Protein AF-0000000078667250 (afdb_homodimer)

Organism: Nitrososphaera gargensis (strain Ga9.2) (NCBI:txid1237085)

InterPro domains:
  IPR000412 ABC-2 transporter [PIRSF006648] (24-244)
  IPR013525 ABC-2 type transporter, transmembrane domain [PF01061] (23-206)
  IPR047817 ABC-2 type transporter, transmembrane domain, bacterial-type [PS51012] (20-251)
  IPR051784 Nodulation factor ABC transporter [PTHR43229] (23-241)

Structure (mmCIF, N/CA/C/O backbone):
data_AF-0000000078667250-model_v1
#
loop_
_entity.id
_entity.type
_entity.pdbx_description
1 polymer 'ABC efflux transporter, permease protein'
#
loop_
_atom_site.group_PDB
_atom_site.id
_atom_site.type_symbol
_atom_site.label_atom_id
_atom_site.label_alt_id
_atom_site.label_comp_id
_atom_site.label_asym_id
_atom_site.label_entity_id
_atom_site.label_seq_id
_atom_site.pdbx_PDB_ins_code
_atom_site.Cartn_x
_atom_site.Cartn_y
_atom_site.Cartn_z
_atom_site.occupancy
_atom_site.B_iso_or_equiv
_atom_site.auth_seq_id
_atom_site.auth_comp_id
_atom_site.auth_asym_id
_atom_site.auth_atom_id
_atom_site.pdbx_PDB_model_num
ATOM 1 N N . MET A 1 1 ? -44.188 -9.117 7.457 1 38.91 1 MET A N 1
ATOM 2 C CA . MET A 1 1 ? -43.531 -8.438 8.562 1 38.91 1 MET A CA 1
ATOM 3 C C . MET A 1 1 ? -42.031 -8.742 8.547 1 38.91 1 MET A C 1
ATOM 5 O O . MET A 1 1 ? -41.219 -7.855 8.805 1 38.91 1 MET A O 1
ATOM 9 N N . ALA A 1 2 ? -41.719 -10.023 8.305 1 46.78 2 ALA A N 1
ATOM 10 C CA . ALA A 1 2 ? -40.375 -10.516 8.219 1 46.78 2 ALA A CA 1
ATOM 11 C C . ALA A 1 2 ? -39.656 -9.953 6.992 1 46.78 2 ALA A C 1
ATOM 13 O O . ALA A 1 2 ? -38.469 -9.602 7.059 1 46.78 2 ALA A O 1
ATOM 14 N N . GLU A 1 3 ? -40.281 -9.953 5.902 1 47.31 3 GLU A N 1
ATOM 15 C CA . GLU A 1 3 ? -39.75 -9.438 4.645 1 47.31 3 GLU A CA 1
ATOM 16 C C . GLU A 1 3 ? -39.469 -7.941 4.746 1 47.31 3 GLU A C 1
ATOM 18 O O . GLU A 1 3 ? -38.438 -7.469 4.25 1 47.31 3 GLU A O 1
ATOM 23 N N . ALA A 1 4 ? -40.5 -7.191 5.25 1 51.03 4 ALA A N 1
ATOM 24 C CA . ALA A 1 4 ? -40.344 -5.758 5.5 1 51.03 4 ALA A CA 1
ATOM 25 C C . ALA A 1 4 ? -39.156 -5.488 6.418 1 51.03 4 ALA A C 1
ATOM 27 O O . ALA A 1 4 ? -38.406 -4.516 6.223 1 51.03 4 ALA A O 1
ATOM 28 N N . SER A 1 5 ? -38.875 -6.461 7.23 1 61.88 5 SER A N 1
ATOM 29 C CA . SER A 1 5 ? -37.812 -6.41 8.234 1 61.88 5 SER A CA 1
ATOM 30 C C . SER A 1 5 ? -36.438 -6.629 7.602 1 61.88 5 SER A C 1
ATOM 32 O O . SER A 1 5 ? -35.469 -6.008 8 1 61.88 5 SER A O 1
ATOM 34 N N . MET A 1 6 ? -36.469 -7.488 6.516 1 65.56 6 MET A N 1
ATOM 35 C CA . MET A 1 6 ? -35.188 -7.773 5.855 1 65.56 6 MET A CA 1
ATOM 36 C C . MET A 1 6 ? -34.844 -6.684 4.84 1 65.56 6 MET A C 1
ATOM 38 O O . MET A 1 6 ? -33.688 -6.477 4.516 1 65.56 6 MET A O 1
ATOM 42 N N . MET A 1 7 ? -35.875 -5.945 4.48 1 77.25 7 MET A N 1
ATOM 43 C CA . MET A 1 7 ? -35.688 -4.969 3.41 1 77.25 7 MET A CA 1
ATOM 44 C C . MET A 1 7 ? -35.094 -3.672 3.953 1 77.25 7 MET A C 1
ATOM 46 O O . MET A 1 7 ? -34.438 -2.934 3.225 1 77.25 7 MET A O 1
ATOM 50 N N . LEU A 1 8 ? -35.344 -3.559 5.203 1 82 8 LEU A N 1
ATOM 51 C CA . LEU A 1 8 ? -34.906 -2.289 5.766 1 82 8 LEU A CA 1
ATOM 52 C C . LEU A 1 8 ? -33.375 -2.225 5.82 1 82 8 LEU A C 1
ATOM 54 O O . LEU A 1 8 ? -32.781 -1.262 5.34 1 82 8 LEU A O 1
ATOM 58 N N . PRO A 1 9 ? -32.812 -3.396 6.25 1 86.81 9 PRO A N 1
ATOM 59 C CA . PRO A 1 9 ? -31.344 -3.33 6.27 1 86.81 9 PRO A CA 1
ATOM 60 C C . PRO A 1 9 ? -30.734 -3.209 4.871 1 86.81 9 PRO A C 1
ATOM 62 O O . PRO A 1 9 ? -29.719 -2.531 4.688 1 86.81 9 PRO A O 1
ATOM 65 N N . VAL A 1 10 ? -31.375 -3.781 3.939 1 90.44 10 VAL A N 1
ATOM 66 C CA . VAL A 1 10 ? -30.875 -3.738 2.568 1 90.44 10 VAL A CA 1
ATOM 67 C C . VAL A 1 10 ? -31.016 -2.322 2.014 1 90.44 10 VAL A C 1
ATOM 69 O O . VAL A 1 10 ? -30.078 -1.792 1.407 1 90.44 10 VAL A O 1
ATOM 72 N N . ARG A 1 11 ? -32.156 -1.734 2.215 1 91.19 11 ARG A N 1
ATOM 73 C CA . ARG A 1 11 ? -32.375 -0.365 1.762 1 91.19 11 ARG A CA 1
ATOM 74 C C . ARG A 1 11 ? -31.391 0.597 2.428 1 91.19 11 ARG A C 1
ATOM 76 O O . ARG A 1 11 ? -30.875 1.513 1.781 1 91.19 11 ARG A O 1
ATOM 83 N N . GLN A 1 12 ? -31.188 0.367 3.654 1 91.12 12 GLN A N 1
ATOM 84 C CA . GLN A 1 12 ? -30.266 1.212 4.391 1 91.12 12 GLN A CA 1
ATOM 85 C C . GLN A 1 12 ? -28.844 1.063 3.852 1 91.12 12 GLN A C 1
ATOM 87 O O . GLN A 1 12 ? -28.109 2.051 3.719 1 91.12 12 GLN A O 1
ATOM 92 N N . ALA A 1 13 ? -28.438 -0.156 3.568 1 92.56 13 ALA A N 1
ATOM 93 C CA . ALA A 1 13 ? -27.109 -0.397 3.012 1 92.56 13 ALA A CA 1
ATOM 94 C C . ALA A 1 13 ? -26.938 0.306 1.669 1 92.56 13 ALA A C 1
ATOM 96 O O . ALA A 1 13 ? -25.906 0.918 1.408 1 92.56 13 ALA A O 1
ATOM 97 N N . PHE A 1 14 ? -27.984 0.293 0.869 1 94.12 14 PHE A N 1
ATOM 98 C CA . PHE A 1 14 ? -27.922 0.945 -0.434 1 94.12 14 PHE A CA 1
ATOM 99 C C . PHE A 1 14 ? -27.875 2.461 -0.279 1 94.12 14 PHE A C 1
ATOM 101 O O . PHE A 1 14 ? -27.219 3.152 -1.062 1 94.12 14 PHE A O 1
ATOM 108 N N . LEU A 1 15 ? -28.516 2.949 0.721 1 91.19 15 LEU A N 1
ATOM 109 C CA . LEU A 1 15 ? -28.484 4.387 0.977 1 91.19 15 LEU A CA 1
ATOM 110 C C . LEU A 1 15 ? -27.094 4.824 1.427 1 91.19 15 LEU A C 1
ATOM 112 O O . LEU A 1 15 ? -26.609 5.875 1.006 1 91.19 15 LEU A O 1
ATOM 116 N N . ILE A 1 16 ? -26.562 4.004 2.27 1 90.31 16 ILE A N 1
ATOM 117 C CA . ILE A 1 16 ? -25.203 4.309 2.721 1 90.31 16 ILE A CA 1
ATOM 118 C C . ILE A 1 16 ? -24.25 4.262 1.536 1 90.31 16 ILE A C 1
ATOM 120 O O . ILE A 1 16 ? -23.391 5.141 1.384 1 90.31 16 ILE A O 1
ATOM 124 N N . ALA A 1 17 ? -24.406 3.264 0.733 1 92.69 17 ALA A N 1
ATOM 125 C CA . ALA A 1 17 ? -23.578 3.139 -0.46 1 92.69 17 ALA A CA 1
ATOM 126 C C . ALA A 1 17 ? -23.797 4.316 -1.405 1 92.69 17 ALA A C 1
ATOM 128 O O . ALA A 1 17 ? -22.844 4.809 -2.021 1 92.69 17 ALA A O 1
ATOM 129 N N . TYR A 1 18 ? -24.984 4.715 -1.504 1 91.94 18 TYR A N 1
ATOM 130 C CA . TYR A 1 18 ? -25.312 5.863 -2.348 1 91.94 18 TYR A CA 1
ATOM 131 C C . TYR A 1 18 ? -24.641 7.129 -1.82 1 91.94 18 TYR A C 1
ATOM 133 O O . TYR A 1 18 ? -24.016 7.875 -2.58 1 91.94 18 TYR A O 1
ATOM 141 N N . MET A 1 19 ? -24.672 7.367 -0.553 1 88.44 19 MET A N 1
ATOM 142 C CA . MET A 1 19 ? -24.156 8.586 0.077 1 88.44 19 MET A CA 1
ATOM 143 C C . MET A 1 19 ? -22.641 8.594 0.089 1 88.44 19 MET A C 1
ATOM 145 O O . MET A 1 19 ? -22.016 9.633 -0.137 1 88.44 19 MET A O 1
ATOM 149 N N . THR A 1 20 ? -22.109 7.441 0.277 1 87.19 20 THR A N 1
ATOM 150 C CA . THR A 1 20 ? -20.656 7.41 0.476 1 87.19 20 THR A CA 1
ATOM 151 C C . THR A 1 20 ? -19.953 7.02 -0.814 1 87.19 20 THR A C 1
ATOM 153 O O . THR A 1 20 ? -18.734 7.23 -0.948 1 87.19 20 THR A O 1
ATOM 156 N N . GLY A 1 21 ? -20.672 6.445 -1.768 1 88.75 21 GLY A N 1
ATOM 157 C CA . GLY A 1 21 ? -20.062 5.988 -3.01 1 88.75 21 GLY A CA 1
ATOM 158 C C . GLY A 1 21 ? -20.531 6.77 -4.223 1 88.75 21 GLY A C 1
ATOM 159 O O . GLY A 1 21 ? -19.781 7.574 -4.777 1 88.75 21 GLY A O 1
ATOM 160 N N . VAL A 1 22 ? -21.797 6.766 -4.5 1 90.06 22 VAL A N 1
ATOM 161 C CA . VAL A 1 22 ? -22.344 7.332 -5.727 1 90.06 22 VAL A CA 1
ATOM 162 C C . VAL A 1 22 ? -22.25 8.852 -5.684 1 90.06 22 VAL A C 1
ATOM 164 O O . VAL A 1 22 ? -21.781 9.484 -6.633 1 90.06 22 VAL A O 1
ATOM 167 N N . LEU A 1 23 ? -22.688 9.469 -4.617 1 88 23 LEU A N 1
ATOM 168 C CA . LEU A 1 23 ? -22.672 10.922 -4.516 1 88 23 LEU A CA 1
ATOM 169 C C . LEU A 1 23 ? -21.234 11.445 -4.523 1 88 23 LEU A C 1
ATOM 171 O O . LEU A 1 23 ? -20.953 12.484 -5.129 1 88 23 LEU A O 1
ATOM 175 N N . TRP A 1 24 ? -20.469 10.68 -3.889 1 81.81 24 TRP A N 1
ATOM 176 C CA . TRP A 1 24 ? -19.062 11.055 -3.891 1 81.81 24 TRP A CA 1
ATOM 177 C C . TRP A 1 24 ? -18.469 10.977 -5.297 1 81.81 24 TRP A C 1
ATOM 179 O O . TRP A 1 24 ? -17.734 11.875 -5.723 1 81.81 24 TRP A O 1
ATOM 189 N N . LEU A 1 25 ? -18.828 10 -6.059 1 86.88 25 LEU A N 1
ATOM 190 C CA . LEU A 1 25 ? -18.312 9.797 -7.41 1 86.88 25 LEU A CA 1
ATOM 191 C C . LEU A 1 25 ? -18.875 10.852 -8.359 1 86.88 25 LEU A C 1
ATOM 193 O O . LEU A 1 25 ? -18.188 11.266 -9.305 1 86.88 25 LEU A O 1
ATOM 197 N N . ARG A 1 26 ? -20.047 11.188 -8.141 1 87 26 ARG A N 1
ATOM 198 C CA . ARG A 1 26 ? -20.656 12.227 -8.969 1 87 26 ARG A CA 1
ATOM 199 C C . ARG A 1 26 ? -19.922 13.555 -8.797 1 87 26 ARG A C 1
ATOM 201 O O . ARG A 1 26 ? -19.75 14.312 -9.758 1 87 26 ARG A O 1
ATOM 208 N N . ARG A 1 27 ? -19.422 13.758 -7.629 1 82.5 27 ARG A N 1
ATOM 209 C CA . ARG A 1 27 ? -18.703 14.992 -7.336 1 82.5 27 ARG A CA 1
ATOM 210 C C . ARG A 1 27 ? -17.25 14.898 -7.793 1 82.5 27 ARG A C 1
ATOM 212 O O . ARG A 1 27 ? -16.625 15.906 -8.141 1 82.5 27 ARG A O 1
ATOM 219 N N . ASN A 1 28 ? -16.75 13.633 -7.742 1 83.44 28 ASN A N 1
ATOM 220 C CA . ASN A 1 28 ? -15.359 13.398 -8.117 1 83.44 28 ASN A CA 1
ATOM 221 C C . ASN A 1 28 ? -15.219 12.195 -9.039 1 83.44 28 ASN A C 1
ATOM 223 O O . ASN A 1 28 ? -14.609 11.188 -8.664 1 83.44 28 ASN A O 1
ATOM 227 N N . PRO A 1 29 ? -15.586 12.375 -10.242 1 84 29 PRO A N 1
ATOM 228 C CA . PRO A 1 29 ? -15.562 11.219 -11.141 1 84 29 PRO A CA 1
ATOM 229 C C . PRO A 1 29 ? -14.148 10.734 -11.445 1 84 29 PRO A C 1
ATOM 231 O O . PRO A 1 29 ? -13.953 9.555 -11.758 1 84 29 PRO A O 1
ATOM 234 N N . MET A 1 30 ? -13.148 11.602 -11.258 1 82.38 30 MET A N 1
ATOM 235 C CA . MET A 1 30 ? -11.766 11.234 -11.539 1 82.38 30 MET A CA 1
ATOM 236 C C . MET A 1 30 ? -11.273 10.172 -10.562 1 82.38 30 MET A C 1
ATOM 238 O O . MET A 1 30 ? -10.297 9.469 -10.844 1 82.38 30 MET A O 1
ATOM 242 N N . SER A 1 31 ? -11.969 10.055 -9.469 1 83.12 31 SER A N 1
ATOM 243 C CA . SER A 1 31 ? -11.57 9.062 -8.477 1 83.12 31 SER A CA 1
ATOM 244 C C . SER A 1 31 ? -11.641 7.648 -9.047 1 83.12 31 SER A C 1
ATOM 246 O O . SER A 1 31 ? -10.867 6.773 -8.656 1 83.12 31 SER A O 1
ATOM 248 N N . LEU A 1 32 ? -12.5 7.484 -9.992 1 85.12 32 LEU A N 1
ATOM 249 C CA . LEU A 1 32 ? -12.633 6.168 -10.609 1 85.12 32 LEU A CA 1
ATOM 250 C C . LEU A 1 32 ? -11.383 5.809 -11.406 1 85.12 32 LEU A C 1
ATOM 252 O O . LEU A 1 32 ? -10.945 4.66 -11.383 1 85.12 32 LEU A O 1
ATOM 256 N N . VAL A 1 33 ? -10.805 6.734 -11.977 1 82.25 33 VAL A N 1
ATOM 257 C CA . VAL A 1 33 ? -9.617 6.523 -12.797 1 82.25 33 VAL A CA 1
ATOM 258 C C . VAL A 1 33 ? -8.414 6.246 -11.898 1 82.25 33 VAL A C 1
ATOM 260 O O . VAL A 1 33 ? -7.645 5.312 -12.148 1 82.25 33 VAL A O 1
ATOM 263 N N . PHE A 1 34 ? -8.375 6.969 -10.852 1 80.81 34 PHE A N 1
ATOM 264 C CA . PHE A 1 34 ? -7.207 6.852 -9.984 1 80.81 34 PHE A CA 1
ATOM 265 C C . PHE A 1 34 ? -7.238 5.539 -9.211 1 80.81 34 PHE A C 1
ATOM 267 O O . PHE A 1 34 ? -6.203 4.898 -9.016 1 80.81 34 PHE A O 1
ATOM 274 N N . THR A 1 35 ? -8.445 5.219 -8.828 1 80.12 35 THR A N 1
ATOM 275 C CA . THR A 1 35 ? -8.562 3.98 -8.062 1 80.12 35 THR A CA 1
ATOM 276 C C . THR A 1 35 ? -8.273 2.771 -8.953 1 80.12 35 THR A C 1
ATOM 278 O O . THR A 1 35 ? -7.824 1.732 -8.461 1 80.12 35 THR A O 1
ATOM 281 N N . ALA A 1 36 ? -8.484 3.01 -10.188 1 83.25 36 ALA A N 1
ATOM 282 C CA . ALA A 1 36 ? -8.289 1.911 -11.125 1 83.25 36 ALA A CA 1
ATOM 283 C C . ALA A 1 36 ? -6.805 1.707 -11.43 1 83.25 36 ALA A C 1
ATOM 285 O O . ALA A 1 36 ? -6.406 0.655 -11.938 1 83.25 36 ALA A O 1
ATOM 286 N N . ILE A 1 37 ? -6.004 2.613 -11.055 1 81.44 37 ILE A N 1
ATOM 287 C CA . ILE A 1 37 ? -4.59 2.574 -11.406 1 81.44 37 ILE A CA 1
ATOM 288 C C . ILE A 1 37 ? -3.879 1.516 -10.57 1 81.44 37 ILE A C 1
ATOM 290 O O . ILE A 1 37 ? -3.09 0.726 -11.086 1 81.44 37 ILE A O 1
ATOM 294 N N . SER A 1 38 ? -4.25 1.42 -9.375 1 77.75 38 SER A N 1
ATOM 295 C CA . SER A 1 38 ? -3.465 0.679 -8.391 1 77.75 38 SER A CA 1
ATOM 296 C C . SER A 1 38 ? -3.447 -0.812 -8.711 1 77.75 38 SER A C 1
ATOM 298 O O . SER A 1 38 ? -2.383 -1.432 -8.742 1 77.75 38 SER A O 1
ATOM 300 N N . PRO A 1 39 ? -4.531 -1.417 -9.125 1 80.12 39 PRO A N 1
ATOM 301 C CA . PRO A 1 39 ? -4.488 -2.857 -9.383 1 80.12 39 PRO A CA 1
ATOM 302 C C . PRO A 1 39 ? -3.67 -3.215 -10.617 1 80.12 39 PRO A C 1
ATOM 304 O O . PRO A 1 39 ? -3.184 -4.34 -10.742 1 80.12 39 PRO A O 1
ATOM 307 N N . PHE A 1 40 ? -3.43 -2.316 -11.469 1 82.88 40 PHE A N 1
ATOM 308 C CA . PHE A 1 40 ? -2.736 -2.59 -12.727 1 82.88 40 PHE A CA 1
ATOM 309 C C . PHE A 1 40 ? -1.23 -2.432 -12.555 1 82.88 40 PHE A C 1
ATOM 311 O O . PHE A 1 40 ? -0.454 -2.918 -13.383 1 82.88 40 PHE A O 1
ATOM 318 N N . SER A 1 41 ? -0.894 -1.783 -11.469 1 78.44 41 SER A N 1
ATOM 319 C CA . SER A 1 41 ? 0.535 -1.589 -11.242 1 78.44 41 SER A CA 1
ATOM 320 C C . SER A 1 41 ? 1.26 -2.924 -11.102 1 78.44 41 SER A C 1
ATOM 322 O O . SER A 1 41 ? 2.314 -3.129 -11.711 1 78.44 41 SER A O 1
ATOM 324 N N . LEU A 1 42 ? 0.645 -3.818 -10.359 1 76.25 42 LEU A N 1
ATOM 325 C CA . LEU A 1 42 ? 1.276 -5.117 -10.148 1 76.25 42 LEU A CA 1
ATOM 326 C C . LEU A 1 42 ? 1.28 -5.934 -11.438 1 76.25 42 LEU A C 1
ATOM 328 O O . LEU A 1 42 ? 2.266 -6.609 -11.742 1 76.25 42 LEU A O 1
ATOM 332 N N . LEU A 1 43 ? 0.153 -5.867 -12.141 1 80.44 43 LEU A N 1
ATOM 333 C CA . LEU A 1 43 ? 0.055 -6.559 -13.422 1 80.44 43 LEU A CA 1
ATOM 334 C C . LEU A 1 43 ? 1.124 -6.059 -14.383 1 80.44 43 LEU A C 1
ATOM 336 O O . LEU A 1 43 ? 1.796 -6.859 -15.039 1 80.44 43 LEU A O 1
ATOM 340 N N . PHE A 1 44 ? 1.314 -4.828 -14.422 1 77.75 44 PHE A N 1
ATOM 341 C CA . PHE A 1 44 ? 2.293 -4.211 -15.312 1 77.75 44 PHE A CA 1
ATOM 342 C C . PHE A 1 44 ? 3.707 -4.645 -14.938 1 77.75 44 PHE A C 1
ATOM 344 O O . PHE A 1 44 ? 4.484 -5.051 -15.805 1 77.75 44 PHE A O 1
ATOM 351 N N . VAL A 1 45 ? 4.008 -4.629 -13.727 1 74.56 45 VAL A N 1
ATOM 352 C CA . VAL A 1 45 ? 5.348 -4.953 -13.25 1 74.56 45 VAL A CA 1
ATOM 353 C C . VAL A 1 45 ? 5.648 -6.426 -13.516 1 74.56 45 VAL A C 1
ATOM 355 O O . VAL A 1 45 ? 6.734 -6.766 -13.992 1 74.56 45 VAL A O 1
ATOM 358 N N . LEU A 1 46 ? 4.73 -7.277 -13.25 1 75 46 LEU A N 1
ATOM 359 C CA . LEU A 1 46 ? 4.938 -8.703 -13.469 1 75 46 LEU A CA 1
ATOM 360 C C . LEU A 1 46 ? 5.055 -9.016 -14.953 1 75 46 LEU A C 1
ATOM 362 O O . LEU A 1 46 ? 5.84 -9.883 -15.352 1 75 46 LEU A O 1
ATOM 366 N N . PHE A 1 47 ? 4.262 -8.289 -15.695 1 75.19 47 PHE A N 1
ATOM 367 C CA . PHE A 1 47 ? 4.344 -8.445 -17.141 1 75.19 47 PHE A CA 1
ATOM 368 C C . PHE A 1 47 ? 5.727 -8.055 -17.656 1 75.19 47 PHE A C 1
ATOM 370 O O . PHE A 1 47 ? 6.328 -8.781 -18.438 1 75.19 47 PHE A O 1
ATOM 377 N N . VAL A 1 48 ? 6.246 -7.023 -17.188 1 72.06 48 VAL A N 1
ATOM 378 C CA . VAL A 1 48 ? 7.523 -6.492 -17.656 1 72.06 48 VAL A CA 1
ATOM 379 C C . VAL A 1 48 ? 8.664 -7.387 -17.172 1 72.06 48 VAL A C 1
ATOM 381 O O . VAL A 1 48 ? 9.57 -7.719 -17.938 1 72.06 48 VAL A O 1
ATOM 384 N N . ILE A 1 49 ? 8.609 -7.863 -15.906 1 70.69 49 ILE A N 1
ATOM 385 C CA . ILE A 1 49 ? 9.68 -8.648 -15.305 1 70.69 49 ILE A CA 1
ATOM 386 C C . ILE A 1 49 ? 9.688 -10.055 -15.898 1 70.69 49 ILE A C 1
ATOM 388 O O . ILE A 1 49 ? 10.758 -10.617 -16.156 1 70.69 49 ILE A O 1
ATOM 392 N N . SER A 1 50 ? 8.516 -10.602 -16.047 1 73.69 50 SER A N 1
ATOM 393 C CA . SER A 1 50 ? 8.445 -11.984 -16.5 1 73.69 50 SER A CA 1
ATOM 394 C C . SER A 1 50 ? 8.602 -12.07 -18.016 1 73.69 50 SER A C 1
ATOM 396 O O . SER A 1 50 ? 8.766 -13.164 -18.578 1 73.69 50 SER A O 1
ATOM 398 N N . GLY A 1 51 ? 8.641 -10.984 -18.688 1 74.12 51 GLY A N 1
ATOM 399 C CA . GLY A 1 51 ? 8.656 -11.008 -20.141 1 74.12 51 GLY A CA 1
ATOM 400 C C . GLY A 1 51 ? 7.422 -11.648 -20.75 1 74.12 51 GLY A C 1
ATOM 401 O O . GLY A 1 51 ? 7.5 -12.32 -21.781 1 74.12 51 GLY A O 1
ATOM 402 N N . GLY A 1 52 ? 6.363 -11.68 -19.922 1 74.62 52 GLY A N 1
ATOM 403 C CA . GLY A 1 52 ? 5.105 -12.219 -20.406 1 74.62 52 GLY A CA 1
ATOM 404 C C . GLY A 1 52 ? 4.891 -13.672 -20.047 1 74.62 52 GLY A C 1
ATOM 405 O O . GLY A 1 52 ? 3.82 -14.227 -20.281 1 74.62 52 GLY A O 1
ATOM 406 N N . GLN A 1 53 ? 5.887 -14.352 -19.438 1 75.44 53 GLN A N 1
ATOM 407 C CA . GLN A 1 53 ? 5.809 -15.773 -19.141 1 75.44 53 GLN A CA 1
ATOM 408 C C . GLN A 1 53 ? 4.789 -16.062 -18.031 1 75.44 53 GLN A C 1
ATOM 410 O O . GLN A 1 53 ? 4.102 -17.078 -18.062 1 75.44 53 GLN A O 1
ATOM 415 N N . TYR A 1 54 ? 4.602 -15.117 -17.141 1 79.19 54 TYR A N 1
ATOM 416 C CA . TYR A 1 54 ? 3.701 -15.336 -16 1 79.19 54 TYR A CA 1
ATOM 417 C C . TYR A 1 54 ? 2.494 -14.406 -16.094 1 79.19 54 TYR A C 1
ATOM 419 O O . TYR A 1 54 ? 1.938 -14.016 -15.062 1 79.19 54 TYR A O 1
ATOM 427 N N . THR A 1 55 ? 2.074 -14.18 -17.359 1 83.5 55 THR A N 1
ATOM 428 C CA . THR A 1 55 ? 1.004 -13.211 -17.562 1 83.5 55 THR A CA 1
ATOM 429 C C . THR A 1 55 ? -0.318 -13.742 -17.016 1 83.5 55 THR A C 1
ATOM 431 O O . THR A 1 55 ? -1.11 -12.984 -16.453 1 83.5 55 THR A O 1
ATOM 434 N N . ASP A 1 56 ? -0.532 -15.039 -17.188 1 87.12 56 ASP A N 1
ATOM 435 C CA . ASP A 1 56 ? -1.766 -15.625 -16.672 1 87.12 56 ASP A CA 1
ATOM 436 C C . ASP A 1 56 ? -1.854 -15.484 -15.148 1 87.12 56 ASP A C 1
ATOM 438 O O . ASP A 1 56 ? -2.898 -15.109 -14.617 1 87.12 56 ASP A O 1
ATOM 442 N N . PHE A 1 57 ? -0.731 -15.68 -14.508 1 87.31 57 PHE A N 1
ATOM 443 C CA . PHE A 1 57 ? -0.684 -15.508 -13.062 1 87.31 57 PHE A CA 1
ATOM 444 C C . PHE A 1 57 ? -0.87 -14.047 -12.688 1 87.31 57 PHE A C 1
ATOM 446 O O . PHE A 1 57 ? -1.525 -13.734 -11.688 1 87.31 57 PHE A O 1
ATOM 453 N N . ALA A 1 58 ? -0.313 -13.219 -13.5 1 87.5 58 ALA A N 1
ATOM 454 C CA . ALA A 1 58 ? -0.41 -11.789 -13.234 1 87.5 58 ALA A CA 1
ATOM 455 C C . ALA A 1 58 ? -1.857 -11.312 -13.32 1 87.5 58 ALA A C 1
ATOM 457 O O . ALA A 1 58 ? -2.305 -10.523 -12.477 1 87.5 58 ALA A O 1
ATOM 458 N N . VAL A 1 59 ? -2.533 -11.812 -14.281 1 91.06 59 VAL A N 1
ATOM 459 C CA . VAL A 1 59 ? -3.924 -11.414 -14.484 1 91.06 59 VAL A CA 1
ATOM 460 C C . VAL A 1 59 ? -4.785 -11.961 -13.344 1 91.06 59 VAL A C 1
ATOM 462 O O . VAL A 1 59 ? -5.539 -11.211 -12.719 1 91.06 59 VAL A O 1
ATOM 465 N N . ALA A 1 60 ? -4.637 -13.219 -13.062 1 92.06 60 ALA A N 1
ATOM 466 C CA . ALA A 1 60 ? -5.406 -13.852 -11.992 1 92.06 60 ALA A CA 1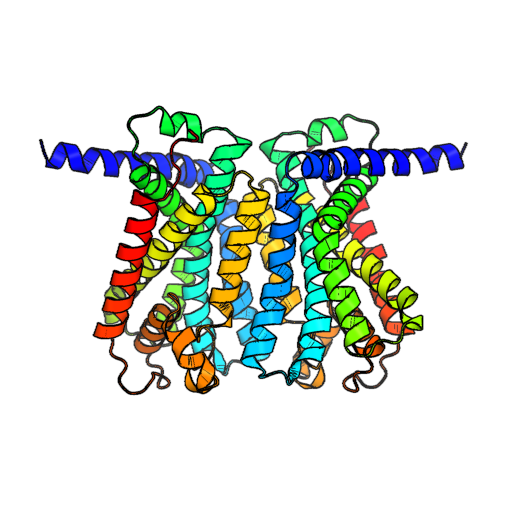
ATOM 467 C C . ALA A 1 60 ? -5.121 -13.195 -10.648 1 92.06 60 ALA A C 1
ATOM 469 O O . ALA A 1 60 ? -6.047 -12.828 -9.922 1 92.06 60 ALA A O 1
ATOM 470 N N . GLY A 1 61 ? -3.879 -13.031 -10.391 1 92.25 61 GLY A N 1
ATOM 471 C CA . GLY A 1 61 ? -3.469 -12.461 -9.117 1 92.25 61 GLY A CA 1
ATOM 472 C C . GLY A 1 61 ? -3.891 -11.008 -8.953 1 92.25 61 GLY A C 1
ATOM 473 O O . GLY A 1 61 ? -4.262 -10.586 -7.855 1 92.25 61 GLY A O 1
ATOM 474 N N . SER A 1 62 ? -3.809 -10.234 -10.023 1 92.25 62 SER A N 1
ATOM 475 C CA . SER A 1 62 ? -4.191 -8.828 -9.961 1 92.25 62 SER A CA 1
ATOM 476 C C . SER A 1 62 ? -5.672 -8.68 -9.633 1 92.25 62 SER A C 1
ATOM 478 O O . SER A 1 62 ? -6.059 -7.758 -8.906 1 92.25 62 SER A O 1
ATOM 480 N N . LEU A 1 63 ? -6.449 -9.531 -10.18 1 94.94 63 LEU A N 1
ATOM 481 C CA . LEU A 1 63 ? -7.875 -9.484 -9.859 1 94.94 63 LEU A CA 1
ATOM 482 C C . LEU A 1 63 ? -8.117 -9.797 -8.391 1 94.94 63 LEU A C 1
ATOM 484 O O . LEU A 1 63 ? -8.844 -9.078 -7.707 1 94.94 63 LEU A O 1
ATOM 488 N N . VAL A 1 64 ? -7.484 -10.82 -7.926 1 96.19 64 VAL A N 1
ATOM 489 C CA . VAL A 1 64 ? -7.648 -11.227 -6.531 1 96.19 64 VAL A CA 1
ATOM 490 C C . VAL A 1 64 ? -7.172 -10.102 -5.609 1 96.19 64 VAL A C 1
ATOM 492 O O . VAL A 1 64 ? -7.871 -9.727 -4.672 1 96.19 64 VAL A O 1
ATOM 495 N N . MET A 1 65 ? -6.051 -9.523 -5.938 1 93.38 65 MET A N 1
ATOM 496 C CA . MET A 1 65 ? -5.488 -8.508 -5.055 1 93.38 65 MET A CA 1
ATOM 497 C C . MET A 1 65 ? -6.27 -7.203 -5.156 1 93.38 65 MET A C 1
ATOM 499 O O . MET A 1 65 ? -6.34 -6.438 -4.191 1 93.38 65 MET A O 1
ATOM 503 N N . ALA A 1 66 ? -6.797 -6.973 -6.316 1 93.69 66 ALA A N 1
ATOM 504 C CA . ALA A 1 66 ? -7.707 -5.832 -6.41 1 93.69 66 ALA A CA 1
ATOM 505 C C . ALA A 1 66 ? -8.875 -5.98 -5.441 1 93.69 66 ALA A C 1
ATOM 507 O O . ALA A 1 66 ? -9.219 -5.039 -4.723 1 93.69 66 ALA A O 1
ATOM 508 N N . LEU A 1 67 ? -9.422 -7.145 -5.43 1 95.88 67 LEU A N 1
ATOM 509 C CA . LEU A 1 67 ? -10.562 -7.414 -4.562 1 95.88 67 LEU A CA 1
ATOM 510 C C . LEU A 1 67 ? -10.164 -7.332 -3.092 1 95.88 67 LEU A C 1
ATOM 512 O O . LEU A 1 67 ? -10.922 -6.824 -2.266 1 95.88 67 LEU A O 1
ATOM 516 N N . VAL A 1 68 ? -9.008 -7.832 -2.838 1 95.44 68 VAL A N 1
ATOM 517 C CA . VAL A 1 68 ? -8.484 -7.73 -1.479 1 95.44 68 VAL A CA 1
ATOM 518 C C . VAL A 1 68 ? -8.312 -6.262 -1.101 1 95.44 68 VAL A C 1
ATOM 520 O O . VAL A 1 68 ? -8.758 -5.836 -0.03 1 95.44 68 VAL A O 1
ATOM 523 N N . GLY A 1 69 ? -7.742 -5.535 -1.968 1 93 69 GLY A N 1
ATOM 524 C CA . GLY A 1 69 ? -7.5 -4.121 -1.726 1 93 69 GLY A CA 1
ATOM 525 C C . GLY A 1 69 ? -8.773 -3.332 -1.491 1 93 69 GLY A C 1
ATOM 526 O O . GLY A 1 69 ? -8.867 -2.564 -0.53 1 93 69 GLY A O 1
ATOM 527 N N . TYR A 1 70 ? -9.727 -3.52 -2.344 1 92.94 70 TYR A N 1
ATOM 528 C CA . TYR A 1 70 ? -10.984 -2.797 -2.197 1 92.94 70 TYR A CA 1
ATOM 529 C C . TYR A 1 70 ? -11.727 -3.242 -0.944 1 92.94 70 TYR A C 1
ATOM 531 O O . TYR A 1 70 ? -12.344 -2.424 -0.259 1 92.94 70 TYR A O 1
ATOM 539 N N . GLY A 1 71 ? -11.688 -4.512 -0.679 1 95 71 GLY A N 1
ATOM 540 C CA . GLY A 1 71 ? -12.328 -5.008 0.53 1 95 71 GLY A CA 1
ATOM 541 C C . GLY A 1 71 ? -11.719 -4.441 1.8 1 95 71 GLY A C 1
ATOM 542 O O . GLY A 1 71 ? -12.438 -3.926 2.66 1 95 71 GLY A O 1
ATOM 543 N N . LEU A 1 72 ? -10.453 -4.457 1.865 1 94.06 72 LEU A N 1
ATOM 544 C CA . LEU A 1 72 ? -9.758 -3.982 3.055 1 94.06 72 LEU A CA 1
ATOM 545 C C . LEU A 1 72 ? -9.844 -2.465 3.166 1 94.06 72 LEU A C 1
ATOM 547 O O . LEU A 1 72 ? -9.805 -1.916 4.27 1 94.06 72 LEU A O 1
ATOM 551 N N . ALA A 1 73 ? -9.984 -1.779 2.049 1 90.38 73 ALA A N 1
ATOM 552 C CA . ALA A 1 73 ? -10.086 -0.322 2.039 1 90.38 73 ALA A CA 1
ATOM 553 C C . ALA A 1 73 ? -11.297 0.149 2.844 1 90.38 73 ALA A C 1
ATOM 555 O O . ALA A 1 73 ? -11.297 1.261 3.377 1 90.38 73 ALA A O 1
ATOM 556 N N . LEU A 1 74 ? -12.25 -0.698 2.898 1 92.5 74 LEU A N 1
ATOM 557 C CA . LEU A 1 74 ? -13.406 -0.402 3.732 1 92.5 74 LEU A CA 1
ATOM 558 C C . LEU A 1 74 ? -12.984 -0.109 5.168 1 92.5 74 LEU A C 1
ATOM 560 O O . LEU A 1 74 ? -13.555 0.769 5.82 1 92.5 74 LEU A O 1
ATOM 564 N N . GLY A 1 75 ? -12.055 -0.839 5.641 1 89.94 75 GLY A N 1
ATOM 565 C CA . GLY A 1 75 ? -11.555 -0.615 6.988 1 89.94 75 GLY A CA 1
ATOM 566 C C . GLY A 1 75 ? -10.953 0.763 7.18 1 89.94 75 GLY A C 1
ATOM 567 O O . GLY A 1 75 ? -11.109 1.374 8.242 1 89.94 75 GLY A O 1
ATOM 568 N N . GLN A 1 76 ? -10.273 1.195 6.164 1 84.62 76 GLN A N 1
ATOM 569 C CA . GLN A 1 76 ? -9.719 2.545 6.227 1 84.62 76 GLN A CA 1
ATOM 570 C C . GLN A 1 76 ? -10.828 3.592 6.281 1 84.62 76 GLN A C 1
ATOM 572 O O . GLN A 1 76 ? -10.727 4.574 7.02 1 84.62 76 GLN A O 1
ATOM 577 N N . ASP A 1 77 ? -11.867 3.43 5.523 1 86.12 77 ASP A N 1
ATOM 578 C CA . ASP A 1 77 ? -13 4.344 5.523 1 86.12 77 ASP A CA 1
ATOM 579 C C . ASP A 1 77 ? -13.711 4.336 6.875 1 86.12 77 ASP A C 1
ATOM 581 O O . ASP A 1 77 ? -14.125 5.387 7.375 1 86.12 77 ASP A O 1
ATOM 585 N N . ILE A 1 78 ? -13.812 3.18 7.395 1 86.69 78 ILE A N 1
ATOM 586 C CA . ILE A 1 78 ? -14.453 3.057 8.695 1 86.69 78 ILE A CA 1
ATOM 587 C C . ILE A 1 78 ? -13.672 3.855 9.742 1 86.69 78 ILE A C 1
ATOM 589 O O . ILE A 1 78 ? -14.258 4.621 10.508 1 86.69 78 ILE A O 1
ATOM 593 N N . SER A 1 79 ? -12.438 3.686 9.797 1 82.75 79 SER A N 1
ATOM 594 C CA . SER A 1 79 ? -11.617 4.418 10.75 1 82.75 79 SER A CA 1
ATOM 595 C C . SER A 1 79 ? -11.68 5.922 10.5 1 82.75 79 SER A C 1
ATOM 597 O O . SER A 1 79 ? -11.68 6.715 11.438 1 82.75 79 SER A O 1
ATOM 599 N N . PHE A 1 80 ? -11.758 6.227 9.281 1 77.94 80 PHE A N 1
ATOM 600 C CA . PHE A 1 80 ? -11.867 7.629 8.898 1 77.94 80 PHE A CA 1
ATOM 601 C C . PHE A 1 80 ? -13.18 8.227 9.414 1 77.94 80 PHE A C 1
ATOM 603 O O . PHE A 1 80 ? -13.18 9.281 10.055 1 77.94 80 PHE A O 1
ATOM 610 N N . TYR A 1 81 ? -14.25 7.586 9.141 1 80.19 81 TYR A N 1
ATOM 611 C CA . TYR A 1 81 ? -15.562 8.086 9.531 1 80.19 81 TYR A CA 1
ATOM 612 C C . TYR A 1 81 ? -15.711 8.086 11.047 1 80.19 81 TYR A C 1
ATOM 614 O O . TYR A 1 81 ? -16.406 8.93 11.609 1 80.19 81 TYR A O 1
ATOM 622 N N . LYS A 1 82 ? -15.016 7.211 11.648 1 78.94 82 LYS A N 1
ATOM 623 C CA . LYS A 1 82 ? -15.055 7.09 13.102 1 78.94 82 LYS A CA 1
ATOM 624 C C . LYS A 1 82 ? -14.266 8.211 13.766 1 78.94 82 LYS A C 1
ATOM 626 O O . LYS A 1 82 ? -14.711 8.789 14.758 1 78.94 82 LYS A O 1
ATOM 631 N N . THR A 1 83 ? -13.18 8.547 13.258 1 72.5 83 THR A N 1
ATOM 632 C CA . THR A 1 83 ? -12.25 9.398 13.992 1 72.5 83 THR A CA 1
ATOM 633 C C . THR A 1 83 ? -12.297 10.828 13.461 1 72.5 83 THR A C 1
ATOM 635 O O . THR A 1 83 ? -12.164 11.781 14.234 1 72.5 83 THR A O 1
ATOM 638 N N . GLU A 1 84 ? -12.438 10.945 12.203 1 65.5 84 GLU A N 1
ATOM 639 C CA . GLU A 1 84 ? -12.266 12.281 11.648 1 65.5 84 GLU A CA 1
ATOM 640 C C . GLU A 1 84 ? -13.602 13.016 11.562 1 65.5 84 GLU A C 1
ATOM 642 O O . GLU A 1 84 ? -13.688 14.195 11.906 1 65.5 84 GLU A O 1
ATOM 647 N N . TYR A 1 85 ? -14.594 12.367 11.125 1 60.66 85 TYR A N 1
ATOM 648 C CA . TYR A 1 85 ? -15.852 13.086 10.922 1 60.66 85 TYR A CA 1
ATOM 649 C C . TYR A 1 85 ? -16.844 12.758 12.023 1 60.66 85 TYR A C 1
ATOM 651 O O . TYR A 1 85 ? -17.891 13.414 12.141 1 60.66 85 TYR A O 1
ATOM 659 N N . LYS A 1 86 ? -16.422 11.852 12.859 1 68.06 86 LYS A N 1
ATOM 660 C CA . LYS A 1 86 ? -17.297 11.32 13.906 1 68.06 86 LYS A CA 1
ATOM 661 C C . LYS A 1 86 ? -18.672 10.977 13.352 1 68.06 86 LYS A C 1
ATOM 663 O O . LYS A 1 86 ? -19.688 11.164 14.023 1 68.06 86 LYS A O 1
ATOM 668 N N . VAL A 1 87 ? -18.672 10.781 12 1 68.38 87 VAL A N 1
ATOM 669 C CA . VAL A 1 87 ? -19.906 10.445 11.289 1 68.38 87 VAL A CA 1
ATOM 670 C C . VAL A 1 87 ? -20.438 9.109 11.805 1 68.38 87 VAL A C 1
ATOM 672 O O . VAL A 1 87 ? -21.656 8.898 11.844 1 68.38 87 VAL A O 1
ATOM 675 N N . GLN A 1 88 ? -19.578 8.312 12.258 1 69.81 88 GLN A N 1
ATOM 676 C CA . GLN A 1 88 ? -20.031 7.012 12.75 1 69.81 88 GLN A CA 1
ATOM 677 C C . GLN A 1 88 ? -20.953 7.168 13.953 1 69.81 88 GLN A C 1
ATOM 679 O O . GLN A 1 88 ? -21.844 6.34 14.172 1 69.81 88 GLN A O 1
ATOM 684 N N . ASP A 1 89 ? -20.75 8.203 14.578 1 73.44 89 ASP A N 1
ATOM 685 C CA . ASP A 1 89 ? -21.625 8.445 15.727 1 73.44 89 ASP A CA 1
ATOM 686 C C . ASP A 1 89 ? -23.078 8.633 15.297 1 73.44 89 ASP A C 1
ATOM 688 O O . ASP A 1 89 ? -24 8.25 16.016 1 73.44 89 ASP A O 1
ATOM 692 N N . VAL A 1 90 ? -23.219 9.141 14.094 1 72.81 90 VAL A N 1
ATOM 693 C CA . VAL A 1 90 ? -24.562 9.352 13.562 1 72.81 90 VAL A CA 1
ATOM 694 C C . VAL A 1 90 ? -25.203 8.008 13.219 1 72.81 90 VAL A C 1
ATOM 696 O O . VAL A 1 90 ? -26.375 7.781 13.5 1 72.81 90 VAL A O 1
ATOM 699 N N . PHE A 1 91 ? -24.406 7.133 12.75 1 77.62 91 PHE A N 1
ATOM 700 C CA . PHE A 1 91 ? -24.922 5.824 12.367 1 77.62 91 PHE A CA 1
ATOM 701 C C . PHE A 1 91 ? -25.172 4.961 13.594 1 77.62 91 PHE A C 1
ATOM 703 O O . PHE A 1 91 ? -26.141 4.191 13.633 1 77.62 91 PHE A O 1
ATOM 710 N N . VAL A 1 92 ? -24.344 5.176 14.547 1 72.31 92 VAL A N 1
ATOM 711 C CA . VAL A 1 92 ? -24.5 4.422 15.789 1 72.31 92 VAL A CA 1
ATOM 712 C C . VAL A 1 92 ? -25.781 4.871 16.5 1 72.31 92 VAL A C 1
ATOM 714 O O . VAL A 1 92 ? -26.453 4.066 17.156 1 72.31 92 VAL A O 1
ATOM 717 N N . ALA A 1 93 ? -26.078 6.105 16.297 1 75.56 93 ALA A N 1
ATOM 718 C CA . ALA A 1 93 ? -27.281 6.652 16.938 1 75.56 93 ALA A CA 1
ATOM 719 C C . ALA A 1 93 ? -28.531 6.32 16.125 1 75.56 93 ALA A C 1
ATOM 721 O O . ALA A 1 93 ? -29.656 6.484 16.625 1 75.56 93 ALA A O 1
ATOM 722 N N . SER A 1 94 ? -28.391 5.816 14.984 1 76.81 94 SER A N 1
ATOM 723 C CA . SER A 1 94 ? -29.5 5.461 14.109 1 76.81 94 SER A CA 1
ATOM 724 C C . SER A 1 94 ? -29.828 3.975 14.211 1 76.81 94 SER A C 1
ATOM 726 O O . SER A 1 94 ? -29.078 3.209 14.828 1 76.81 94 SER A O 1
ATOM 728 N N . PRO A 1 95 ? -30.969 3.654 13.648 1 81.12 95 PRO A N 1
ATOM 729 C CA . PRO A 1 95 ? -31.359 2.244 13.703 1 81.12 95 PRO A CA 1
ATOM 730 C C . PRO A 1 95 ? -30.594 1.383 12.703 1 81.12 95 PRO A C 1
ATOM 732 O O . PRO A 1 95 ? -31.141 0.406 12.18 1 81.12 95 PRO A O 1
ATOM 735 N N . VAL A 1 96 ? -29.422 1.812 12.414 1 86.31 96 VAL A N 1
ATOM 736 C CA . VAL A 1 96 ? -28.594 1.074 11.469 1 86.31 96 VAL A CA 1
ATOM 737 C C . VAL A 1 96 ? -27.703 0.089 12.219 1 86.31 96 VAL A C 1
ATOM 739 O O . VAL A 1 96 ? -27.016 0.464 13.172 1 86.31 96 VAL A O 1
ATOM 742 N N . SER A 1 97 ? -27.797 -1.153 11.828 1 88.25 97 SER A N 1
ATOM 743 C CA . SER A 1 97 ? -26.953 -2.172 12.445 1 88.25 97 SER A CA 1
ATOM 744 C C . SER A 1 97 ? -25.516 -2.088 11.93 1 88.25 97 SER A C 1
ATOM 746 O O . SER A 1 97 ? -25.281 -1.568 10.836 1 88.25 97 SER A O 1
ATOM 748 N N . PRO A 1 98 ? -24.547 -2.568 12.672 1 88.88 98 PRO A N 1
ATOM 749 C CA . PRO A 1 98 ? -23.156 -2.564 12.234 1 88.88 98 PRO A CA 1
ATOM 750 C C . PRO A 1 98 ? -22.953 -3.326 10.93 1 88.88 98 PRO A C 1
ATOM 752 O O . PRO A 1 98 ? -22.125 -2.926 10.102 1 88.88 98 PRO A O 1
ATOM 755 N N . LEU A 1 99 ? -23.703 -4.34 10.734 1 91.5 99 LEU A N 1
ATOM 756 C CA . LEU A 1 99 ? -23.547 -5.125 9.516 1 91.5 99 LEU A CA 1
ATOM 757 C C . LEU A 1 99 ? -24.094 -4.367 8.305 1 91.5 99 LEU A C 1
ATOM 759 O O . LEU A 1 99 ? -23.547 -4.473 7.203 1 91.5 99 LEU A O 1
ATOM 763 N N . THR A 1 100 ? -25.172 -3.67 8.531 1 92.06 100 THR A N 1
ATOM 764 C CA . THR A 1 100 ? -25.734 -2.846 7.461 1 92.06 100 THR A CA 1
ATOM 765 C C . THR A 1 100 ? -24.75 -1.73 7.082 1 92.06 100 THR A C 1
ATOM 767 O O . THR A 1 100 ? -24.562 -1.445 5.898 1 92.06 100 THR A O 1
ATOM 770 N N . TYR A 1 101 ? -24.172 -1.129 8.117 1 91.56 101 TYR A N 1
ATOM 771 C CA . TYR A 1 101 ? -23.172 -0.095 7.91 1 91.56 101 TYR A CA 1
ATOM 772 C C . TYR A 1 101 ? -21.984 -0.639 7.117 1 91.56 101 TYR A C 1
ATOM 774 O O . TYR A 1 101 ? -21.547 -0.027 6.137 1 91.56 101 TYR A O 1
ATOM 782 N N . MET A 1 102 ? -21.5 -1.801 7.527 1 93.31 102 MET A N 1
ATOM 783 C CA . MET A 1 102 ? -20.391 -2.461 6.852 1 93.31 102 MET A CA 1
ATOM 784 C C . MET A 1 102 ? -20.734 -2.75 5.395 1 93.31 102 MET A C 1
ATOM 786 O O . MET A 1 102 ? -19.938 -2.486 4.5 1 93.31 102 MET A O 1
ATOM 790 N N . MET A 1 103 ? -21.906 -3.273 5.176 1 94.75 103 MET A N 1
ATOM 791 C CA . MET A 1 103 ? -22.328 -3.633 3.826 1 94.75 103 MET A CA 1
ATOM 792 C C . MET A 1 103 ? -22.422 -2.398 2.938 1 94.75 103 MET A C 1
ATOM 794 O O . MET A 1 103 ? -22.031 -2.439 1.766 1 94.75 103 MET A O 1
ATOM 798 N N . GLY A 1 104 ? -22.984 -1.371 3.471 1 94 104 GLY A N 1
ATOM 799 C CA . GLY A 1 104 ? -23.062 -0.131 2.715 1 94 104 GLY A CA 1
ATOM 800 C C . GLY A 1 104 ? -21.703 0.392 2.279 1 94 104 GLY A C 1
ATOM 801 O O . GLY A 1 104 ? -21.516 0.731 1.109 1 94 104 GLY A O 1
ATOM 802 N N . LEU A 1 105 ? -20.828 0.379 3.205 1 93.31 105 LEU A N 1
ATOM 803 C CA . LEU A 1 105 ? -19.5 0.865 2.896 1 93.31 105 LEU A CA 1
ATOM 804 C C . LEU A 1 105 ? -18.781 -0.085 1.942 1 93.31 105 LEU A C 1
ATOM 806 O O . LEU A 1 105 ? -18.016 0.354 1.082 1 93.31 105 LEU A O 1
ATOM 810 N N . ALA A 1 106 ? -19 -1.332 2.152 1 96.25 106 ALA A N 1
ATOM 811 C CA . ALA A 1 106 ? -18.422 -2.32 1.25 1 96.25 106 ALA A CA 1
ATOM 812 C C . ALA A 1 106 ? -18.906 -2.109 -0.182 1 96.25 106 ALA A C 1
ATOM 814 O O . ALA A 1 106 ? -18.109 -2.189 -1.127 1 96.25 106 ALA A O 1
ATOM 815 N N . LEU A 1 107 ? -20.156 -1.868 -0.295 1 95.88 107 LEU A N 1
ATOM 816 C CA . LEU A 1 107 ? -20.719 -1.613 -1.613 1 95.88 107 LEU A CA 1
ATOM 817 C C . LEU A 1 107 ? -20.125 -0.36 -2.234 1 95.88 107 LEU A C 1
ATOM 819 O O . LEU A 1 107 ? -19.891 -0.31 -3.445 1 95.88 107 LEU A O 1
ATOM 823 N N . SER A 1 108 ? -19.891 0.586 -1.431 1 93.69 108 SER A N 1
ATOM 824 C CA . SER A 1 108 ? -19.234 1.797 -1.921 1 93.69 108 SER A CA 1
ATOM 825 C C . SER A 1 108 ? -17.859 1.488 -2.488 1 93.69 108 SER A C 1
ATOM 827 O O . SER A 1 108 ? -17.5 1.982 -3.559 1 93.69 108 SER A O 1
ATOM 829 N N . GLU A 1 109 ? -17.125 0.678 -1.758 1 92.44 109 GLU A N 1
ATOM 830 C CA . GLU A 1 109 ? -15.789 0.313 -2.213 1 92.44 109 GLU A CA 1
ATOM 831 C C . GLU A 1 109 ? -15.844 -0.439 -3.539 1 92.44 109 GLU A C 1
ATOM 833 O O . GLU A 1 109 ? -14.977 -0.259 -4.398 1 92.44 109 GLU A O 1
ATOM 838 N N . LEU A 1 110 ? -16.828 -1.297 -3.611 1 93.25 110 LEU A N 1
ATOM 839 C CA . LEU A 1 110 ? -17 -2.041 -4.855 1 93.25 110 LEU A CA 1
ATOM 840 C C . LEU A 1 110 ? -17.281 -1.096 -6.02 1 93.25 110 LEU A C 1
ATOM 842 O O . LEU A 1 110 ? -16.797 -1.315 -7.133 1 93.25 110 LEU A O 1
ATOM 846 N N . LEU A 1 111 ? -18.016 -0.095 -5.746 1 92.25 111 LEU A N 1
ATOM 847 C CA . LEU A 1 111 ? -18.328 0.891 -6.773 1 92.25 111 LEU A CA 1
ATOM 848 C C . LEU A 1 111 ? -17.078 1.618 -7.234 1 92.25 111 LEU A C 1
ATOM 850 O O . LEU A 1 111 ? -16.875 1.816 -8.43 1 92.25 111 LEU A O 1
ATOM 854 N N . PHE A 1 112 ? -16.25 1.913 -6.32 1 89.69 112 PHE A N 1
ATOM 855 C CA . PHE A 1 112 ? -15 2.594 -6.648 1 89.69 112 PHE A CA 1
ATOM 856 C C . PHE A 1 112 ? -14.094 1.695 -7.48 1 89.69 112 PHE A C 1
ATOM 858 O O . PHE A 1 112 ? -13.336 2.18 -8.32 1 89.69 112 PHE A O 1
ATOM 865 N N . GLY A 1 113 ? -14.188 0.472 -7.246 1 91.44 113 GLY A N 1
ATOM 866 C CA . GLY A 1 113 ? -13.297 -0.472 -7.91 1 91.44 113 GLY A CA 1
ATOM 867 C C . GLY A 1 113 ? -13.898 -1.064 -9.172 1 91.44 113 GLY A C 1
ATOM 868 O O . GLY A 1 113 ? -13.25 -1.854 -9.859 1 91.44 113 GLY A O 1
ATOM 869 N N . LEU A 1 114 ? -15.086 -0.667 -9.547 1 92.25 114 LEU A N 1
ATOM 870 C CA . LEU A 1 114 ? -15.836 -1.311 -10.625 1 92.25 114 LEU A CA 1
ATOM 871 C C . LEU A 1 114 ? -15.078 -1.212 -11.945 1 92.25 114 LEU A C 1
ATOM 873 O O . LEU A 1 114 ? -14.93 -2.207 -12.656 1 92.25 114 LEU A O 1
ATOM 877 N N . PRO A 1 115 ? -14.516 -0.057 -12.273 1 91.5 115 PRO A N 1
ATOM 878 C CA . PRO A 1 115 ? -13.805 0.006 -13.547 1 91.5 115 PRO A CA 1
ATOM 879 C C . PRO A 1 115 ? -12.625 -0.96 -13.617 1 91.5 115 PRO A C 1
ATOM 881 O O . PRO A 1 115 ? -12.461 -1.67 -14.617 1 91.5 115 PRO A O 1
ATOM 884 N N . ALA A 1 116 ? -11.867 -0.978 -12.57 1 91.62 116 ALA A N 1
ATOM 885 C CA . ALA A 1 116 ? -10.711 -1.871 -12.547 1 91.62 116 ALA A CA 1
ATOM 886 C C . ALA A 1 116 ? -11.148 -3.334 -12.539 1 91.62 116 ALA A C 1
ATOM 888 O O . ALA A 1 116 ? -10.539 -4.176 -13.195 1 91.62 116 ALA A O 1
ATOM 889 N N . LEU A 1 117 ? -12.219 -3.596 -11.82 1 94.12 117 LEU A N 1
ATOM 890 C CA . LEU A 1 117 ? -12.688 -4.973 -11.695 1 94.12 117 LEU A CA 1
ATOM 891 C C . LEU A 1 117 ? -13.234 -5.48 -13.031 1 94.12 117 LEU A C 1
ATOM 893 O O . LEU A 1 117 ? -13.023 -6.637 -13.391 1 94.12 117 LEU A O 1
ATOM 897 N N . VAL A 1 118 ? -13.883 -4.625 -13.734 1 94.12 118 VAL A N 1
ATOM 898 C CA . VAL A 1 118 ? -14.438 -5 -15.031 1 94.12 118 VAL A CA 1
ATOM 899 C C . VAL A 1 118 ? -13.297 -5.285 -16.016 1 94.12 118 VAL A C 1
ATOM 901 O O . VAL A 1 118 ? -13.328 -6.281 -16.734 1 94.12 118 VAL A O 1
ATOM 904 N N . VAL A 1 119 ? -12.305 -4.48 -16.016 1 94.06 119 VAL A N 1
ATOM 905 C CA . VAL A 1 119 ? -11.172 -4.664 -16.922 1 94.06 119 VAL A CA 1
ATOM 906 C C . VAL A 1 119 ? -10.43 -5.949 -16.578 1 94.06 119 VAL A C 1
ATOM 908 O O . VAL A 1 119 ? -10.125 -6.758 -17.453 1 94.06 119 VAL A O 1
ATOM 911 N N . LEU A 1 120 ? -10.211 -6.145 -15.344 1 94.25 120 LEU A N 1
ATOM 912 C CA . LEU A 1 120 ? -9.453 -7.324 -14.93 1 94.25 120 LEU A CA 1
ATOM 913 C C . LEU A 1 120 ? -10.258 -8.594 -15.18 1 94.25 120 LEU A C 1
ATOM 915 O O . LEU A 1 120 ? -9.695 -9.609 -15.617 1 94.25 120 LEU A O 1
ATOM 919 N N . ALA A 1 121 ? -11.555 -8.539 -14.898 1 94.88 121 ALA A N 1
ATOM 920 C CA . ALA A 1 121 ? -12.406 -9.68 -15.188 1 94.88 121 ALA A CA 1
ATOM 921 C C . ALA A 1 121 ? -12.43 -9.984 -16.688 1 94.88 121 ALA A C 1
ATOM 923 O O . ALA A 1 121 ? -12.422 -11.148 -17.094 1 94.88 121 ALA A O 1
ATOM 924 N N . SER A 1 122 ? -12.461 -8.938 -17.484 1 94.62 122 SER A N 1
ATOM 925 C CA . SER A 1 122 ? -12.422 -9.117 -18.938 1 94.62 122 SER A CA 1
ATOM 926 C C . SER A 1 122 ? -11.102 -9.758 -19.375 1 94.62 122 SER A C 1
ATOM 928 O O . SER A 1 122 ? -11.078 -10.547 -20.312 1 94.62 122 SER A O 1
ATOM 930 N N . LEU A 1 123 ? -10.039 -9.422 -18.719 1 93.12 123 LEU A N 1
ATOM 931 C CA . LEU A 1 123 ? -8.742 -10.008 -19.031 1 93.12 123 LEU A CA 1
ATOM 932 C C . LEU A 1 123 ? -8.719 -11.492 -18.688 1 93.12 123 LEU A C 1
ATOM 934 O O . LEU A 1 123 ? -8.094 -12.289 -19.391 1 93.12 123 LEU A O 1
ATOM 938 N N . VAL A 1 124 ? -9.406 -11.852 -17.609 1 92.94 124 VAL A N 1
ATOM 939 C CA . VAL A 1 124 ? -9.484 -13.258 -17.234 1 92.94 124 VAL A CA 1
ATOM 940 C C . VAL A 1 124 ? -10.164 -14.055 -18.344 1 92.94 124 VAL A C 1
ATOM 942 O O . VAL A 1 124 ? -9.711 -15.141 -18.703 1 92.94 124 VAL A O 1
ATOM 945 N N . ILE A 1 125 ? -11.164 -13.477 -18.938 1 92.81 125 ILE A N 1
ATOM 946 C CA . ILE A 1 125 ? -11.875 -14.117 -20.031 1 92.81 125 ILE A CA 1
ATOM 947 C C . ILE A 1 125 ? -11 -14.125 -21.297 1 92.81 125 ILE A C 1
ATOM 949 O O . ILE A 1 125 ? -10.922 -15.133 -22 1 92.81 125 ILE A O 1
ATOM 953 N N . PHE A 1 126 ? -10.328 -13.07 -21.453 1 91.94 126 PHE A N 1
ATOM 954 C CA . PHE A 1 126 ? -9.469 -12.922 -22.609 1 91.94 126 PHE A CA 1
ATOM 955 C C . PHE A 1 126 ? -8.312 -13.914 -22.562 1 91.94 126 PHE A C 1
ATOM 957 O O . PHE A 1 126 ? -7.859 -14.398 -23.609 1 91.94 126 PHE A O 1
ATOM 964 N N . PHE A 1 127 ? -7.875 -14.273 -21.438 1 90.06 127 PHE A N 1
ATOM 965 C CA . PHE A 1 127 ? -6.707 -15.141 -21.297 1 90.06 127 PHE A CA 1
ATOM 966 C C . PHE A 1 127 ? -7.121 -16.609 -21.203 1 90.06 127 PHE A C 1
ATOM 968 O O . PHE A 1 127 ? -6.293 -17.469 -20.906 1 90.06 127 PHE A O 1
ATOM 975 N N . GLY A 1 128 ? -8.43 -16.875 -21.359 1 87.94 128 GLY A N 1
ATOM 976 C CA . GLY A 1 128 ? -8.727 -18.281 -21.547 1 87.94 128 GLY A CA 1
ATOM 977 C C . GLY A 1 128 ? -9.945 -18.75 -20.781 1 87.94 128 GLY A C 1
ATOM 978 O O . GLY A 1 128 ? -10.406 -19.875 -20.969 1 87.94 128 GLY A O 1
ATOM 979 N N . ALA A 1 129 ? -10.453 -17.969 -19.953 1 91.12 129 ALA A N 1
ATOM 980 C CA . ALA A 1 129 ? -11.641 -18.375 -19.203 1 91.12 129 ALA A CA 1
ATOM 981 C C . ALA A 1 129 ? -12.859 -18.438 -20.125 1 91.12 129 ALA A C 1
ATOM 983 O O . ALA A 1 129 ? -13.18 -17.469 -20.812 1 91.12 129 ALA A O 1
ATOM 984 N N . PRO A 1 130 ? -13.5 -19.641 -20.141 1 91.81 130 PRO A N 1
ATOM 985 C CA . PRO A 1 130 ? -14.719 -19.734 -20.938 1 91.81 130 PRO A CA 1
ATOM 986 C C . PRO A 1 130 ? -15.836 -18.828 -20.422 1 91.81 130 PRO A C 1
ATOM 988 O O . PRO A 1 130 ? -15.93 -18.594 -19.203 1 91.81 130 PRO A O 1
ATOM 991 N N . ILE A 1 131 ? -16.641 -18.406 -21.234 1 90.5 131 ILE A N 1
ATOM 992 C CA . ILE A 1 131 ? -17.719 -17.469 -20.922 1 90.5 131 ILE A CA 1
ATOM 993 C C . ILE A 1 131 ? -18.688 -18.094 -19.922 1 90.5 131 ILE A C 1
ATOM 995 O O . ILE A 1 131 ? -19.234 -17.406 -19.062 1 90.5 131 ILE A O 1
ATOM 999 N N . PHE A 1 132 ? -18.797 -19.375 -19.969 1 90.25 132 PHE A N 1
ATOM 1000 C CA . PHE A 1 132 ? -19.734 -20.062 -19.094 1 90.25 132 PHE A CA 1
ATOM 1001 C C . PHE A 1 132 ? -19.234 -20.062 -17.656 1 90.25 132 PHE A C 1
ATOM 1003 O O . PHE A 1 132 ? -20 -20.375 -16.719 1 90.25 132 PHE A O 1
ATOM 1010 N N . SER A 1 133 ? -17.969 -19.641 -17.484 1 93.25 133 SER A N 1
ATOM 1011 C CA . SER A 1 133 ? -17.406 -19.609 -16.141 1 93.25 133 SER A CA 1
ATOM 1012 C C . SER A 1 133 ? -17.672 -18.281 -15.453 1 93.25 133 SER A C 1
ATOM 1014 O O . SER A 1 133 ? -17.234 -18.062 -14.32 1 93.25 133 SER A O 1
ATOM 1016 N N . ILE A 1 134 ? -18.469 -17.422 -16.094 1 93.69 134 ILE A N 1
ATOM 1017 C CA . ILE A 1 134 ? -18.75 -16.094 -15.594 1 93.69 134 ILE A CA 1
ATOM 1018 C C . ILE A 1 134 ? -19.422 -16.188 -14.227 1 93.69 134 ILE A C 1
ATOM 1020 O O . ILE A 1 134 ? -19.062 -15.477 -13.289 1 93.69 134 ILE A O 1
ATOM 1024 N N . PRO A 1 135 ? -20.391 -17.125 -14.078 1 95.56 135 PRO A N 1
ATOM 1025 C CA . PRO A 1 135 ? -21 -17.219 -12.75 1 95.56 135 PRO A CA 1
ATOM 1026 C C . PRO A 1 135 ? -20 -17.609 -11.664 1 95.56 135 PRO A C 1
ATOM 1028 O O . PRO A 1 135 ? -20.062 -17.125 -10.539 1 95.56 135 PRO A O 1
ATOM 1031 N N . LEU A 1 136 ? -19.078 -18.516 -11.992 1 96.06 136 LEU A N 1
ATOM 1032 C CA . LEU A 1 136 ? -18.047 -18.906 -11.055 1 96.06 136 LEU A CA 1
ATOM 1033 C C . LEU A 1 136 ? -17.141 -17.734 -10.695 1 96.06 136 LEU A C 1
ATOM 1035 O O . LEU A 1 136 ? -16.766 -17.562 -9.531 1 96.06 136 LEU A O 1
ATOM 1039 N N . LEU A 1 137 ? -16.875 -16.953 -11.695 1 96.56 137 LEU A N 1
ATOM 1040 C CA . LEU A 1 137 ? -16.047 -15.766 -11.5 1 96.56 137 LEU A CA 1
ATOM 1041 C C . LEU A 1 137 ? -16.734 -14.758 -10.586 1 96.56 137 LEU A C 1
ATOM 1043 O O . LEU A 1 137 ? -16.125 -14.242 -9.648 1 96.56 137 LEU A O 1
ATOM 1047 N N . VAL A 1 138 ? -18 -14.508 -10.828 1 96.75 138 VAL A N 1
ATOM 1048 C CA . VAL A 1 138 ? -18.766 -13.555 -10.039 1 96.75 138 VAL A CA 1
ATOM 1049 C C . VAL A 1 138 ? -18.891 -14.047 -8.602 1 96.75 138 VAL A C 1
ATOM 1051 O O . VAL A 1 138 ? -18.734 -13.266 -7.656 1 96.75 138 VAL A O 1
ATOM 1054 N N . ALA A 1 139 ? -19.125 -15.32 -8.453 1 97.62 139 ALA A N 1
ATOM 1055 C CA . ALA A 1 139 ? -19.203 -15.906 -7.121 1 97.62 139 ALA A CA 1
ATOM 1056 C C . ALA A 1 139 ? -17.891 -15.727 -6.367 1 97.62 139 ALA A C 1
ATOM 1058 O O . ALA A 1 139 ? -17.891 -15.375 -5.188 1 97.62 139 ALA A O 1
ATOM 1059 N N . THR A 1 140 ? -16.797 -16 -7.059 1 97.69 140 THR A N 1
ATOM 1060 C CA . THR A 1 140 ? -15.484 -15.852 -6.457 1 97.69 140 THR A CA 1
ATOM 1061 C C . THR A 1 140 ? -15.234 -14.406 -6.035 1 97.69 140 THR A C 1
ATOM 1063 O O . THR A 1 140 ? -14.758 -14.148 -4.93 1 97.69 140 THR A O 1
ATOM 1066 N N . ILE A 1 141 ? -15.617 -13.469 -6.887 1 97.31 141 ILE A N 1
ATOM 1067 C CA . ILE A 1 141 ? -15.445 -12.039 -6.641 1 97.31 141 ILE A CA 1
ATOM 1068 C C . ILE A 1 141 ? -16.203 -11.641 -5.375 1 97.31 141 ILE A C 1
ATOM 1070 O O . ILE A 1 141 ? -15.633 -11.008 -4.484 1 97.31 141 ILE A O 1
ATOM 1074 N N . LEU A 1 142 ? -17.422 -12.07 -5.254 1 97.25 142 LEU A N 1
ATOM 1075 C CA . LEU A 1 142 ? -18.266 -11.688 -4.125 1 97.25 142 LEU A CA 1
ATOM 1076 C C . LEU A 1 142 ? -17.75 -12.305 -2.83 1 97.25 142 LEU A C 1
ATOM 1078 O O . LEU A 1 142 ? -17.781 -11.664 -1.779 1 97.25 142 LEU A O 1
ATOM 1082 N N . LEU A 1 143 ? -17.281 -13.516 -2.941 1 98.31 143 LEU A N 1
ATOM 1083 C CA . LEU A 1 143 ? -16.844 -14.227 -1.746 1 98.31 143 LEU A CA 1
ATOM 1084 C C . LEU A 1 143 ? -15.562 -13.617 -1.192 1 98.31 143 LEU A C 1
ATOM 1086 O O . LEU A 1 143 ? -15.461 -13.352 0.008 1 98.31 143 LEU A O 1
ATOM 1090 N N . ILE A 1 144 ? -14.547 -13.406 -2.057 1 98.12 144 ILE A N 1
ATOM 1091 C CA . ILE A 1 144 ? -13.281 -12.867 -1.579 1 98.12 144 ILE A CA 1
ATOM 1092 C C . ILE A 1 144 ? -13.453 -11.406 -1.169 1 98.12 144 ILE A C 1
ATOM 1094 O O . ILE A 1 144 ? -12.945 -10.984 -0.128 1 98.12 144 ILE A O 1
ATOM 1098 N N . TRP A 1 145 ? -14.188 -10.633 -1.962 1 97.62 145 TRP A N 1
ATOM 1099 C CA . TRP A 1 145 ? -14.461 -9.242 -1.625 1 97.62 145 TRP A CA 1
ATOM 1100 C C . TRP A 1 145 ? -15.203 -9.141 -0.296 1 97.62 145 TRP A C 1
ATOM 1102 O O . TRP A 1 145 ? -14.836 -8.336 0.565 1 97.62 145 TRP A O 1
ATOM 1112 N N . GLY A 1 146 ? -16.219 -9.922 -0.158 1 97.62 146 GLY A N 1
ATOM 1113 C CA . GLY A 1 146 ? -16.984 -9.938 1.081 1 97.62 146 GLY A CA 1
ATOM 1114 C C . GLY A 1 146 ? -16.141 -10.312 2.291 1 97.62 146 GLY A C 1
ATOM 1115 O O . GLY A 1 146 ? -16.234 -9.664 3.34 1 97.62 146 GLY A O 1
ATOM 1116 N N . SER A 1 147 ? -15.336 -11.344 2.182 1 98.06 147 SER A N 1
ATOM 1117 C CA . SER A 1 147 ? -14.484 -11.797 3.277 1 98.06 147 SER A CA 1
ATOM 1118 C C . SER A 1 147 ? -13.5 -10.711 3.689 1 98.06 147 SER A C 1
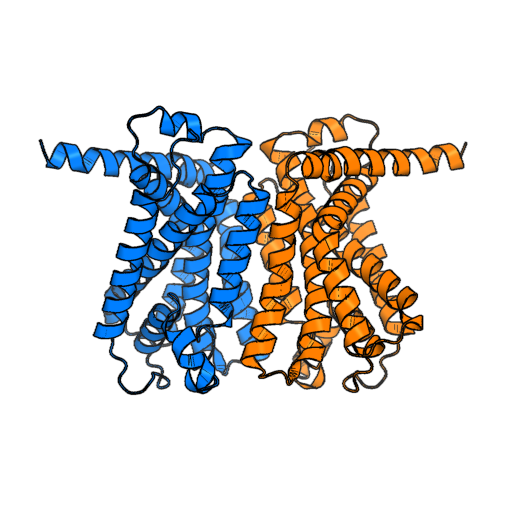ATOM 1120 O O . SER A 1 147 ? -13.32 -10.438 4.879 1 98.06 147 SER A O 1
ATOM 1122 N N . MET A 1 148 ? -12.953 -10.102 2.697 1 97.69 148 MET A N 1
ATOM 1123 C CA . MET A 1 148 ? -11.961 -9.07 2.977 1 97.69 148 MET A CA 1
ATOM 1124 C C . MET A 1 148 ? -12.625 -7.828 3.572 1 97.69 148 MET A C 1
ATOM 1126 O O . MET A 1 148 ? -12.031 -7.145 4.41 1 97.69 148 MET A O 1
ATOM 1130 N N . SER A 1 149 ? -13.805 -7.504 3.131 1 97.44 149 SER A N 1
ATOM 1131 C CA . SER A 1 149 ? -14.555 -6.395 3.719 1 97.44 149 SER A CA 1
ATOM 1132 C C . SER A 1 149 ? -14.844 -6.648 5.195 1 97.44 149 SER A C 1
ATOM 1134 O O . SER A 1 149 ? -14.719 -5.742 6.02 1 97.44 149 SER A O 1
ATOM 1136 N N . ALA A 1 150 ? -15.18 -7.863 5.457 1 97.25 150 ALA A N 1
ATOM 1137 C CA . ALA A 1 150 ? -15.492 -8.219 6.84 1 97.25 150 ALA A CA 1
ATOM 1138 C C . ALA A 1 150 ? -14.258 -8.109 7.727 1 97.25 150 ALA A C 1
ATOM 1140 O O . ALA A 1 150 ? -14.328 -7.586 8.844 1 97.25 150 ALA A O 1
ATOM 1141 N N . ILE A 1 151 ? -13.156 -8.578 7.227 1 96.25 151 ILE A N 1
ATOM 1142 C CA . ILE A 1 151 ? -11.93 -8.5 8.016 1 96.25 151 ILE A CA 1
ATOM 1143 C C . ILE A 1 151 ? -11.516 -7.039 8.18 1 96.25 151 ILE A C 1
ATOM 1145 O O . ILE A 1 151 ? -11.023 -6.648 9.242 1 96.25 151 ILE A O 1
ATOM 1149 N N . GLY A 1 152 ? -11.641 -6.262 7.145 1 95.31 152 GLY A N 1
ATOM 1150 C CA . GLY A 1 152 ? -11.367 -4.84 7.254 1 95.31 152 GLY A CA 1
ATOM 1151 C C . GLY A 1 152 ? -12.211 -4.152 8.312 1 95.31 152 GLY A C 1
ATOM 1152 O O . GLY A 1 152 ? -11.695 -3.336 9.086 1 95.31 152 GLY A O 1
ATOM 1153 N N . PHE A 1 153 ? -13.469 -4.488 8.32 1 95.06 153 PHE A N 1
ATOM 1154 C CA . PHE A 1 153 ? -14.375 -3.938 9.32 1 95.06 153 PHE A CA 1
ATOM 1155 C C . PHE A 1 153 ? -13.938 -4.336 10.727 1 95.06 153 PHE A C 1
ATOM 1157 O O . PHE A 1 153 ? -13.859 -3.49 11.625 1 95.06 153 PHE A O 1
ATOM 1164 N N . PHE A 1 154 ? -13.633 -5.57 10.906 1 95.19 154 PHE A N 1
ATOM 1165 C CA . PHE A 1 154 ? -13.234 -6.105 12.203 1 95.19 154 PHE A CA 1
ATOM 1166 C C . PHE A 1 154 ? -11.969 -5.422 12.695 1 95.19 154 PHE A C 1
ATOM 1168 O O . PHE A 1 154 ? -11.922 -4.934 13.828 1 95.19 154 PHE A O 1
ATOM 1175 N N . LEU A 1 155 ? -10.977 -5.352 11.875 1 93.56 155 LEU A N 1
ATOM 1176 C CA . LEU A 1 155 ? -9.695 -4.781 12.273 1 93.56 155 LEU A CA 1
ATOM 1177 C C . LEU A 1 155 ? -9.836 -3.301 12.609 1 93.56 155 LEU A C 1
ATOM 1179 O O . LEU A 1 155 ? -9.32 -2.836 13.625 1 93.56 155 LEU A O 1
ATOM 1183 N N . SER A 1 156 ? -10.562 -2.631 11.758 1 90.44 156 SER A N 1
ATOM 1184 C CA . SER A 1 156 ? -10.68 -1.187 11.93 1 90.44 156 SER A CA 1
ATOM 1185 C C . SER A 1 156 ? -11.547 -0.841 13.133 1 90.44 156 SER A C 1
ATOM 1187 O O . SER A 1 156 ? -11.367 0.21 13.758 1 90.44 156 SER A O 1
ATOM 1189 N N . SER A 1 157 ? -12.484 -1.706 13.445 1 89.56 157 SER A N 1
ATOM 1190 C CA . SER A 1 157 ? -13.328 -1.46 14.602 1 89.56 157 SER A CA 1
ATOM 1191 C C . SER A 1 157 ? -12.516 -1.44 15.891 1 89.56 157 SER A C 1
ATOM 1193 O O . SER A 1 157 ? -12.922 -0.827 16.875 1 89.56 157 SER A O 1
ATOM 1195 N N . HIS A 1 158 ? -11.352 -2.059 15.883 1 89.75 158 HIS A N 1
ATOM 1196 C CA . HIS A 1 158 ? -10.523 -2.152 17.078 1 89.75 158 HIS A CA 1
ATOM 1197 C C . HIS A 1 158 ? -9.43 -1.085 17.078 1 89.75 158 HIS A C 1
ATOM 1199 O O . HIS A 1 158 ? -8.617 -1.021 18 1 89.75 158 HIS A O 1
ATOM 1205 N N . MET A 1 159 ? -9.391 -0.303 16.094 1 85.12 159 MET A N 1
ATOM 1206 C CA . MET A 1 159 ? -8.383 0.751 16.016 1 85.12 159 MET A CA 1
ATOM 1207 C C . MET A 1 159 ? -8.992 2.111 16.328 1 85.12 159 MET A C 1
ATOM 1209 O O . MET A 1 159 ? -10.055 2.455 15.82 1 85.12 159 MET A O 1
ATOM 1213 N N . LEU A 1 160 ? -8.305 2.82 17.156 1 76.81 160 LEU A N 1
ATOM 1214 C CA . LEU A 1 160 ? -8.836 4.105 17.594 1 76.81 160 LEU A CA 1
ATOM 1215 C C . LEU A 1 160 ? -8.398 5.227 16.672 1 76.81 160 LEU A C 1
ATOM 1217 O O . LEU A 1 160 ? -8.992 6.312 16.672 1 76.81 160 LEU A O 1
ATOM 1221 N N . HIS A 1 161 ? -7.344 4.949 15.891 1 79.88 161 HIS A N 1
ATOM 1222 C CA . HIS A 1 161 ? -6.809 6 15.039 1 79.88 161 HIS A CA 1
ATOM 1223 C C . HIS A 1 161 ? -6.676 5.523 13.594 1 79.88 161 HIS A C 1
ATOM 1225 O O . HIS A 1 161 ? -6.344 4.363 13.344 1 79.88 161 HIS A O 1
ATOM 1231 N N . MET A 1 162 ? -6.984 6.488 12.773 1 81.12 162 MET A N 1
ATOM 1232 C CA . MET A 1 162 ? -6.969 6.191 11.344 1 81.12 162 MET A CA 1
ATOM 1233 C C . MET A 1 162 ? -5.598 5.688 10.906 1 81.12 162 MET A C 1
ATOM 1235 O O . MET A 1 162 ? -5.5 4.766 10.094 1 81.12 162 MET A O 1
ATOM 1239 N N . ARG A 1 163 ? -4.582 6.246 11.43 1 77.5 163 ARG A N 1
ATOM 1240 C CA . ARG A 1 163 ? -3.229 5.863 11.047 1 77.5 163 ARG A CA 1
ATOM 1241 C C . ARG A 1 163 ? -2.945 4.41 11.422 1 77.5 163 ARG A C 1
ATOM 1243 O O . ARG A 1 163 ? -2.369 3.66 10.633 1 77.5 163 ARG A O 1
ATOM 1250 N N . ASN A 1 164 ? -3.385 4.051 12.648 1 83.31 164 ASN A N 1
ATOM 1251 C CA . ASN A 1 164 ? -3.201 2.676 13.094 1 83.31 164 ASN A CA 1
ATOM 1252 C C . ASN A 1 164 ? -3.949 1.691 12.203 1 83.31 164 ASN A C 1
ATOM 1254 O O . ASN A 1 164 ? -3.402 0.656 11.82 1 83.31 164 ASN A O 1
ATOM 1258 N N . ALA A 1 165 ? -5.164 2.074 11.891 1 86.69 165 ALA A N 1
ATOM 1259 C CA . ALA A 1 165 ? -5.988 1.218 11.039 1 86.69 165 ALA A CA 1
ATOM 1260 C C . ALA A 1 165 ? -5.355 1.043 9.664 1 86.69 165 ALA A C 1
ATOM 1262 O O . ALA A 1 165 ? -5.309 -0.069 9.133 1 86.69 165 ALA A O 1
ATOM 1263 N N . THR A 1 166 ? -4.902 2.125 9.141 1 83.38 166 THR A N 1
ATOM 1264 C CA . THR A 1 166 ? -4.289 2.092 7.82 1 83.38 166 THR A CA 1
ATOM 1265 C C . THR A 1 166 ? -3.059 1.189 7.812 1 83.38 166 THR A C 1
ATOM 1267 O O . THR A 1 166 ? -2.848 0.426 6.871 1 83.38 166 THR A O 1
ATOM 1270 N N . GLN A 1 167 ? -2.285 1.225 8.852 1 83.25 167 GLN A N 1
ATOM 1271 C CA . GLN A 1 167 ? -1.063 0.43 8.93 1 83.25 167 GLN A CA 1
ATOM 1272 C C . GLN A 1 167 ? -1.382 -1.057 9.062 1 83.25 167 GLN A C 1
ATOM 1274 O O . GLN A 1 167 ? -0.753 -1.893 8.406 1 83.25 167 GLN A O 1
ATOM 1279 N N . VAL A 1 168 ? -2.334 -1.359 9.898 1 87.75 168 VAL A N 1
ATOM 1280 C CA . VAL A 1 168 ? -2.715 -2.754 10.102 1 87.75 168 VAL A CA 1
ATOM 1281 C C . VAL A 1 168 ? -3.283 -3.328 8.805 1 87.75 168 VAL A C 1
ATOM 1283 O O . VAL A 1 168 ? -2.938 -4.445 8.414 1 87.75 168 VAL A O 1
ATOM 1286 N N . ILE A 1 169 ? -4.121 -2.578 8.164 1 90.06 169 ILE A N 1
ATOM 1287 C CA . ILE A 1 169 ? -4.734 -3 6.91 1 90.06 169 ILE A CA 1
ATOM 1288 C C . ILE A 1 169 ? -3.65 -3.225 5.859 1 90.06 169 ILE A C 1
ATOM 1290 O O . ILE A 1 169 ? -3.678 -4.223 5.133 1 90.06 169 ILE A O 1
ATOM 1294 N N . SER A 1 170 ? -2.725 -2.297 5.82 1 84.12 170 SER A N 1
ATOM 1295 C CA . SER A 1 170 ? -1.635 -2.426 4.859 1 84.12 170 SER A CA 1
ATOM 1296 C C . SER A 1 170 ? -0.805 -3.676 5.129 1 84.12 170 SER A C 1
ATOM 1298 O O . SER A 1 170 ? -0.36 -4.348 4.195 1 84.12 170 SER A O 1
ATOM 1300 N N . PHE A 1 171 ? -0.583 -3.947 6.355 1 86 171 PHE A N 1
ATOM 1301 C CA . PHE A 1 171 ? 0.175 -5.133 6.734 1 86 171 PHE A CA 1
ATOM 1302 C C . PHE A 1 171 ? -0.527 -6.398 6.262 1 86 171 PHE A C 1
ATOM 1304 O O . PHE A 1 171 ? 0.099 -7.273 5.66 1 86 171 PHE A O 1
ATOM 1311 N N . VAL A 1 172 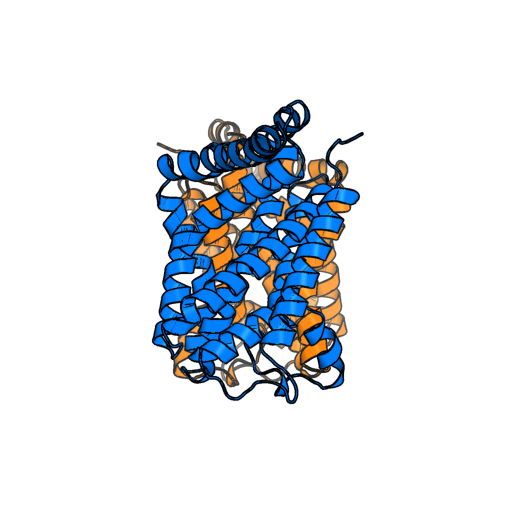? -1.771 -6.445 6.527 1 90.19 172 VAL A N 1
ATOM 1312 C CA . VAL A 1 172 ? -2.562 -7.602 6.125 1 90.19 172 VAL A CA 1
ATOM 1313 C C . VAL A 1 172 ? -2.559 -7.73 4.605 1 90.19 172 VAL A C 1
ATOM 1315 O O . VAL A 1 172 ? -2.408 -8.828 4.066 1 90.19 172 VAL A O 1
ATOM 1318 N N . ASN A 1 173 ? -2.697 -6.613 3.924 1 89.5 173 ASN A N 1
ATOM 1319 C CA . ASN A 1 173 ? -2.707 -6.602 2.465 1 89.5 173 ASN A CA 1
ATOM 1320 C C . ASN A 1 173 ? -1.416 -7.176 1.892 1 89.5 173 ASN A C 1
ATOM 1322 O O . ASN A 1 173 ? -1.453 -8.016 0.99 1 89.5 173 ASN A O 1
ATOM 1326 N N . VAL A 1 174 ? -0.326 -6.836 2.477 1 84 174 VAL A N 1
ATOM 1327 C CA . VAL A 1 174 ? 0.972 -7.27 1.97 1 84 174 VAL A CA 1
ATOM 1328 C C . VAL A 1 174 ? 1.153 -8.766 2.221 1 84 174 VAL A C 1
ATOM 1330 O O . VAL A 1 174 ? 1.601 -9.5 1.336 1 84 174 VAL A O 1
ATOM 1333 N N . ILE A 1 175 ? 0.833 -9.188 3.359 1 86.62 175 ILE A N 1
ATOM 1334 C CA . ILE A 1 175 ? 0.96 -10.594 3.717 1 86.62 175 ILE A CA 1
ATOM 1335 C C . ILE A 1 175 ? 0.116 -11.445 2.771 1 86.62 175 ILE A C 1
ATOM 1337 O O . ILE A 1 175 ? 0.574 -12.484 2.281 1 86.62 175 ILE A O 1
ATOM 1341 N N . LEU A 1 176 ? -1.065 -10.945 2.445 1 91.44 176 LEU A N 1
ATOM 1342 C CA . LEU A 1 176 ? -1.984 -11.688 1.595 1 91.44 176 LEU A CA 1
ATOM 1343 C C . LEU A 1 176 ? -1.521 -11.664 0.141 1 91.44 176 LEU A C 1
ATOM 1345 O O . LEU A 1 176 ? -1.952 -12.492 -0.667 1 91.44 176 LEU A O 1
ATOM 1349 N N . ALA A 1 177 ? -0.688 -10.703 -0.158 1 86.94 177 ALA A N 1
ATOM 1350 C CA . ALA A 1 177 ? -0.21 -10.578 -1.532 1 86.94 177 ALA A CA 1
ATOM 1351 C C . ALA A 1 177 ? 0.974 -11.5 -1.791 1 86.94 177 ALA A C 1
ATOM 1353 O O . ALA A 1 177 ? 1.116 -12.047 -2.889 1 86.94 177 ALA A O 1
ATOM 1354 N N . ILE A 1 178 ? 1.797 -11.719 -0.803 1 80.44 178 ILE A N 1
ATOM 1355 C CA . ILE A 1 178 ? 3.104 -12.305 -1.083 1 80.44 178 ILE A CA 1
ATOM 1356 C C . ILE A 1 178 ? 3.145 -13.742 -0.571 1 80.44 178 ILE A C 1
ATOM 1358 O O . ILE A 1 178 ? 3.697 -14.625 -1.23 1 80.44 178 ILE A O 1
ATOM 1362 N N . LEU A 1 179 ? 2.506 -14.023 0.523 1 82.38 179 LEU A N 1
ATOM 1363 C CA . LEU A 1 179 ? 2.646 -15.328 1.154 1 82.38 179 LEU A CA 1
ATOM 1364 C C . LEU A 1 179 ? 1.873 -16.391 0.381 1 82.38 179 LEU A C 1
ATOM 1366 O O . LEU A 1 179 ? 2.428 -17.438 0.025 1 82.38 179 LEU A O 1
ATOM 1370 N N . PRO A 1 180 ? 0.59 -16.125 0.09 1 88.38 180 PRO A N 1
ATOM 1371 C CA . PRO A 1 180 ? -0.145 -17.141 -0.68 1 88.38 180 PRO A CA 1
ATOM 1372 C C . PRO A 1 180 ? 0.241 -17.141 -2.156 1 88.38 180 PRO A C 1
ATOM 1374 O O . PRO A 1 180 ? 0.792 -16.172 -2.662 1 88.38 180 PRO A O 1
ATOM 1377 N N . PRO A 1 181 ? 0.013 -18.25 -2.855 1 87.31 181 PRO A N 1
ATOM 1378 C CA . PRO A 1 181 ? 0.354 -18.359 -4.277 1 87.31 181 PRO A CA 1
ATOM 1379 C C . PRO A 1 181 ? -0.608 -17.594 -5.176 1 87.31 181 PRO A C 1
ATOM 1381 O O . PRO A 1 181 ? -1.263 -18.172 -6.039 1 87.31 181 PRO A O 1
ATOM 1384 N N . VAL A 1 182 ? -0.568 -16.328 -5.066 1 89.38 182 VAL A N 1
ATOM 1385 C CA . VAL A 1 182 ? -1.447 -15.445 -5.828 1 89.38 182 VAL A CA 1
ATOM 1386 C C . VAL A 1 182 ? -0.816 -15.133 -7.184 1 89.38 182 VAL A C 1
ATOM 1388 O O . VAL A 1 182 ? -1.493 -15.172 -8.211 1 89.38 182 VAL A O 1
ATOM 1391 N N . PHE A 1 183 ? 0.516 -14.945 -7.148 1 85.44 183 PHE A N 1
ATOM 1392 C CA . PHE A 1 183 ? 1.19 -14.523 -8.375 1 85.44 183 PHE A CA 1
ATOM 1393 C C . PHE A 1 183 ? 2.162 -15.594 -8.852 1 85.44 183 PHE A C 1
ATOM 1395 O O . PHE A 1 183 ? 2.961 -15.359 -9.758 1 85.44 183 PHE A O 1
ATOM 1402 N N . TYR A 1 184 ? 2.139 -16.703 -8.188 1 80.94 184 TYR A N 1
ATOM 1403 C CA . TYR A 1 184 ? 3.031 -17.812 -8.531 1 80.94 184 TYR A CA 1
ATOM 1404 C C . TYR A 1 184 ? 2.381 -19.156 -8.234 1 80.94 184 TYR A C 1
ATOM 1406 O O . TYR A 1 184 ? 1.422 -19.234 -7.461 1 80.94 184 TYR A O 1
ATOM 1414 N N . PRO A 1 185 ? 2.936 -20.172 -8.906 1 83.31 185 PRO A N 1
ATOM 1415 C CA . PRO A 1 185 ? 2.398 -21.5 -8.633 1 83.31 185 PRO A CA 1
ATOM 1416 C C . PRO A 1 185 ? 2.754 -22 -7.238 1 83.31 185 PRO A C 1
ATOM 1418 O O . PRO A 1 185 ? 3.85 -21.734 -6.738 1 83.31 185 PRO A O 1
ATOM 1421 N N . ILE A 1 186 ? 1.785 -22.688 -6.676 1 82.06 186 ILE A N 1
ATOM 1422 C CA . ILE A 1 186 ? 1.952 -23.156 -5.305 1 82.06 186 ILE A CA 1
ATOM 1423 C C . ILE A 1 186 ? 3.148 -24.094 -5.223 1 82.06 186 ILE A C 1
ATOM 1425 O O . ILE A 1 186 ? 3.783 -24.219 -4.172 1 82.06 186 ILE A O 1
ATOM 1429 N N . ASP A 1 187 ? 3.562 -24.719 -6.32 1 80.56 187 ASP A N 1
ATOM 1430 C CA . ASP A 1 187 ? 4.637 -25.703 -6.352 1 80.56 187 ASP A CA 1
ATOM 1431 C C . ASP A 1 187 ? 5.992 -25.047 -6.102 1 80.56 187 ASP A C 1
ATOM 1433 O O . ASP A 1 187 ? 6.953 -25.719 -5.719 1 80.56 187 ASP A O 1
ATOM 1437 N N . ILE A 1 188 ? 6.07 -23.734 -6.281 1 75.62 188 ILE A N 1
ATOM 1438 C CA . ILE A 1 188 ? 7.328 -23.016 -6.082 1 75.62 188 ILE A CA 1
ATOM 1439 C C . ILE A 1 188 ? 7.547 -22.766 -4.594 1 75.62 188 ILE A C 1
ATOM 1441 O O . ILE A 1 188 ? 8.68 -22.531 -4.16 1 75.62 188 ILE A O 1
ATOM 1445 N N . MET A 1 189 ? 6.484 -22.938 -3.824 1 78.25 189 MET A N 1
ATOM 1446 C CA . MET A 1 189 ? 6.578 -22.656 -2.396 1 78.25 189 MET A CA 1
ATOM 1447 C C . MET A 1 189 ? 7.203 -23.828 -1.648 1 78.25 189 MET A C 1
ATOM 1449 O O . MET A 1 189 ? 6.898 -24.984 -1.936 1 78.25 189 MET A O 1
ATOM 1453 N N . PRO A 1 190 ? 8.102 -23.406 -0.734 1 80.44 190 PRO A N 1
ATOM 1454 C CA . PRO A 1 190 ? 8.625 -24.469 0.116 1 80.44 190 PRO A CA 1
ATOM 1455 C C . PRO A 1 190 ? 7.527 -25.266 0.824 1 80.44 190 PRO A C 1
ATOM 1457 O O . PRO A 1 190 ? 6.547 -24.672 1.293 1 80.44 190 PRO A O 1
ATOM 1460 N N . PRO A 1 191 ? 7.719 -26.594 0.868 1 82.25 191 PRO A N 1
ATOM 1461 C CA . PRO A 1 191 ? 6.688 -27.453 1.455 1 82.25 191 PRO A CA 1
ATOM 1462 C C . PRO A 1 191 ? 6.297 -27.016 2.867 1 82.25 191 PRO A C 1
ATOM 1464 O O . PRO A 1 191 ? 5.129 -27.141 3.248 1 82.25 191 PRO A O 1
ATOM 1467 N N . ALA A 1 192 ? 7.246 -26.484 3.607 1 81.06 192 ALA A N 1
ATOM 1468 C CA . ALA A 1 192 ? 6.984 -26.078 4.988 1 81.06 192 ALA A CA 1
ATOM 1469 C C . ALA A 1 192 ? 5.988 -24.938 5.051 1 81.06 192 ALA A C 1
ATOM 1471 O O . ALA A 1 192 ? 5.277 -24.766 6.047 1 81.06 192 ALA A O 1
ATOM 1472 N N . LEU A 1 193 ? 5.812 -24.188 3.949 1 83.12 193 LEU A N 1
ATOM 1473 C CA . LEU A 1 193 ? 4.977 -23 3.965 1 83.12 193 LEU A CA 1
ATOM 1474 C C . LEU A 1 193 ? 3.633 -23.266 3.291 1 83.12 193 LEU A C 1
ATOM 1476 O O . LEU A 1 193 ? 2.721 -22.438 3.371 1 83.12 193 LEU A O 1
ATOM 1480 N N . GLN A 1 194 ? 3.527 -24.359 2.707 1 86.38 194 GLN A N 1
ATOM 1481 C CA . GLN A 1 194 ? 2.336 -24.672 1.925 1 86.38 194 GLN A CA 1
ATOM 1482 C C . GLN A 1 194 ? 1.099 -24.75 2.814 1 86.38 194 GLN A C 1
ATOM 1484 O O . GLN A 1 194 ? 0.041 -24.219 2.463 1 86.38 194 GLN A O 1
ATOM 1489 N N . PRO A 1 195 ? 1.256 -25.359 4.035 1 86.31 195 PRO A N 1
ATOM 1490 C CA . PRO A 1 195 ? 0.067 -25.375 4.891 1 86.31 195 PRO A CA 1
ATOM 1491 C C . PRO A 1 195 ? -0.391 -23.969 5.281 1 86.31 195 PRO A C 1
ATOM 1493 O O . PRO A 1 195 ? -1.595 -23.703 5.355 1 86.31 195 PRO A O 1
ATOM 1496 N N . LEU A 1 196 ? 0.505 -23.094 5.48 1 86.62 196 LEU A N 1
ATOM 1497 C CA . LEU A 1 196 ? 0.173 -21.703 5.801 1 86.62 196 LEU A CA 1
ATOM 1498 C C . LEU A 1 196 ? -0.459 -21.016 4.602 1 86.62 196 LEU A C 1
ATOM 1500 O O . LEU A 1 196 ? -1.386 -20.219 4.762 1 86.62 196 LEU A O 1
ATOM 1504 N N . ALA A 1 197 ? 0.056 -21.297 3.516 1 87.56 197 ALA A N 1
ATOM 1505 C CA . ALA A 1 197 ? -0.473 -20.703 2.289 1 87.56 197 ALA A CA 1
ATOM 1506 C C . ALA A 1 197 ? -1.92 -21.125 2.057 1 87.56 197 ALA A C 1
ATOM 1508 O O . ALA A 1 197 ? -2.764 -20.312 1.689 1 87.56 197 ALA A O 1
ATOM 1509 N N . TYR A 1 198 ? -2.227 -22.391 2.35 1 88.06 198 TYR A N 1
ATOM 1510 C CA . TYR A 1 198 ? -3.574 -22.906 2.123 1 88.06 198 TYR A CA 1
ATOM 1511 C C . TYR A 1 198 ? -4.562 -22.297 3.113 1 88.06 198 TYR A C 1
ATOM 1513 O O . TYR A 1 198 ? -5.758 -22.219 2.834 1 88.06 198 TYR A O 1
ATOM 1521 N N . ALA A 1 199 ? -3.988 -21.797 4.172 1 91.81 199 ALA A N 1
ATOM 1522 C CA . ALA A 1 199 ? -4.844 -21.219 5.211 1 91.81 199 ALA A CA 1
ATOM 1523 C C . ALA A 1 199 ? -5.184 -19.766 4.906 1 91.81 199 ALA A C 1
ATOM 1525 O O . ALA A 1 199 ? -6.09 -19.203 5.52 1 91.81 199 ALA A O 1
ATOM 1526 N N . MET A 1 200 ? -4.609 -19.219 3.924 1 94.06 200 MET A N 1
ATOM 1527 C CA . MET A 1 200 ? -4.855 -17.828 3.592 1 94.06 200 MET A CA 1
ATOM 1528 C C . MET A 1 200 ? -6.09 -17.688 2.711 1 94.06 200 MET A C 1
ATOM 1530 O O . MET A 1 200 ? -6.305 -18.484 1.801 1 94.06 200 MET A O 1
ATOM 1534 N N . PRO A 1 201 ? -6.852 -16.688 2.959 1 94.44 201 PRO A N 1
ATOM 1535 C CA . PRO A 1 201 ? -8.117 -16.547 2.236 1 94.44 201 PRO A CA 1
ATOM 1536 C C . PRO A 1 201 ? -7.918 -16.281 0.744 1 94.44 201 PRO A C 1
ATOM 1538 O O . PRO A 1 201 ? -8.805 -16.578 -0.061 1 94.44 201 PRO A O 1
ATOM 1541 N N . THR A 1 202 ? -6.797 -15.797 0.384 1 96.38 202 THR A N 1
ATOM 1542 C CA . THR A 1 202 ? -6.582 -15.445 -1.015 1 96.38 202 THR A CA 1
ATOM 1543 C C . THR A 1 202 ? -6.176 -16.672 -1.823 1 96.38 202 THR A C 1
ATOM 1545 O O . THR A 1 202 ? -6.285 -16.672 -3.051 1 96.38 202 THR A O 1
ATOM 1548 N N . THR A 1 203 ? -5.719 -17.672 -1.163 1 95.62 203 THR A N 1
ATOM 1549 C CA . THR A 1 203 ? -5.199 -18.844 -1.86 1 95.62 203 THR A CA 1
ATOM 1550 C C . THR A 1 203 ? -6.281 -19.484 -2.721 1 95.62 203 THR A C 1
ATOM 1552 O O . THR A 1 203 ? -6.117 -19.625 -3.936 1 95.62 203 THR A O 1
ATOM 1555 N N . HIS A 1 204 ? -7.383 -19.797 -2.148 1 95.81 204 HIS A N 1
ATOM 1556 C CA . HIS A 1 204 ? -8.414 -20.547 -2.875 1 95.81 204 HIS A CA 1
ATOM 1557 C C . HIS A 1 204 ? -9.109 -19.656 -3.896 1 95.81 204 HIS A C 1
ATOM 1559 O O . HIS A 1 204 ? -9.578 -20.141 -4.93 1 95.81 204 HIS A O 1
ATOM 1565 N N . ALA A 1 205 ? -9.203 -18.344 -3.615 1 97.06 205 ALA A N 1
ATOM 1566 C CA . ALA A 1 205 ? -9.703 -17.438 -4.648 1 97.06 205 ALA A CA 1
ATOM 1567 C C . ALA A 1 205 ? -8.789 -17.453 -5.875 1 97.06 205 ALA A C 1
ATOM 1569 O O . ALA A 1 205 ? -9.273 -17.516 -7.008 1 97.06 205 ALA A O 1
ATOM 1570 N N . SER A 1 206 ? -7.516 -17.438 -5.602 1 95.5 206 SER A N 1
ATOM 1571 C CA . SER A 1 206 ? -6.547 -17.453 -6.695 1 95.5 206 SER A CA 1
ATOM 1572 C C . SER A 1 206 ? -6.598 -18.781 -7.453 1 95.5 206 SER A C 1
ATOM 1574 O O . SER A 1 206 ? -6.551 -18.797 -8.688 1 95.5 206 SER A O 1
ATOM 1576 N N . LEU A 1 207 ? -6.703 -19.891 -6.75 1 94.69 207 LEU A N 1
ATOM 1577 C CA . LEU A 1 207 ? -6.754 -21.203 -7.391 1 94.69 207 LEU A CA 1
ATOM 1578 C C . LEU A 1 207 ? -8 -21.328 -8.258 1 94.69 207 LEU A C 1
ATOM 1580 O O . LEU A 1 207 ? -7.961 -21.938 -9.328 1 94.69 207 LEU A O 1
ATOM 1584 N N . ILE A 1 208 ? -9.117 -20.797 -7.816 1 96.19 208 ILE A N 1
ATOM 1585 C CA . ILE A 1 208 ? -10.359 -20.844 -8.586 1 96.19 208 ILE A CA 1
ATOM 1586 C C . ILE A 1 208 ? -10.188 -20.078 -9.891 1 96.19 208 ILE A C 1
ATOM 1588 O O . ILE A 1 208 ? -10.555 -20.578 -10.961 1 96.19 208 ILE A O 1
ATOM 1592 N N . ILE A 1 209 ? -9.609 -18.891 -9.828 1 95.56 209 ILE A N 1
ATOM 1593 C CA . ILE A 1 209 ? -9.438 -18.078 -11.023 1 95.56 209 ILE A CA 1
ATOM 1594 C C . ILE A 1 209 ? -8.438 -18.75 -11.961 1 95.56 209 ILE A C 1
ATOM 1596 O O . ILE A 1 209 ? -8.625 -18.75 -13.18 1 95.56 209 ILE A O 1
ATOM 1600 N N . GLN A 1 210 ? -7.406 -19.281 -11.375 1 93.75 210 GLN A N 1
ATOM 1601 C CA . GLN A 1 210 ? -6.441 -20.016 -12.188 1 93.75 210 GLN A CA 1
ATOM 1602 C C . GLN A 1 210 ? -7.098 -21.203 -12.883 1 93.75 210 GLN A C 1
ATOM 1604 O O . GLN A 1 210 ? -6.82 -21.484 -14.047 1 93.75 210 GLN A O 1
ATOM 1609 N N . TYR A 1 211 ? -7.953 -21.859 -12.148 1 92.81 211 TYR A N 1
ATOM 1610 C CA . TYR A 1 211 ? -8.711 -22.969 -12.711 1 92.81 211 TYR A CA 1
ATOM 1611 C C . TYR A 1 211 ? -9.594 -22.5 -13.859 1 92.81 211 TYR A C 1
ATOM 1613 O O . TYR A 1 211 ? -9.641 -23.141 -14.922 1 92.81 211 TYR A O 1
ATOM 1621 N N . ILE A 1 212 ? -10.289 -21.391 -13.648 1 94.06 212 ILE A N 1
ATOM 1622 C CA . ILE A 1 212 ? -11.211 -20.859 -14.648 1 94.06 212 ILE A CA 1
ATOM 1623 C C . ILE A 1 212 ? -10.445 -20.484 -15.914 1 94.06 212 ILE A C 1
ATOM 1625 O O . ILE A 1 212 ? -10.945 -20.656 -17.031 1 94.06 212 ILE A O 1
ATOM 1629 N N . ILE A 1 213 ? -9.203 -19.984 -15.766 1 92.75 213 ILE A N 1
ATOM 1630 C CA . ILE A 1 213 ? -8.375 -19.609 -16.906 1 92.75 213 ILE A CA 1
ATOM 1631 C C . ILE A 1 213 ? -7.859 -20.859 -17.609 1 92.75 213 ILE A C 1
ATOM 1633 O O . ILE A 1 213 ? -7.57 -20.828 -18.812 1 92.75 213 ILE A O 1
ATOM 1637 N N . GLY A 1 214 ? -7.773 -22.016 -16.906 1 89.94 214 GLY A N 1
ATOM 1638 C CA . GLY A 1 214 ? -7.316 -23.266 -17.484 1 89.94 214 GLY A CA 1
ATOM 1639 C C . GLY A 1 214 ? -5.844 -23.531 -17.234 1 89.94 214 GLY A C 1
ATOM 1640 O O . GLY A 1 214 ? -5.172 -24.156 -18.062 1 89.94 214 GLY A O 1
ATOM 1641 N N . MET A 1 215 ? -5.391 -23.016 -16.062 1 87.19 215 MET A N 1
ATOM 1642 C CA . MET A 1 215 ? -3.984 -23.234 -15.742 1 87.19 215 MET A CA 1
ATOM 1643 C C . MET A 1 215 ? -3.766 -24.656 -15.219 1 87.19 215 MET A C 1
ATOM 1645 O O . MET A 1 215 ? -4.629 -25.203 -14.539 1 87.19 215 MET A O 1
ATOM 1649 N N . ASP A 1 216 ? -2.629 -25.219 -15.492 1 80.25 216 ASP A N 1
ATOM 1650 C CA . ASP A 1 216 ? -2.316 -26.609 -15.141 1 80.25 216 ASP A CA 1
ATOM 1651 C C . ASP A 1 216 ? -1.507 -26.672 -13.844 1 80.25 216 ASP A C 1
ATOM 1653 O O . ASP A 1 216 ? -0.909 -27.703 -13.531 1 80.25 216 ASP A O 1
ATOM 1657 N N . THR A 1 217 ? -1.505 -25.688 -13.102 1 79.62 217 THR A N 1
ATOM 1658 C CA . THR A 1 217 ? -0.627 -25.625 -11.938 1 79.62 217 THR A CA 1
ATOM 1659 C C . THR A 1 217 ? -1.423 -25.812 -10.648 1 79.62 217 THR A C 1
ATOM 1661 O O . THR A 1 217 ? -0.941 -25.484 -9.562 1 79.62 217 THR A O 1
ATOM 1664 N N . LEU A 1 218 ? -2.57 -26.438 -10.727 1 84.19 218 LEU A N 1
ATOM 1665 C CA . LEU A 1 218 ? -3.398 -26.641 -9.539 1 84.19 218 LEU A CA 1
ATOM 1666 C C . LEU A 1 218 ? -2.883 -27.797 -8.703 1 84.19 218 LEU A C 1
ATOM 1668 O O . LEU A 1 218 ? -2.375 -28.781 -9.25 1 84.19 218 LEU A O 1
ATOM 1672 N N . PRO A 1 219 ? -2.857 -27.609 -7.371 1 86.44 219 PRO A N 1
ATOM 1673 C CA . PRO A 1 219 ? -2.373 -28.688 -6.5 1 86.44 219 PRO A CA 1
ATOM 1674 C C . PRO A 1 219 ? -3.146 -29.984 -6.688 1 86.44 219 PRO A C 1
ATOM 1676 O O . PRO A 1 219 ? -4.344 -29.969 -6.984 1 86.44 219 PRO A O 1
ATOM 1679 N N . GLU A 1 220 ? -2.359 -31.078 -6.418 1 84.75 220 GLU A N 1
ATOM 1680 C CA . GLU A 1 220 ? -3.004 -32.375 -6.508 1 84.75 220 GLU A CA 1
ATOM 1681 C C . GLU A 1 220 ? -4.105 -32.531 -5.461 1 84.75 220 GLU A C 1
ATOM 1683 O O . GLU A 1 220 ? -3.922 -32.156 -4.301 1 84.75 220 GLU A O 1
ATOM 1688 N N . GLY A 1 221 ? -5.312 -32.938 -5.871 1 87.12 221 GLY A N 1
ATOM 1689 C CA . GLY A 1 221 ? -6.406 -33.156 -4.941 1 87.12 221 GLY A CA 1
ATOM 1690 C C . GLY A 1 221 ? -7.297 -31.953 -4.738 1 87.12 221 GLY A C 1
ATOM 1691 O O . GLY A 1 221 ? -8.359 -32.062 -4.117 1 87.12 221 GLY A O 1
ATOM 1692 N N . TRP A 1 222 ? -6.879 -30.797 -5.234 1 90.69 222 TRP A N 1
ATOM 1693 C CA . TRP A 1 222 ? -7.695 -29.594 -5.117 1 90.69 222 TRP A CA 1
ATOM 1694 C C . TRP A 1 222 ? -8.875 -29.641 -6.082 1 90.69 222 TRP A C 1
ATOM 1696 O O . TRP A 1 222 ? -8.734 -30.078 -7.223 1 90.69 222 TRP A O 1
ATOM 1706 N N . SER A 1 223 ? -10.102 -29.312 -5.625 1 93.19 223 SER A N 1
ATOM 1707 C CA . SER A 1 223 ? -11.289 -29.266 -6.461 1 93.19 223 SER A CA 1
ATOM 1708 C C . SER A 1 223 ? -12 -27.922 -6.344 1 93.19 223 SER A C 1
ATOM 1710 O O . SER A 1 223 ? -11.812 -27.203 -5.363 1 93.19 223 SER A O 1
ATOM 1712 N N . LEU A 1 224 ? -12.695 -27.641 -7.363 1 94.25 224 LEU A N 1
ATOM 1713 C CA . LEU A 1 224 ? -13.469 -26.406 -7.398 1 94.25 224 LEU A CA 1
ATOM 1714 C C . LEU A 1 224 ? -14.438 -26.328 -6.223 1 94.25 224 LEU A C 1
ATOM 1716 O O . LEU A 1 224 ? -14.562 -25.281 -5.578 1 94.25 224 LEU A O 1
ATOM 1720 N N . GLY A 1 225 ? -15.031 -27.453 -5.922 1 95.31 225 GLY A N 1
ATOM 1721 C CA . GLY A 1 225 ? -15.953 -27.516 -4.793 1 95.31 225 GLY A CA 1
ATOM 1722 C C . GLY A 1 225 ? -15.281 -27.219 -3.465 1 95.31 225 GLY A C 1
ATOM 1723 O O . GLY A 1 225 ? -15.836 -26.484 -2.641 1 95.31 225 GLY A O 1
ATOM 1724 N N . PHE A 1 226 ? -14.133 -27.766 -3.293 1 95.44 226 PHE A N 1
ATOM 1725 C CA . PHE A 1 226 ? -13.383 -27.531 -2.064 1 95.44 226 PHE A CA 1
ATOM 1726 C C . PHE A 1 226 ? -13 -26.062 -1.939 1 95.44 226 PHE A C 1
ATOM 1728 O O . PHE A 1 226 ? -13.133 -25.469 -0.866 1 95.44 226 PHE A O 1
ATOM 1735 N N . GLY A 1 227 ? -12.547 -25.453 -3.041 1 96 227 GLY A N 1
ATOM 1736 C CA . GLY A 1 227 ? -12.188 -24.047 -3.039 1 96 227 GLY A CA 1
ATOM 1737 C C . GLY A 1 227 ? -13.336 -23.141 -2.643 1 96 227 GLY A C 1
ATOM 1738 O O . GLY A 1 227 ? -13.164 -22.25 -1.8 1 96 227 GLY A O 1
ATOM 1739 N N . PHE A 1 228 ? -14.5 -23.406 -3.193 1 97.56 228 PHE A N 1
ATOM 1740 C CA . PHE A 1 228 ? -15.664 -22.578 -2.885 1 97.56 228 PHE A CA 1
ATOM 1741 C C . PHE A 1 228 ? -16.109 -22.797 -1.446 1 97.56 228 PHE A C 1
ATOM 1743 O O . PHE A 1 228 ? -16.562 -21.859 -0.782 1 97.56 228 PHE A O 1
ATOM 1750 N N . THR A 1 229 ? -15.984 -24.031 -0.987 1 97.75 229 THR A N 1
ATOM 1751 C CA . THR A 1 229 ? -16.359 -24.312 0.395 1 97.75 229 THR A CA 1
ATOM 1752 C C . THR A 1 229 ? -15.477 -23.531 1.363 1 97.75 229 THR A C 1
ATOM 1754 O O . THR A 1 229 ? -15.977 -22.953 2.332 1 97.75 229 THR A O 1
ATOM 1757 N N . VAL A 1 230 ? -14.203 -23.484 1.106 1 97.31 230 VAL A N 1
ATOM 1758 C CA . VAL A 1 230 ? -13.266 -22.75 1.96 1 97.31 230 VAL A CA 1
ATOM 1759 C C . VAL A 1 230 ? -13.57 -21.266 1.913 1 97.31 230 VAL A C 1
ATOM 1761 O O . VAL A 1 230 ? -13.57 -20.594 2.947 1 97.31 230 VAL A O 1
ATOM 1764 N N . LEU A 1 231 ? -13.867 -20.703 0.702 1 98 231 LEU A N 1
ATOM 1765 C CA . LEU A 1 231 ? -14.172 -19.281 0.561 1 98 231 LEU A CA 1
ATOM 1766 C C . LEU A 1 231 ? -15.445 -18.922 1.312 1 98 231 LEU A C 1
ATOM 1768 O O . LEU A 1 231 ? -15.531 -17.859 1.932 1 98 231 LEU A O 1
ATOM 1772 N N . ILE A 1 232 ? -16.438 -19.812 1.224 1 98.31 232 ILE A N 1
ATOM 1773 C CA . ILE A 1 232 ? -17.688 -19.594 1.946 1 98.31 232 ILE A CA 1
ATOM 1774 C C . ILE A 1 232 ? -17.422 -19.625 3.449 1 98.31 232 ILE A C 1
ATOM 1776 O O . ILE A 1 232 ? -17.953 -18.797 4.195 1 98.31 232 ILE A O 1
ATOM 1780 N N . ALA A 1 233 ? -16.625 -20.562 3.867 1 98.25 233 ALA A N 1
ATOM 1781 C CA . ALA A 1 233 ? -16.266 -20.656 5.281 1 98.25 233 ALA A CA 1
ATOM 1782 C C . ALA A 1 233 ? -15.594 -19.391 5.77 1 98.25 233 ALA A C 1
ATOM 1784 O O . ALA A 1 233 ? -15.867 -18.906 6.871 1 98.25 233 ALA A O 1
ATOM 1785 N N . TYR A 1 234 ? -14.695 -18.844 4.949 1 97.94 234 TYR A N 1
ATOM 1786 C CA . TYR A 1 234 ? -14.039 -17.594 5.305 1 97.94 234 TYR A CA 1
ATOM 1787 C C . TYR A 1 234 ? -15.047 -16.453 5.414 1 97.94 234 TYR A C 1
ATOM 1789 O O . TYR A 1 234 ? -15.008 -15.664 6.359 1 97.94 234 TYR A O 1
ATOM 1797 N N . LEU A 1 235 ? -15.914 -16.328 4.402 1 97.94 235 LEU A N 1
ATOM 1798 C CA . LEU A 1 235 ? -16.906 -15.258 4.43 1 97.94 235 LEU A CA 1
ATOM 1799 C C . LEU A 1 235 ? -17.781 -15.352 5.676 1 97.94 235 LEU A C 1
ATOM 1801 O O . LEU A 1 235 ? -17.938 -14.367 6.402 1 97.94 235 LEU A O 1
ATOM 1805 N N . VAL A 1 236 ? -18.297 -16.531 5.961 1 97.69 236 VAL A N 1
ATOM 1806 C CA . VAL A 1 236 ? -19.172 -16.734 7.109 1 97.69 236 VAL A CA 1
ATOM 1807 C C . VAL A 1 236 ? -18.391 -16.484 8.398 1 97.69 236 VAL A C 1
ATOM 1809 O O . VAL A 1 236 ? -18.875 -15.82 9.312 1 97.69 236 VAL A O 1
ATOM 1812 N N . GLY A 1 237 ? -17.203 -17.062 8.445 1 97.5 237 GLY A N 1
ATOM 1813 C CA . GLY A 1 237 ? -16.391 -16.891 9.633 1 97.5 237 GLY A CA 1
ATOM 1814 C C . GLY A 1 237 ? -16.047 -15.445 9.914 1 97.5 237 GLY A C 1
ATOM 1815 O O . GLY A 1 237 ? -16.188 -14.977 11.039 1 97.5 237 GLY A O 1
ATOM 1816 N N . PHE A 1 238 ? -15.586 -14.703 8.898 1 97.06 238 PHE A N 1
ATOM 1817 C CA . PHE A 1 238 ? -15.156 -13.32 9.094 1 97.06 238 PHE A CA 1
ATOM 1818 C C . PHE A 1 238 ? -16.359 -12.422 9.359 1 97.06 238 PHE A C 1
ATOM 1820 O O . PHE A 1 238 ? -16.266 -11.461 10.133 1 97.06 238 PHE A O 1
ATOM 1827 N N . VAL A 1 239 ? -17.516 -12.68 8.742 1 95.88 239 VAL A N 1
ATOM 1828 C CA . VAL A 1 239 ? -18.719 -11.906 9.016 1 95.88 239 VAL A CA 1
ATOM 1829 C C . VAL A 1 239 ? -19.188 -12.164 10.445 1 95.88 239 VAL A C 1
ATOM 1831 O O . VAL A 1 239 ? -19.578 -11.234 11.156 1 95.88 239 VAL A O 1
ATOM 1834 N N . ALA A 1 240 ? -19.109 -13.391 10.844 1 96.06 240 ALA A N 1
ATOM 1835 C CA . ALA A 1 240 ? -19.469 -13.719 12.219 1 96.06 240 ALA A CA 1
ATOM 1836 C C . ALA A 1 240 ? -18.547 -13.016 13.211 1 96.06 240 ALA A C 1
ATOM 1838 O O . ALA A 1 240 ? -19.016 -12.484 14.227 1 96.06 240 ALA A O 1
ATOM 1839 N N . LEU A 1 241 ? -17.297 -13.023 12.891 1 94.69 241 LEU A N 1
ATOM 1840 C CA . LEU A 1 241 ? -16.344 -12.328 13.734 1 94.69 241 LEU A CA 1
ATOM 1841 C C . LEU A 1 241 ? -16.641 -10.836 13.797 1 94.69 241 LEU A C 1
ATOM 1843 O O . LEU A 1 241 ? -16.578 -10.227 14.867 1 94.69 241 LEU A O 1
ATOM 1847 N N . ALA A 1 242 ? -16.938 -10.242 12.664 1 92.31 242 ALA A N 1
ATOM 1848 C CA . ALA A 1 242 ? -17.281 -8.828 12.594 1 92.31 242 ALA A CA 1
ATOM 1849 C C . ALA A 1 242 ? -18.547 -8.523 13.383 1 92.31 242 ALA A C 1
ATOM 1851 O O . ALA A 1 242 ? -18.641 -7.512 14.078 1 92.31 242 ALA A O 1
ATOM 1852 N N . LYS A 1 243 ? -19.5 -9.398 13.336 1 89.69 243 LYS A N 1
ATOM 1853 C CA . LYS A 1 243 ? -20.797 -9.211 14.008 1 89.69 243 LYS A CA 1
ATOM 1854 C C . LYS A 1 243 ? -20.656 -9.344 15.516 1 89.69 243 LYS A C 1
ATOM 1856 O O . LYS A 1 243 ? -21.281 -8.602 16.281 1 89.69 243 LYS A O 1
ATOM 1861 N N . THR A 1 244 ? -19.797 -10.18 15.984 1 89.06 244 THR A N 1
ATOM 1862 C CA . THR A 1 244 ? -19.781 -10.523 17.406 1 89.06 244 THR A CA 1
ATOM 1863 C C . THR A 1 244 ? -18.688 -9.742 18.125 1 89.06 244 THR A C 1
ATOM 1865 O O . THR A 1 244 ? -18.844 -9.398 19.297 1 89.06 244 THR A O 1
ATOM 1868 N N . LYS A 1 245 ? -17.609 -9.43 17.438 1 85.44 245 LYS A N 1
ATOM 1869 C CA . LYS A 1 245 ? -16.453 -8.922 18.172 1 85.44 245 LYS A CA 1
ATOM 1870 C C . LYS A 1 245 ? -16.109 -7.5 17.734 1 85.44 245 LYS A C 1
ATOM 1872 O O . LYS A 1 245 ? -15.289 -6.836 18.375 1 85.44 245 LYS A O 1
ATOM 1877 N N . ALA A 1 246 ? -16.734 -7.066 16.766 1 84.69 246 ALA A N 1
ATOM 1878 C CA . ALA A 1 246 ? -16.469 -5.695 16.344 1 84.69 246 ALA A CA 1
ATOM 1879 C C . ALA A 1 246 ? -17 -4.688 17.344 1 84.69 246 ALA A C 1
ATOM 1881 O O . ALA A 1 246 ? -18.078 -4.883 17.922 1 84.69 246 ALA A O 1
ATOM 1882 N N . ILE A 1 247 ? -16.203 -3.686 17.641 1 78.19 247 ILE A N 1
ATOM 1883 C CA . ILE A 1 247 ? -16.594 -2.641 18.578 1 78.19 247 ILE A CA 1
ATOM 1884 C C . ILE A 1 247 ? -17.422 -1.578 17.844 1 78.19 247 ILE A C 1
ATOM 1886 O O . ILE A 1 247 ? -16.875 -0.792 17.062 1 78.19 247 ILE A O 1
ATOM 1890 N N . TRP A 1 248 ? -18.609 -1.693 17.938 1 75.31 248 TRP A N 1
ATOM 1891 C CA . TRP A 1 248 ? -19.562 -0.798 17.281 1 75.31 248 TRP A CA 1
ATOM 1892 C C . TRP A 1 248 ? -19.844 0.419 18.156 1 75.31 248 TRP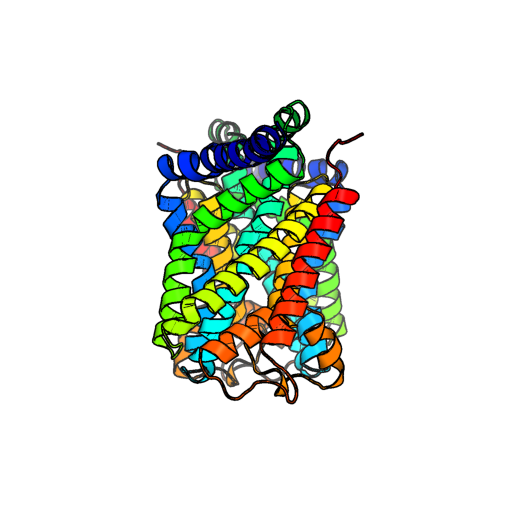 A C 1
ATOM 1894 O O . TRP A 1 248 ? -19.875 1.55 17.656 1 75.31 248 TRP A O 1
ATOM 1904 N N . ARG A 1 249 ? -19.984 0.22 19.422 1 62.91 249 ARG A N 1
ATOM 1905 C CA . ARG A 1 249 ? -20.281 1.314 20.344 1 62.91 249 ARG A CA 1
ATOM 1906 C C . ARG A 1 249 ? -19.094 1.594 21.266 1 62.91 249 ARG A C 1
ATOM 1908 O O . ARG A 1 249 ? -18.453 0.664 21.766 1 62.91 249 ARG A O 1
ATOM 1915 N N . GLU A 1 250 ? -18.234 2.59 20.922 1 55.31 250 GLU A N 1
ATOM 1916 C CA . GLU A 1 250 ? -17.219 2.912 21.938 1 55.31 250 GLU A CA 1
ATOM 1917 C C . GLU A 1 250 ? -17.859 3.082 23.312 1 55.31 250 GLU A C 1
ATOM 1919 O O . GLU A 1 250 ? -18.875 3.76 23.453 1 55.31 250 GLU A O 1
ATOM 1924 N N . SER A 1 251 ? -17.891 1.97 23.969 1 42.91 251 SER A N 1
ATOM 1925 C CA . SER A 1 251 ? -18.375 2.174 25.344 1 42.91 251 SER A CA 1
ATOM 1926 C C . SER A 1 251 ? -17.578 3.266 26.047 1 42.91 251 SER A C 1
ATOM 1928 O O . SER A 1 251 ? -16.391 3.438 25.781 1 42.91 251 SER A O 1
ATOM 1930 N N . MET B 1 1 ? 20.75 39.281 10.062 1 39.78 1 MET B N 1
ATOM 1931 C CA . MET B 1 1 ? 19.453 39.438 9.398 1 39.78 1 MET B CA 1
ATOM 1932 C C . MET B 1 1 ? 19.156 38.219 8.523 1 39.78 1 MET B C 1
ATOM 1934 O O . MET B 1 1 ? 18.016 37.75 8.453 1 39.78 1 MET B O 1
ATOM 1938 N N . ALA B 1 2 ? 20.234 37.906 7.727 1 52.84 2 ALA B N 1
ATOM 1939 C CA . ALA B 1 2 ? 20.141 36.719 6.859 1 52.84 2 ALA B CA 1
ATOM 1940 C C . ALA B 1 2 ? 19.969 35.438 7.68 1 52.84 2 ALA B C 1
ATOM 1942 O O . ALA B 1 2 ? 19.188 34.562 7.32 1 52.84 2 ALA B O 1
ATOM 1943 N N . GLU B 1 3 ? 20.688 35.219 8.727 1 49.03 3 GLU B N 1
ATOM 1944 C CA . GLU B 1 3 ? 20.641 34.062 9.625 1 49.03 3 GLU B CA 1
ATOM 1945 C C . GLU B 1 3 ? 19.281 33.938 10.297 1 49.03 3 GLU B C 1
ATOM 1947 O O . GLU B 1 3 ? 18.75 32.844 10.445 1 49.03 3 GLU B O 1
ATOM 1952 N N . ALA B 1 4 ? 18.828 35.094 10.906 1 53.22 4 ALA B N 1
ATOM 1953 C CA . ALA B 1 4 ? 17.5 35.188 11.508 1 53.22 4 ALA B CA 1
ATOM 1954 C C . ALA B 1 4 ? 16.422 34.781 10.508 1 53.22 4 ALA B C 1
ATOM 1956 O O . ALA B 1 4 ? 15.445 34.125 10.875 1 53.22 4 ALA B O 1
ATOM 1957 N N . SER B 1 5 ? 16.719 35.031 9.266 1 63.56 5 SER B N 1
ATOM 1958 C CA . SER B 1 5 ? 15.812 34.781 8.148 1 63.56 5 SER B CA 1
ATOM 1959 C C . SER B 1 5 ? 15.75 33.281 7.824 1 63.56 5 SER B C 1
ATOM 1961 O O . SER B 1 5 ? 14.688 32.75 7.5 1 63.56 5 SER B O 1
ATOM 1963 N N . MET B 1 6 ? 16.953 32.594 7.996 1 66.25 6 MET B N 1
ATOM 1964 C CA . MET B 1 6 ? 16.984 31.156 7.699 1 66.25 6 MET B CA 1
ATOM 1965 C C . MET B 1 6 ? 16.453 30.344 8.867 1 66.25 6 MET B C 1
ATOM 1967 O O . MET B 1 6 ? 15.992 29.219 8.68 1 66.25 6 MET B O 1
ATOM 1971 N N . MET B 1 7 ? 16.438 31 10.031 1 77.75 7 MET B N 1
ATOM 1972 C CA . MET B 1 7 ? 16.062 30.25 11.234 1 77.75 7 MET B CA 1
ATOM 1973 C C . MET B 1 7 ? 14.539 30.156 11.359 1 77.75 7 MET B C 1
ATOM 1975 O O . MET B 1 7 ? 14.023 29.234 11.977 1 77.75 7 MET B O 1
ATOM 1979 N N . LEU B 1 8 ? 13.977 31.125 10.688 1 82.5 8 LEU B N 1
ATOM 1980 C CA . LEU B 1 8 ? 12.531 31.172 10.852 1 82.5 8 LEU B CA 1
ATOM 1981 C C . LEU B 1 8 ? 11.875 29.969 10.164 1 82.5 8 LEU B C 1
ATOM 1983 O O . LEU B 1 8 ? 11.086 29.25 10.781 1 82.5 8 LEU B O 1
ATOM 1987 N N . PRO B 1 9 ? 12.391 29.703 8.922 1 86.88 9 PRO B N 1
ATOM 1988 C CA . PRO B 1 9 ? 11.781 28.531 8.281 1 86.88 9 PRO B CA 1
ATOM 1989 C C . PRO B 1 9 ? 12.086 27.234 9.016 1 86.88 9 PRO B C 1
ATOM 1991 O O . PRO B 1 9 ? 11.234 26.328 9.078 1 86.88 9 PRO B O 1
ATOM 1994 N N . VAL B 1 10 ? 13.219 27.156 9.586 1 90.44 10 VAL B N 1
ATOM 1995 C CA . VAL B 1 10 ? 13.617 25.953 10.312 1 90.44 10 VAL B CA 1
ATOM 1996 C C . VAL B 1 10 ? 12.781 25.812 11.578 1 90.44 10 VAL B C 1
ATOM 1998 O O . VAL B 1 10 ? 12.266 24.719 11.875 1 90.44 10 VAL B O 1
ATOM 2001 N N . ARG B 1 11 ? 12.656 26.875 12.305 1 91.25 11 ARG B N 1
ATOM 2002 C CA . ARG B 1 11 ? 11.844 26.859 13.516 1 91.25 11 ARG B CA 1
ATOM 2003 C C . ARG B 1 11 ? 10.398 26.516 13.195 1 91.25 11 ARG B C 1
ATOM 2005 O O . ARG B 1 11 ? 9.758 25.75 13.938 1 91.25 11 ARG B O 1
ATOM 2012 N N . GLN B 1 12 ? 9.938 27.062 12.148 1 91.31 12 GLN B N 1
ATOM 2013 C CA . GLN B 1 12 ? 8.562 26.797 11.734 1 91.31 12 GLN B CA 1
ATOM 2014 C C . GLN B 1 12 ? 8.391 25.328 11.367 1 91.31 12 GLN B C 1
ATOM 2016 O O . GLN B 1 12 ? 7.375 24.703 11.711 1 91.31 12 GLN B O 1
ATOM 2021 N N . ALA B 1 13 ? 9.344 24.766 10.656 1 92.62 13 ALA B N 1
ATOM 2022 C CA . ALA B 1 13 ? 9.281 23.359 10.281 1 92.62 13 ALA B CA 1
ATOM 2023 C C . ALA B 1 13 ? 9.258 22.469 11.523 1 92.62 13 ALA B C 1
ATOM 2025 O O . ALA B 1 13 ? 8.484 21.516 11.586 1 92.62 13 ALA B O 1
ATOM 2026 N N . PHE B 1 14 ? 10.031 22.828 12.516 1 94.12 14 PHE B N 1
ATOM 2027 C CA . PHE B 1 14 ? 10.07 22.047 13.742 1 94.12 14 PHE B CA 1
ATOM 2028 C C . PHE B 1 14 ? 8.758 22.188 14.516 1 94.12 14 PHE B C 1
ATOM 2030 O O . PHE B 1 14 ? 8.305 21.234 15.148 1 94.12 14 PHE B O 1
ATOM 2037 N N . LEU B 1 15 ? 8.172 23.328 14.43 1 91.25 15 LEU B N 1
ATOM 2038 C CA . LEU B 1 15 ? 6.887 23.516 15.094 1 91.25 15 LEU B CA 1
ATOM 2039 C C . LEU B 1 15 ? 5.793 22.688 14.422 1 91.25 15 LEU B C 1
ATOM 2041 O O . LEU B 1 15 ? 4.953 22.094 15.102 1 91.25 15 LEU B O 1
ATOM 2045 N N . ILE B 1 16 ? 5.852 22.703 13.133 1 90.44 16 ILE B N 1
ATOM 2046 C CA . ILE B 1 16 ? 4.883 21.891 12.406 1 90.44 16 ILE B CA 1
ATOM 2047 C C . ILE B 1 16 ? 5.086 20.422 12.734 1 90.44 16 ILE B C 1
ATOM 2049 O O . ILE B 1 16 ? 4.121 19.688 12.977 1 90.44 16 ILE B O 1
ATOM 2053 N N . ALA B 1 17 ? 6.316 20.031 12.758 1 92.62 17 ALA B N 1
ATOM 2054 C CA . ALA B 1 17 ? 6.637 18.641 13.102 1 92.62 17 ALA B CA 1
ATOM 2055 C C . ALA B 1 17 ? 6.195 18.328 14.531 1 92.62 17 ALA B C 1
ATOM 2057 O O . ALA B 1 17 ? 5.719 17.219 14.805 1 92.62 17 ALA B O 1
ATOM 2058 N N . TYR B 1 18 ? 6.383 19.25 15.375 1 91.88 18 TYR B N 1
ATOM 2059 C CA . TYR B 1 18 ? 5.965 19.062 16.766 1 91.88 18 TYR B CA 1
ATOM 2060 C C . TYR B 1 18 ? 4.449 18.906 16.859 1 91.88 18 TYR B C 1
ATOM 2062 O O . TYR B 1 18 ? 3.957 18 17.531 1 91.88 18 TYR B O 1
ATOM 2070 N N . MET B 1 19 ? 3.701 19.688 16.156 1 88.38 19 MET B N 1
ATOM 2071 C CA . MET B 1 19 ? 2.244 19.719 16.219 1 88.38 19 MET B CA 1
ATOM 2072 C C . MET B 1 19 ? 1.642 18.5 15.539 1 88.38 19 MET B C 1
ATOM 2074 O O . MET B 1 19 ? 0.669 17.922 16.031 1 88.38 19 MET B O 1
ATOM 2078 N N . THR B 1 20 ? 2.273 18.125 14.484 1 87.12 20 THR B N 1
ATOM 2079 C CA . THR B 1 20 ? 1.652 17.078 13.68 1 87.12 20 THR B CA 1
ATOM 2080 C C . THR B 1 20 ? 2.275 15.719 13.984 1 87.12 20 THR B C 1
ATOM 2082 O O . THR B 1 20 ? 1.703 14.68 13.656 1 87.12 20 THR B O 1
ATOM 2085 N N . GLY B 1 21 ? 3.457 15.711 14.602 1 88.69 21 GLY B N 1
ATOM 2086 C CA . GLY B 1 21 ? 4.16 14.469 14.883 1 88.69 21 GLY B CA 1
ATOM 2087 C C . GLY B 1 21 ? 4.262 14.172 16.359 1 88.69 21 GLY B C 1
ATOM 2088 O O . GLY B 1 21 ? 3.576 13.281 16.875 1 88.69 21 GLY B O 1
ATOM 2089 N N . VAL B 1 22 ? 4.875 15.023 17.125 1 89.94 22 VAL B N 1
ATOM 2090 C CA . VAL B 1 22 ? 5.191 14.766 18.531 1 89.94 22 VAL B CA 1
ATOM 2091 C C . VAL B 1 22 ? 3.908 14.797 19.359 1 89.94 22 VAL B C 1
ATOM 2093 O O . VAL B 1 22 ? 3.65 13.883 20.141 1 89.94 22 VAL B O 1
ATOM 2096 N N . LEU B 1 23 ? 3.092 15.805 19.203 1 87.88 23 LEU B N 1
ATOM 2097 C CA . LEU B 1 23 ? 1.866 15.922 19.984 1 87.88 23 LEU B CA 1
ATOM 2098 C C . LEU B 1 23 ? 0.9 14.789 19.656 1 87.88 23 LEU B C 1
ATOM 2100 O O . LEU B 1 23 ? 0.233 14.258 20.547 1 87.88 23 LEU B O 1
ATOM 2104 N N . TRP B 1 24 ? 0.933 14.508 18.438 1 81.81 24 TRP B N 1
ATOM 2105 C CA . TRP B 1 24 ? 0.091 13.391 18.031 1 81.81 24 TRP B CA 1
ATOM 2106 C C . TRP B 1 24 ? 0.571 12.086 18.656 1 81.81 24 TRP B C 1
ATOM 2108 O O . TRP B 1 24 ? -0.235 11.289 19.141 1 81.81 24 TRP B O 1
ATOM 2118 N N . LEU B 1 25 ? 1.84 11.875 18.734 1 86.75 25 LEU B N 1
ATOM 2119 C CA . LEU B 1 25 ? 2.422 10.656 19.281 1 86.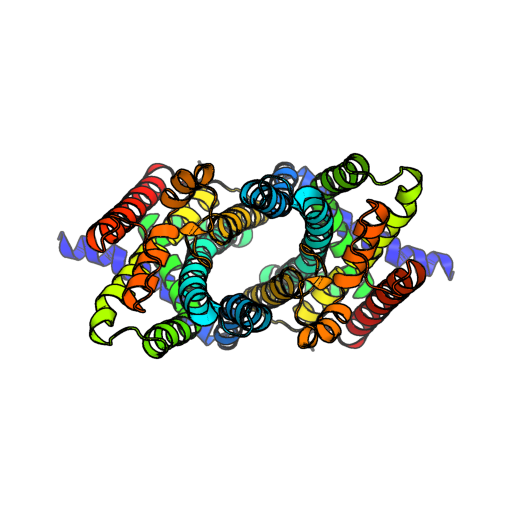75 25 LEU B CA 1
ATOM 2120 C C . LEU B 1 25 ? 2.221 10.594 20.797 1 86.75 25 LEU B C 1
ATOM 2122 O O . LEU B 1 25 ? 2.053 9.508 21.359 1 86.75 25 LEU B O 1
ATOM 2126 N N . ARG B 1 26 ? 2.305 11.688 21.375 1 87 26 ARG B N 1
ATOM 2127 C CA . ARG B 1 26 ? 2.078 11.734 22.812 1 87 26 ARG B CA 1
ATOM 2128 C C . ARG B 1 26 ? 0.652 11.312 23.156 1 87 26 ARG B C 1
ATOM 2130 O O . ARG B 1 26 ? 0.421 10.656 24.172 1 87 26 ARG B O 1
ATOM 2137 N N . ARG B 1 27 ? -0.237 11.625 22.281 1 82.56 27 ARG B N 1
ATOM 2138 C CA . ARG B 1 27 ? -1.638 11.281 22.5 1 82.56 27 ARG B CA 1
ATOM 2139 C C . ARG B 1 27 ? -1.921 9.836 22.094 1 82.56 27 ARG B C 1
ATOM 2141 O O . ARG B 1 27 ? -2.811 9.188 22.641 1 82.56 27 ARG B O 1
ATOM 2148 N N . ASN B 1 28 ? -1.115 9.406 21.078 1 83.44 28 ASN B N 1
ATOM 2149 C CA . ASN B 1 28 ? -1.302 8.055 20.562 1 83.44 28 ASN B CA 1
ATOM 2150 C C . ASN B 1 28 ? 0.03 7.328 20.406 1 83.44 28 ASN B C 1
ATOM 2152 O O . ASN B 1 28 ? 0.432 6.996 19.281 1 83.44 28 ASN B O 1
ATOM 2156 N N . PRO B 1 29 ? 0.57 6.922 21.484 1 83.81 29 PRO B N 1
ATOM 2157 C CA . PRO B 1 29 ? 1.899 6.312 21.391 1 83.81 29 PRO B CA 1
ATOM 2158 C C . PRO B 1 29 ? 1.884 4.965 20.672 1 83.81 29 PRO B C 1
ATOM 2160 O O . PRO B 1 29 ? 2.896 4.559 20.094 1 83.81 29 PRO B O 1
ATOM 2163 N N . MET B 1 30 ? 0.713 4.32 20.609 1 82.25 30 MET B N 1
ATOM 2164 C CA . MET B 1 30 ? 0.6 3.02 19.953 1 82.25 30 MET B CA 1
ATOM 2165 C C . MET B 1 30 ? 0.82 3.145 18.453 1 82.25 30 MET B C 1
ATOM 2167 O O . MET B 1 30 ? 1.142 2.16 17.781 1 82.25 30 MET B O 1
ATOM 2171 N N . SER B 1 31 ? 0.684 4.34 17.969 1 82.81 31 SER B N 1
ATOM 2172 C CA . SER B 1 31 ? 0.878 4.551 16.547 1 82.81 31 SER B CA 1
ATOM 2173 C C . SER B 1 31 ? 2.299 4.195 16.109 1 82.81 31 SER B C 1
ATOM 2175 O O . SER B 1 31 ? 2.525 3.764 14.984 1 82.81 31 SER B O 1
ATOM 2177 N N . LEU B 1 32 ? 3.188 4.328 17.031 1 85.06 32 LEU B N 1
ATOM 2178 C CA . LEU B 1 32 ? 4.578 4.008 16.719 1 85.06 32 LEU B CA 1
ATOM 2179 C C . LEU B 1 32 ? 4.746 2.512 16.484 1 85.06 32 LEU B C 1
ATOM 2181 O O . LEU B 1 32 ? 5.492 2.105 15.586 1 85.06 32 LEU B O 1
ATOM 2185 N N . VAL B 1 33 ? 4.031 1.752 17.141 1 81.94 33 VAL B N 1
ATOM 2186 C CA . VAL B 1 33 ? 4.117 0.3 17.031 1 81.94 33 VAL B CA 1
ATOM 2187 C C . VAL B 1 33 ? 3.473 -0.156 15.719 1 81.94 33 VAL B C 1
ATOM 2189 O O . VAL B 1 33 ? 4.043 -0.972 14.992 1 81.94 33 VAL B O 1
ATOM 2192 N N . PHE B 1 34 ? 2.412 0.471 15.43 1 80.44 34 PHE B N 1
ATOM 2193 C CA . PHE B 1 34 ? 1.665 0.041 14.258 1 80.44 34 PHE B CA 1
ATOM 2194 C C . PHE B 1 34 ? 2.383 0.458 12.977 1 80.44 34 PHE B C 1
ATOM 2196 O O . PHE B 1 34 ? 2.42 -0.298 12 1 80.44 34 PHE B O 1
ATOM 2203 N N . THR B 1 35 ? 2.93 1.637 13.07 1 80.06 35 THR B N 1
ATOM 2204 C CA . THR B 1 35 ? 3.625 2.119 11.883 1 80.06 35 THR B CA 1
ATOM 2205 C C . THR B 1 35 ? 4.891 1.304 11.633 1 80.06 35 THR B C 1
ATOM 2207 O O . THR B 1 35 ? 5.332 1.178 10.484 1 80.06 35 THR B O 1
ATOM 2210 N N . ALA B 1 36 ? 5.332 0.744 12.695 1 83.25 36 ALA B N 1
ATOM 2211 C CA . ALA B 1 36 ? 6.57 -0.028 12.586 1 83.25 36 ALA B CA 1
ATOM 2212 C C . ALA B 1 36 ? 6.301 -1.408 11.992 1 83.25 36 ALA B C 1
ATOM 2214 O O . ALA B 1 36 ? 7.227 -2.078 11.523 1 83.25 36 ALA B O 1
ATOM 2215 N N . ILE B 1 37 ? 5.102 -1.782 11.906 1 81.38 37 ILE B N 1
ATOM 2216 C CA . ILE B 1 37 ? 4.754 -3.133 11.477 1 81.38 37 ILE B CA 1
ATOM 2217 C C . ILE B 1 37 ? 4.945 -3.264 9.969 1 81.38 37 ILE B C 1
ATOM 2219 O O . ILE B 1 37 ? 5.516 -4.25 9.492 1 81.38 37 ILE B O 1
ATOM 2223 N N . SER B 1 38 ? 4.625 -2.271 9.297 1 77.81 38 SER B N 1
ATOM 2224 C CA . SER B 1 38 ? 4.477 -2.361 7.844 1 77.81 38 SER B CA 1
ATOM 2225 C C . SER B 1 38 ? 5.816 -2.639 7.168 1 77.81 38 SER B C 1
ATOM 2227 O O . SER B 1 38 ? 5.922 -3.543 6.336 1 77.81 38 SER B O 1
ATOM 2229 N N . PRO B 1 39 ? 6.895 -2.049 7.586 1 80.5 39 PRO B N 1
ATOM 2230 C CA . PRO B 1 39 ? 8.156 -2.301 6.887 1 80.5 39 PRO B CA 1
ATOM 2231 C C . PRO B 1 39 ? 8.695 -3.709 7.129 1 80.5 39 PRO B C 1
ATOM 2233 O O . PRO B 1 39 ? 9.477 -4.223 6.324 1 80.5 39 PRO B O 1
ATOM 2236 N N . PHE B 1 40 ? 8.273 -4.359 8.125 1 83.44 40 PHE B N 1
ATOM 2237 C CA . PHE B 1 40 ? 8.797 -5.672 8.484 1 83.44 40 PHE B CA 1
ATOM 2238 C C . PHE B 1 40 ? 8.023 -6.777 7.781 1 83.44 40 PHE B C 1
ATOM 2240 O O . PHE B 1 40 ? 8.492 -7.914 7.691 1 83.44 40 PHE B O 1
ATOM 2247 N N . SER B 1 41 ? 6.871 -6.391 7.281 1 78.44 41 SER B N 1
ATOM 2248 C CA . SER B 1 41 ? 6.066 -7.398 6.602 1 78.44 41 SER B CA 1
ATOM 2249 C C . SER B 1 41 ? 6.801 -7.969 5.395 1 78.44 41 SER B C 1
ATOM 2251 O O . SER B 1 41 ? 6.844 -9.188 5.203 1 78.44 41 SER B O 1
ATOM 2253 N N . LEU B 1 42 ? 7.402 -7.078 4.645 1 76.44 42 LEU B N 1
ATOM 2254 C CA . LEU B 1 42 ? 8.109 -7.527 3.447 1 76.44 42 LEU B CA 1
ATOM 2255 C C . LEU B 1 42 ? 9.352 -8.328 3.818 1 76.44 42 LEU B C 1
ATOM 2257 O O . LEU B 1 42 ? 9.656 -9.336 3.182 1 76.44 42 LEU B O 1
ATOM 2261 N N . LEU B 1 43 ? 10.055 -7.824 4.832 1 80.88 43 LEU B N 1
ATOM 2262 C CA . LEU B 1 43 ? 11.234 -8.531 5.32 1 80.88 43 LEU B CA 1
ATOM 2263 C C . LEU B 1 43 ? 10.867 -9.938 5.781 1 80.88 43 LEU B C 1
ATOM 2265 O O . LEU B 1 43 ? 11.555 -10.906 5.441 1 80.88 43 LEU B O 1
ATOM 2269 N N . PHE B 1 44 ? 9.828 -10.055 6.449 1 78.06 44 PHE B N 1
ATOM 2270 C CA . PHE B 1 44 ? 9.359 -11.336 6.969 1 78.06 44 PHE B CA 1
ATOM 2271 C C . PHE B 1 44 ? 9 -12.281 5.828 1 78.06 44 PHE B C 1
ATOM 2273 O O . PHE B 1 44 ? 9.43 -13.438 5.816 1 78.06 44 PHE B O 1
ATOM 2280 N N . VAL B 1 45 ? 8.32 -11.812 4.883 1 74.62 45 VAL B N 1
ATOM 2281 C CA . VAL B 1 45 ? 7.855 -12.633 3.768 1 74.62 45 VAL B CA 1
ATOM 2282 C C . VAL B 1 45 ? 9.047 -13.102 2.938 1 74.62 45 VAL B C 1
ATOM 2284 O O . VAL B 1 45 ? 9.125 -14.273 2.566 1 74.62 45 VAL B O 1
ATOM 2287 N N . LEU B 1 46 ? 9.953 -12.242 2.674 1 75.31 46 LEU B N 1
ATOM 2288 C CA . LEU B 1 46 ? 11.125 -12.609 1.88 1 75.31 46 LEU B CA 1
ATOM 2289 C C . LEU B 1 46 ? 12.008 -13.602 2.635 1 75.31 46 LEU B C 1
ATOM 2291 O O . LEU B 1 46 ? 12.578 -14.516 2.031 1 75.31 46 LEU B O 1
ATOM 2295 N N . PHE B 1 47 ? 12.055 -13.359 3.928 1 75.44 47 PHE B N 1
ATOM 2296 C CA . PHE B 1 47 ? 12.812 -14.289 4.762 1 75.44 47 PHE B CA 1
ATOM 2297 C C . PHE B 1 47 ? 12.195 -15.688 4.707 1 75.44 47 PHE B C 1
ATOM 2299 O O . PHE B 1 47 ? 12.906 -16.672 4.527 1 75.44 47 PHE B O 1
ATOM 2306 N N . VAL B 1 48 ? 10.961 -15.781 4.773 1 72.12 48 VAL B N 1
ATOM 2307 C CA . VAL B 1 48 ? 10.258 -17.062 4.824 1 72.12 48 VAL B CA 1
ATOM 2308 C C . VAL B 1 48 ? 10.312 -17.734 3.457 1 72.12 48 VAL B C 1
ATOM 2310 O O . VAL B 1 48 ? 10.586 -18.938 3.363 1 72.12 48 VAL B O 1
ATOM 2313 N N . ILE B 1 49 ? 10.133 -16.969 2.357 1 70.88 49 ILE B N 1
ATOM 2314 C CA . ILE B 1 49 ? 10.078 -17.531 1.009 1 70.88 49 ILE B CA 1
ATOM 2315 C C . ILE B 1 49 ? 11.477 -17.953 0.566 1 70.88 49 ILE B C 1
ATOM 2317 O O . ILE B 1 49 ? 11.641 -19 -0.072 1 70.88 49 ILE B O 1
ATOM 2321 N N . SER B 1 50 ? 12.43 -17.109 0.868 1 73.81 50 SER B N 1
ATOM 2322 C CA . SER B 1 50 ? 13.781 -17.391 0.386 1 73.81 50 SER B CA 1
ATOM 2323 C C . SER B 1 50 ? 14.477 -18.422 1.271 1 73.81 50 SER B C 1
ATOM 2325 O O . SER B 1 50 ? 15.547 -18.922 0.918 1 73.81 50 SER B O 1
ATOM 2327 N N . GLY B 1 51 ? 13.898 -18.797 2.348 1 74.56 51 GLY B N 1
ATOM 2328 C CA . GLY B 1 51 ? 14.578 -19.672 3.297 1 74.56 51 GLY B CA 1
ATOM 2329 C C . GLY B 1 51 ? 15.836 -19.047 3.877 1 74.56 51 GLY B C 1
ATOM 2330 O O . GLY B 1 51 ? 16.812 -19.75 4.137 1 74.56 51 GLY B O 1
ATOM 2331 N N . GLY B 1 52 ? 15.883 -17.719 3.793 1 74.94 52 GLY B N 1
ATOM 2332 C CA . GLY B 1 52 ? 17.016 -17.016 4.375 1 74.94 52 GLY B CA 1
ATOM 2333 C C . GLY B 1 52 ? 18.109 -16.703 3.363 1 74.94 52 GLY B C 1
ATOM 2334 O O . GLY B 1 52 ? 19.078 -16 3.68 1 74.94 52 GLY B O 1
ATOM 2335 N N . GLN B 1 53 ? 18 -17.172 2.102 1 75.88 53 GLN B N 1
ATOM 2336 C CA . GLN B 1 53 ? 19.047 -17 1.097 1 75.88 53 GLN B CA 1
ATOM 2337 C C . GLN B 1 53 ? 19.156 -15.547 0.657 1 75.88 53 GLN B C 1
ATOM 2339 O O . GLN B 1 53 ? 20.266 -15.062 0.38 1 75.88 53 GLN B O 1
ATOM 2344 N N . TYR B 1 54 ? 18.062 -14.812 0.691 1 79.25 54 TYR B N 1
ATOM 2345 C CA . TYR B 1 54 ? 18.062 -13.438 0.218 1 79.25 54 TYR B CA 1
ATOM 2346 C C . TYR B 1 54 ? 17.828 -12.469 1.367 1 79.25 54 TYR B C 1
ATOM 2348 O O . TYR B 1 54 ? 17.266 -11.383 1.166 1 79.25 54 TYR B O 1
ATOM 2356 N N . THR B 1 55 ? 18.375 -12.867 2.541 1 83.62 55 THR B N 1
ATOM 2357 C CA . THR B 1 55 ? 18.094 -12.078 3.736 1 83.62 55 THR B CA 1
ATOM 2358 C C . THR B 1 55 ? 18.781 -10.719 3.654 1 83.62 55 THR B C 1
ATOM 2360 O O . THR B 1 55 ? 18.219 -9.711 4.082 1 83.62 55 THR B O 1
ATOM 2363 N N . ASP B 1 56 ? 19.984 -10.719 3.096 1 87.19 56 ASP B N 1
ATOM 2364 C CA . ASP B 1 56 ? 20.703 -9.453 2.963 1 87.19 56 ASP B CA 1
ATOM 2365 C C . ASP B 1 56 ? 19.938 -8.477 2.07 1 87.19 56 ASP B C 1
ATOM 2367 O O . ASP B 1 56 ? 19.797 -7.301 2.408 1 87.19 56 ASP B O 1
ATOM 2371 N N . PHE B 1 57 ? 19.375 -9.016 1.021 1 87.44 57 PHE B N 1
ATOM 2372 C CA . PHE B 1 57 ? 18.562 -8.188 0.133 1 87.44 57 PHE B CA 1
ATOM 2373 C C . PHE B 1 57 ? 17.297 -7.738 0.828 1 87.44 57 PHE B C 1
ATOM 2375 O O . PHE B 1 57 ? 16.844 -6.609 0.639 1 87.44 57 PHE B O 1
ATOM 2382 N N . ALA B 1 58 ? 16.781 -8.625 1.607 1 87.56 58 ALA B N 1
ATOM 2383 C CA . ALA B 1 58 ? 15.539 -8.32 2.32 1 87.56 58 ALA B CA 1
ATOM 2384 C C . ALA B 1 58 ? 15.75 -7.176 3.311 1 87.56 58 ALA B C 1
ATOM 2386 O O . ALA B 1 58 ? 14.906 -6.277 3.416 1 87.56 58 ALA B O 1
ATOM 2387 N N . VAL B 1 59 ? 16.844 -7.227 3.971 1 91.19 59 VAL B N 1
ATOM 2388 C CA . VAL B 1 59 ? 17.156 -6.207 4.969 1 91.19 59 VAL B CA 1
ATOM 2389 C C . VAL B 1 59 ? 17.406 -4.867 4.277 1 91.19 59 VAL B C 1
ATOM 2391 O O . VAL B 1 59 ? 16.812 -3.854 4.645 1 91.19 59 VAL B O 1
ATOM 2394 N N . ALA B 1 60 ? 18.234 -4.887 3.281 1 92.12 60 ALA B N 1
ATOM 2395 C CA . ALA B 1 60 ? 18.547 -3.668 2.543 1 92.12 60 ALA B CA 1
ATOM 2396 C C . ALA B 1 60 ? 17.312 -3.066 1.904 1 92.12 60 ALA B C 1
ATOM 2398 O O . ALA B 1 60 ? 17.031 -1.872 2.053 1 92.12 60 ALA B O 1
ATOM 2399 N N . GLY B 1 61 ? 16.594 -3.912 1.262 1 92.44 61 GLY B N 1
ATOM 2400 C CA . GLY B 1 61 ? 15.398 -3.461 0.566 1 92.44 61 GLY B CA 1
ATOM 2401 C C . GLY B 1 61 ? 14.32 -2.949 1.503 1 92.44 61 GLY B C 1
ATOM 2402 O O . GLY B 1 61 ? 13.625 -1.979 1.189 1 92.44 61 GLY B O 1
ATOM 2403 N N . SER B 1 62 ? 14.156 -3.609 2.635 1 92.31 62 SER B N 1
ATOM 2404 C CA . SER B 1 62 ? 13.141 -3.191 3.598 1 92.31 62 SER B CA 1
ATOM 2405 C C . SER B 1 62 ? 13.43 -1.797 4.141 1 92.31 62 SER B C 1
ATOM 2407 O O . SER B 1 62 ? 12.508 -1.011 4.371 1 92.31 62 SER B O 1
ATOM 2409 N N . LEU B 1 63 ? 14.664 -1.532 4.359 1 95 63 LEU B N 1
ATOM 2410 C CA . LEU B 1 63 ? 15.023 -0.196 4.824 1 95 63 LEU B CA 1
ATOM 2411 C C . LEU B 1 63 ? 14.703 0.851 3.76 1 95 63 LEU B C 1
ATOM 2413 O O . LEU B 1 63 ? 14.094 1.88 4.059 1 95 63 LEU B O 1
ATOM 2417 N N . VAL B 1 64 ? 15.07 0.561 2.559 1 96.25 64 VAL B N 1
ATOM 2418 C CA . VAL B 1 64 ? 14.828 1.493 1.463 1 96.25 64 VAL B CA 1
ATOM 2419 C C . VAL B 1 64 ? 13.328 1.71 1.294 1 96.25 64 VAL B C 1
ATOM 2421 O O . VAL B 1 64 ? 12.867 2.85 1.205 1 96.25 64 VAL B O 1
ATOM 2424 N N . MET B 1 65 ? 12.586 0.645 1.348 1 93.5 65 MET B N 1
ATOM 2425 C CA . MET B 1 65 ? 11.148 0.766 1.1 1 93.5 65 MET B CA 1
ATOM 2426 C C . MET B 1 65 ? 10.445 1.403 2.293 1 93.5 65 MET B C 1
ATOM 2428 O O . MET B 1 65 ? 9.422 2.07 2.129 1 93.5 65 MET B O 1
ATOM 2432 N N . ALA B 1 66 ? 10.977 1.158 3.445 1 93.75 66 ALA B N 1
ATOM 2433 C CA . ALA B 1 66 ? 10.453 1.894 4.594 1 93.75 66 ALA B CA 1
ATOM 2434 C C . ALA B 1 66 ? 10.586 3.4 4.387 1 93.75 66 ALA B C 1
ATOM 2436 O O . ALA B 1 66 ? 9.633 4.148 4.617 1 93.75 66 ALA B O 1
ATOM 2437 N N . LEU B 1 67 ? 11.727 3.789 3.941 1 95.94 67 LEU B N 1
ATOM 2438 C CA . LEU B 1 67 ? 11.984 5.207 3.719 1 95.94 67 LEU B CA 1
ATOM 2439 C C . LEU B 1 67 ? 11.102 5.754 2.604 1 95.94 67 LEU B C 1
ATOM 2441 O O . LEU B 1 67 ? 10.609 6.879 2.695 1 95.94 67 LEU B O 1
ATOM 2445 N N . VAL B 1 68 ? 10.961 4.949 1.611 1 95.44 68 VAL B N 1
ATOM 2446 C CA . VAL B 1 68 ? 10.062 5.336 0.525 1 95.44 68 VAL B CA 1
ATOM 2447 C C . VAL B 1 68 ? 8.641 5.496 1.059 1 95.44 68 VAL B C 1
ATOM 2449 O O . VAL B 1 68 ? 7.984 6.504 0.794 1 95.44 68 VAL B O 1
ATOM 2452 N N . GLY B 1 69 ? 8.227 4.559 1.803 1 93 69 GLY B N 1
ATOM 2453 C CA . GLY B 1 69 ? 6.887 4.578 2.363 1 93 69 GLY B CA 1
ATOM 2454 C C . GLY B 1 69 ? 6.629 5.781 3.252 1 93 69 GLY B C 1
ATOM 2455 O O . GLY B 1 69 ? 5.613 6.461 3.107 1 93 69 GLY B O 1
ATOM 2456 N N . TYR B 1 70 ? 7.527 6.043 4.148 1 92.94 70 TYR B N 1
ATOM 2457 C CA . TYR B 1 70 ? 7.359 7.176 5.047 1 92.94 70 TYR B CA 1
ATOM 2458 C C . TYR B 1 70 ? 7.441 8.492 4.281 1 92.94 70 TYR B C 1
ATOM 2460 O O . TYR B 1 70 ? 6.711 9.438 4.59 1 92.94 70 TYR B O 1
ATOM 2468 N N . GLY B 1 71 ? 8.336 8.547 3.338 1 95.12 71 GLY B N 1
ATOM 2469 C CA . GLY B 1 71 ? 8.43 9.75 2.525 1 95.12 71 GLY B CA 1
ATOM 2470 C C . GLY B 1 71 ? 7.172 10.039 1.734 1 95.12 71 GLY B C 1
ATOM 2471 O O . GLY B 1 71 ? 6.641 11.156 1.789 1 95.12 71 GLY B O 1
ATOM 2472 N N . LEU B 1 72 ? 6.672 9.062 1.108 1 94.06 72 LEU B N 1
ATOM 2473 C CA . LEU B 1 72 ? 5.484 9.227 0.278 1 94.06 72 LEU B CA 1
ATOM 2474 C C . LEU B 1 72 ? 4.242 9.438 1.14 1 94.06 72 LEU B C 1
ATOM 2476 O O . LEU B 1 72 ? 3.287 10.086 0.708 1 94.06 72 LEU B O 1
ATOM 2480 N N . ALA B 1 73 ? 4.25 8.93 2.352 1 90.38 73 ALA B N 1
ATOM 2481 C CA . ALA B 1 73 ? 3.119 9.086 3.264 1 90.38 73 ALA B CA 1
ATOM 2482 C C . ALA B 1 73 ? 2.836 10.555 3.551 1 90.38 73 ALA B C 1
ATOM 2484 O O . ALA B 1 73 ? 1.7 10.93 3.852 1 90.38 73 ALA B O 1
ATOM 2485 N N . LEU B 1 74 ? 3.861 11.312 3.453 1 92.62 74 LEU B N 1
ATOM 2486 C CA . LEU B 1 74 ? 3.689 12.758 3.6 1 92.62 74 LEU B CA 1
ATOM 2487 C C . LEU B 1 74 ? 2.643 13.281 2.621 1 92.62 74 LEU B C 1
ATOM 2489 O O . LEU B 1 74 ? 1.862 14.172 2.961 1 92.62 74 LEU B O 1
ATOM 2493 N N . GLY B 1 75 ? 2.664 12.766 1.458 1 90.06 75 GLY B N 1
ATOM 2494 C CA . GLY B 1 75 ? 1.685 13.172 0.464 1 90.06 75 GLY B CA 1
ATOM 2495 C C . GLY B 1 75 ? 0.255 12.875 0.876 1 90.06 75 GLY B C 1
ATOM 2496 O O . GLY B 1 75 ? -0.654 13.656 0.598 1 90.06 75 GLY B O 1
ATOM 2497 N N . GLN B 1 76 ? 0.103 11.742 1.499 1 84.69 76 GLN B N 1
ATOM 2498 C CA . GLN B 1 76 ? -1.225 11.414 2.004 1 84.69 76 GLN B CA 1
ATOM 2499 C C . GLN B 1 76 ? -1.667 12.398 3.082 1 84.69 76 GLN B C 1
ATOM 2501 O O . GLN B 1 76 ? -2.83 12.805 3.115 1 84.69 76 GLN B O 1
ATOM 2506 N N . ASP B 1 77 ? -0.795 12.781 3.965 1 86.25 77 ASP B N 1
ATOM 2507 C CA . ASP B 1 77 ? -1.1 13.742 5.016 1 86.25 77 ASP B CA 1
ATOM 2508 C C . ASP B 1 77 ? -1.429 15.117 4.422 1 86.25 77 ASP B C 1
ATOM 2510 O O . ASP B 1 77 ? -2.34 15.797 4.895 1 86.25 77 ASP B O 1
ATOM 2514 N N . ILE B 1 78 ? -0.691 15.43 3.436 1 86.88 78 ILE B N 1
ATOM 2515 C CA . ILE B 1 78 ? -0.931 16.719 2.781 1 86.88 78 ILE B CA 1
ATOM 2516 C C . ILE B 1 78 ? -2.344 16.75 2.203 1 86.88 78 ILE B C 1
ATOM 2518 O O . ILE B 1 78 ? -3.082 17.703 2.4 1 86.88 78 ILE B O 1
ATOM 2522 N N . SER B 1 79 ? -2.705 15.773 1.511 1 82.94 79 SER B N 1
ATOM 2523 C CA . SER B 1 79 ? -4.043 15.711 0.934 1 82.94 79 SER B CA 1
ATOM 2524 C C . SER B 1 79 ? -5.113 15.695 2.02 1 82.94 79 SER B C 1
ATOM 2526 O O . SER B 1 79 ? -6.18 16.297 1.857 1 82.94 79 SER B O 1
ATOM 2528 N N . PHE B 1 80 ? -4.793 15.055 3.051 1 78.06 80 PHE B N 1
ATOM 2529 C CA . PHE B 1 80 ? -5.707 15 4.188 1 78.06 80 PHE B CA 1
ATOM 2530 C C . PHE B 1 80 ? -5.914 16.391 4.781 1 78.06 80 PHE B C 1
ATOM 2532 O O . PHE B 1 80 ? -7.051 16.812 4.98 1 78.06 80 PHE B O 1
ATOM 2539 N N . TYR B 1 81 ? -4.863 17.047 5.074 1 80.69 81 TYR B N 1
ATOM 2540 C CA . TYR B 1 81 ? -4.941 18.375 5.695 1 80.69 81 TYR B CA 1
ATOM 2541 C C . TYR B 1 81 ? -5.566 19.391 4.75 1 80.69 81 TYR B C 1
ATOM 2543 O O . TYR B 1 81 ? -6.23 20.328 5.188 1 80.69 81 TYR B O 1
ATOM 2551 N N . LYS B 1 82 ? -5.402 19.141 3.521 1 79.31 82 LYS B N 1
ATOM 2552 C CA . LYS B 1 82 ? -5.941 20.031 2.496 1 79.31 82 LYS B CA 1
ATOM 2553 C C . LYS B 1 82 ? -7.449 19.844 2.35 1 79.31 82 LYS B C 1
ATOM 2555 O O . LYS B 1 82 ? -8.188 20.828 2.232 1 79.31 82 LYS B O 1
ATOM 2560 N N . THR B 1 83 ? -7.902 18.703 2.389 1 72.69 83 THR B N 1
ATOM 2561 C CA . THR B 1 83 ? -9.273 18.438 1.974 1 72.69 83 THR B CA 1
ATOM 2562 C C . THR B 1 83 ? -10.18 18.219 3.188 1 72.69 83 THR B C 1
ATOM 2564 O O . THR B 1 83 ? -11.344 18.609 3.176 1 72.69 83 THR B O 1
ATOM 2567 N N . GLU B 1 84 ? -9.648 17.594 4.156 1 65.94 84 GLU B N 1
ATOM 2568 C CA . GLU B 1 84 ? -10.539 17.188 5.242 1 65.94 84 GLU B CA 1
ATOM 2569 C C . GLU B 1 84 ? -10.586 18.25 6.344 1 65.94 84 GLU B C 1
ATOM 2571 O O . GLU B 1 84 ? -11.664 18.562 6.852 1 65.94 84 GLU B O 1
ATOM 2576 N N . TYR B 1 85 ? -9.477 18.75 6.711 1 61 85 TYR B N 1
ATOM 2577 C CA . TYR B 1 85 ? -9.484 19.672 7.84 1 61 85 TYR B CA 1
ATOM 2578 C C . TYR B 1 85 ? -9.344 21.109 7.363 1 61 85 TYR B C 1
ATOM 2580 O O . TYR B 1 85 ? -9.516 22.047 8.148 1 61 85 TYR B O 1
ATOM 2588 N N . LYS B 1 86 ? -9.141 21.219 6.09 1 68.5 86 LYS B N 1
ATOM 2589 C CA . LYS B 1 86 ? -8.859 22.516 5.48 1 68.5 86 LYS B CA 1
ATOM 2590 C C . LYS B 1 86 ? -7.797 23.266 6.273 1 68.5 86 LYS B C 1
ATOM 2592 O O . LYS B 1 86 ? -7.863 24.5 6.395 1 68.5 86 LYS B O 1
ATOM 2597 N N . VAL B 1 87 ? -7.031 22.453 7.059 1 68.75 87 VAL B N 1
ATOM 2598 C CA . VAL B 1 87 ? -5.965 23.016 7.887 1 68.75 87 VAL B CA 1
ATOM 2599 C C . VAL B 1 87 ? -4.922 23.688 6.996 1 68.75 87 VAL B C 1
ATOM 2601 O O . VAL B 1 87 ? -4.301 24.672 7.395 1 68.75 87 VAL B O 1
ATOM 2604 N N . GLN B 1 88 ? -4.805 23.219 5.832 1 70.5 88 GLN B N 1
ATOM 2605 C CA . GLN B 1 88 ? -3.812 23.797 4.938 1 70.5 88 GLN B CA 1
ATOM 2606 C C . GLN B 1 88 ? -4.129 25.266 4.645 1 70.5 88 GLN B C 1
ATOM 2608 O O . GLN B 1 88 ? -3.225 26.062 4.402 1 70.5 88 GLN B O 1
ATOM 2613 N N . ASP B 1 89 ? -5.328 25.531 4.75 1 73.81 89 ASP B N 1
ATOM 2614 C CA . ASP B 1 89 ? -5.715 26.906 4.512 1 73.81 89 ASP B CA 1
ATOM 2615 C C . ASP B 1 89 ? -5.109 27.844 5.566 1 73.81 89 ASP B C 1
ATOM 2617 O O . ASP B 1 89 ? -4.773 28.984 5.273 1 73.81 89 ASP B O 1
ATOM 2621 N N . VAL B 1 90 ? -4.914 27.281 6.742 1 73.19 90 VAL B N 1
ATOM 2622 C CA . VAL B 1 90 ? -4.324 28.062 7.828 1 73.19 90 VAL B CA 1
ATOM 2623 C C . VAL B 1 90 ? -2.842 28.297 7.551 1 73.19 90 VAL B C 1
ATOM 2625 O O . VAL B 1 90 ? -2.336 29.406 7.762 1 73.19 90 VAL B O 1
ATOM 2628 N N . PHE B 1 91 ? -2.232 27.344 6.977 1 78.25 91 PHE B N 1
ATOM 2629 C CA . PHE B 1 91 ? -0.808 27.453 6.691 1 78.25 91 PHE B CA 1
ATOM 2630 C C . PHE B 1 91 ? -0.572 28.344 5.48 1 78.25 91 PHE B C 1
ATOM 2632 O O . PHE B 1 91 ? 0.397 29.109 5.441 1 78.25 91 PHE B O 1
ATOM 2639 N N . VAL B 1 92 ? -1.494 28.25 4.602 1 72.81 92 VAL B N 1
ATOM 2640 C CA . VAL B 1 92 ? -1.389 29.078 3.404 1 72.81 92 VAL B CA 1
ATOM 2641 C C . VAL B 1 92 ? -1.585 30.547 3.773 1 72.81 92 VAL B C 1
ATOM 2643 O O . VAL B 1 92 ? -0.973 31.422 3.17 1 72.81 92 VAL B O 1
ATOM 2646 N N . ALA B 1 93 ? -2.373 30.734 4.781 1 76.25 93 ALA B N 1
ATOM 2647 C CA . ALA B 1 93 ? -2.645 32.094 5.227 1 76.25 93 ALA B CA 1
ATOM 2648 C C . ALA B 1 93 ? -1.534 32.625 6.141 1 76.25 93 ALA B C 1
ATOM 2650 O O . ALA B 1 93 ? -1.467 33.812 6.438 1 76.25 93 ALA B O 1
ATOM 2651 N N . SER B 1 94 ? -0.66 31.797 6.535 1 76.88 94 SER B N 1
ATOM 2652 C CA . SER B 1 94 ? 0.451 32.156 7.414 1 76.88 94 SER B CA 1
ATOM 2653 C C . SER B 1 94 ? 1.728 32.406 6.617 1 76.88 94 SER B C 1
ATOM 2655 O O . SER B 1 94 ? 1.781 32.125 5.418 1 76.88 94 SER B O 1
ATOM 2657 N N . PRO B 1 95 ? 2.678 32.969 7.309 1 81.25 95 PRO B N 1
ATOM 2658 C CA . PRO B 1 95 ? 3.938 33.25 6.613 1 81.25 95 PRO B CA 1
ATOM 2659 C C . PRO B 1 95 ? 4.789 31.984 6.43 1 81.25 95 PRO B C 1
ATOM 2661 O O . PRO B 1 95 ? 6.023 32.062 6.406 1 81.25 95 PRO B O 1
ATOM 2664 N N . VAL B 1 96 ? 4.125 30.906 6.359 1 86.62 96 VAL B N 1
ATOM 2665 C CA . VAL B 1 96 ? 4.828 29.641 6.184 1 86.62 96 VAL B CA 1
ATOM 2666 C C . VAL B 1 96 ? 4.941 29.312 4.695 1 86.62 96 VAL B C 1
ATOM 2668 O O . VAL B 1 96 ? 3.943 29.344 3.973 1 86.62 96 VAL B O 1
ATOM 2671 N N . SER B 1 97 ? 6.145 29.094 4.262 1 88.44 97 SER B N 1
ATOM 2672 C CA . SER B 1 97 ? 6.359 28.719 2.865 1 88.44 97 SER B CA 1
ATOM 2673 C C . SER B 1 97 ? 5.977 27.266 2.611 1 88.44 97 SER B C 1
ATOM 2675 O O . SER B 1 97 ? 5.957 26.453 3.537 1 88.44 97 SER B O 1
ATOM 2677 N N . PRO B 1 98 ? 5.656 26.906 1.383 1 89.12 98 PRO B N 1
ATOM 2678 C CA . PRO B 1 98 ? 5.32 25.516 1.046 1 89.12 98 PRO B CA 1
ATOM 2679 C C . PRO B 1 98 ? 6.445 24.547 1.372 1 89.12 98 PRO B C 1
ATOM 2681 O O . PRO B 1 98 ? 6.184 23.406 1.787 1 89.12 98 PRO B O 1
ATOM 2684 N N . LEU B 1 99 ? 7.633 24.984 1.243 1 91.75 99 LEU B N 1
ATOM 2685 C CA . LEU B 1 99 ? 8.758 24.094 1.521 1 91.75 99 LEU B CA 1
ATOM 2686 C C . LEU B 1 99 ? 8.906 23.859 3.02 1 91.75 99 LEU B C 1
ATOM 2688 O O . LEU B 1 99 ? 9.289 22.766 3.443 1 91.75 99 LEU B O 1
ATOM 2692 N N . THR B 1 100 ? 8.664 24.891 3.768 1 92.19 100 THR B N 1
ATOM 2693 C CA . THR B 1 100 ? 8.695 24.75 5.219 1 92.19 100 THR B CA 1
ATOM 2694 C C . THR B 1 100 ? 7.598 23.797 5.691 1 92.19 100 THR B C 1
ATOM 2696 O O . THR B 1 100 ? 7.828 22.953 6.562 1 92.19 100 THR B O 1
ATOM 2699 N N . TYR B 1 101 ? 6.422 23.969 5.102 1 91.62 101 TYR B N 1
ATOM 2700 C CA . TYR B 1 101 ? 5.297 23.094 5.391 1 91.62 101 TYR B CA 1
ATOM 2701 C C . TYR B 1 101 ? 5.637 21.641 5.062 1 91.62 101 TYR B C 1
ATOM 2703 O O . TYR B 1 101 ? 5.422 20.75 5.883 1 91.62 101 TYR B O 1
ATOM 2711 N N . MET B 1 102 ? 6.199 21.453 3.889 1 93.38 102 MET B N 1
ATOM 2712 C CA . MET B 1 102 ? 6.609 20.125 3.445 1 93.38 102 MET B CA 1
ATOM 2713 C C . MET B 1 102 ? 7.633 19.516 4.402 1 93.38 102 MET B C 1
ATOM 2715 O O . MET B 1 102 ? 7.516 18.359 4.793 1 93.38 102 MET B O 1
ATOM 2719 N N . MET B 1 103 ? 8.602 20.297 4.762 1 94.81 103 MET B N 1
ATOM 2720 C CA . MET B 1 103 ? 9.664 19.812 5.645 1 94.81 103 MET B CA 1
ATOM 2721 C C . MET B 1 103 ? 9.109 19.438 7.008 1 94.81 103 MET B C 1
ATOM 2723 O O . MET B 1 103 ? 9.523 18.422 7.59 1 94.81 103 MET B O 1
ATOM 2727 N N . GLY B 1 104 ? 8.258 20.266 7.52 1 94.06 104 GLY B N 1
ATOM 2728 C CA . GLY B 1 104 ? 7.637 19.938 8.797 1 94.06 104 GLY B CA 1
ATOM 2729 C C . GLY B 1 104 ? 6.887 18.625 8.781 1 94.06 104 GLY B C 1
ATOM 2730 O O . GLY B 1 104 ? 7.07 17.797 9.672 1 94.06 104 GLY B O 1
ATOM 2731 N N . LEU B 1 105 ? 6.148 18.469 7.762 1 93.38 105 LEU B N 1
ATOM 2732 C CA . LEU B 1 105 ? 5.379 17.234 7.648 1 93.38 105 LEU B CA 1
ATOM 2733 C C . LEU B 1 105 ? 6.297 16.047 7.398 1 93.38 105 LEU B C 1
ATOM 2735 O O . LEU B 1 105 ? 6.039 14.938 7.887 1 93.38 105 LEU B O 1
ATOM 2739 N N . ALA B 1 106 ? 7.289 16.281 6.625 1 96.25 106 ALA B N 1
ATOM 2740 C CA . ALA B 1 106 ? 8.266 15.227 6.379 1 96.25 106 ALA B CA 1
ATOM 2741 C C . ALA B 1 106 ? 8.93 14.781 7.676 1 96.25 106 ALA B C 1
ATOM 2743 O O . ALA B 1 106 ? 9.117 13.578 7.906 1 96.25 106 ALA B O 1
ATOM 2744 N N . LEU B 1 107 ? 9.273 15.742 8.461 1 95.88 107 LEU B N 1
ATOM 2745 C CA . LEU B 1 107 ? 9.883 15.43 9.75 1 95.88 107 LEU B CA 1
ATOM 2746 C C . LEU B 1 107 ? 8.922 14.641 10.633 1 95.88 107 LEU B C 1
ATOM 2748 O O . LEU B 1 107 ? 9.336 13.75 11.367 1 95.88 107 LEU B O 1
ATOM 2752 N N . SER B 1 108 ? 7.695 14.984 10.555 1 93.69 108 SER B N 1
ATOM 2753 C CA . SER B 1 108 ? 6.691 14.234 11.305 1 93.69 108 SER B CA 1
ATOM 2754 C C . SER B 1 108 ? 6.668 12.766 10.875 1 93.69 108 SER B C 1
ATOM 2756 O O . SER B 1 108 ? 6.617 11.875 11.719 1 93.69 108 SER B O 1
ATOM 2758 N N . GLU B 1 109 ? 6.711 12.562 9.578 1 92.44 109 GLU B N 1
ATOM 2759 C CA . GLU B 1 109 ? 6.699 11.203 9.062 1 92.44 109 GLU B CA 1
ATOM 2760 C C . GLU B 1 109 ? 7.926 10.422 9.531 1 92.44 109 GLU B C 1
ATOM 2762 O O . GLU B 1 109 ? 7.836 9.227 9.82 1 92.44 109 GLU B O 1
ATOM 2767 N N . LEU B 1 110 ? 9.016 11.125 9.516 1 93.19 110 LEU B N 1
ATOM 2768 C CA . LEU B 1 110 ? 10.242 10.5 9.984 1 93.19 110 LEU B CA 1
ATOM 2769 C C . LEU B 1 110 ? 10.117 10.086 11.445 1 93.19 110 LEU B C 1
ATOM 2771 O O . LEU B 1 110 ? 10.617 9.031 11.844 1 93.19 110 LEU B O 1
ATOM 2775 N N . LEU B 1 111 ? 9.484 10.891 12.195 1 92.31 111 LEU B N 1
ATOM 2776 C CA . LEU B 1 111 ? 9.273 10.594 13.602 1 92.31 111 LEU B CA 1
ATOM 2777 C C . LEU B 1 111 ? 8.414 9.344 13.773 1 92.31 111 LEU B C 1
ATOM 2779 O O . LEU B 1 111 ? 8.719 8.477 14.602 1 92.31 111 LEU B O 1
ATOM 2783 N N . PHE B 1 112 ? 7.441 9.227 12.961 1 89.62 112 PHE B N 1
ATOM 2784 C CA . PHE B 1 112 ? 6.562 8.062 13.023 1 89.62 112 PHE B CA 1
ATOM 2785 C C . PHE B 1 112 ? 7.316 6.797 12.641 1 89.62 112 PHE B C 1
ATOM 2787 O O . PHE B 1 112 ? 7.02 5.715 13.148 1 89.62 112 PHE B O 1
ATOM 2794 N N . GLY B 1 113 ? 8.227 6.949 11.789 1 91.44 113 GLY B N 1
ATOM 2795 C CA . GLY B 1 113 ? 8.945 5.793 11.273 1 91.44 113 GLY B CA 1
ATOM 2796 C C . GLY B 1 113 ? 10.219 5.5 12.039 1 91.44 113 GLY B C 1
ATOM 2797 O O . GLY B 1 113 ? 10.922 4.527 11.742 1 91.44 113 GLY B O 1
ATOM 2798 N N . LEU B 1 114 ? 10.531 6.258 13.062 1 92.19 114 LEU B N 1
ATOM 2799 C CA . LEU B 1 114 ? 11.82 6.188 13.742 1 92.19 114 LEU B CA 1
ATOM 2800 C C . LEU B 1 114 ? 12.047 4.805 14.344 1 92.19 114 LEU B C 1
ATOM 2802 O O . LEU B 1 114 ? 13.117 4.211 14.156 1 92.19 114 LEU B O 1
ATOM 2806 N N . PRO B 1 115 ? 11.055 4.207 14.992 1 91.5 115 PRO B N 1
ATOM 2807 C CA . PRO B 1 115 ? 11.305 2.885 15.562 1 91.5 115 PRO B CA 1
ATOM 2808 C C . PRO B 1 115 ? 11.664 1.842 14.508 1 91.5 115 PRO B C 1
ATOM 2810 O O . PRO B 1 115 ? 12.625 1.085 14.68 1 91.5 115 PRO B O 1
ATOM 2813 N N . ALA B 1 116 ? 10.914 1.854 13.453 1 91.75 116 ALA B N 1
ATOM 2814 C CA . ALA B 1 116 ? 11.18 0.894 12.391 1 91.75 116 ALA B CA 1
ATOM 2815 C C . ALA B 1 116 ? 12.523 1.175 11.719 1 91.75 116 ALA B C 1
ATOM 2817 O O . ALA B 1 116 ? 13.266 0.247 11.391 1 91.75 116 ALA B O 1
ATOM 2818 N N . LEU B 1 117 ? 12.82 2.441 11.57 1 94.19 117 LEU B N 1
ATOM 2819 C CA . LEU B 1 117 ? 14.047 2.822 10.883 1 94.19 117 LEU B CA 1
ATOM 2820 C C . LEU B 1 117 ? 15.266 2.453 11.727 1 94.19 117 LEU B C 1
ATOM 2822 O O . LEU B 1 117 ? 16.281 2.01 11.188 1 94.19 117 LEU B O 1
ATOM 2826 N N . VAL B 1 118 ? 15.156 2.609 12.992 1 94.12 118 VAL B N 1
ATOM 2827 C CA . VAL B 1 118 ? 16.266 2.266 13.883 1 94.12 118 VAL B CA 1
ATOM 2828 C C . VAL B 1 118 ? 16.5 0.757 13.859 1 94.12 118 VAL B C 1
ATOM 2830 O O . VAL B 1 118 ? 17.641 0.303 13.773 1 94.12 118 VAL B O 1
ATOM 2833 N N . VAL B 1 119 ? 15.469 -0.016 13.891 1 94.19 119 VAL B N 1
ATOM 2834 C CA . VAL B 1 119 ? 15.594 -1.47 13.883 1 94.19 119 VAL B CA 1
ATOM 2835 C C . VAL B 1 119 ? 16.188 -1.926 12.547 1 94.19 119 VAL B C 1
ATOM 2837 O O . VAL B 1 119 ? 17.109 -2.734 12.523 1 94.19 119 VAL B O 1
ATOM 2840 N N . LEU B 1 120 ? 15.695 -1.393 11.508 1 94.31 120 LEU B N 1
ATOM 2841 C CA . LEU B 1 120 ? 16.172 -1.811 10.188 1 94.31 120 LEU B CA 1
ATOM 2842 C C . LEU B 1 120 ? 17.625 -1.384 9.977 1 94.31 120 LEU B C 1
ATOM 2844 O O . LEU B 1 120 ? 18.422 -2.141 9.414 1 94.31 120 LEU B O 1
ATOM 2848 N N . ALA B 1 121 ? 17.938 -0.161 10.406 1 94.81 121 ALA B N 1
ATOM 2849 C CA . ALA B 1 121 ? 19.328 0.297 10.312 1 94.81 121 ALA B CA 1
ATOM 2850 C C . ALA B 1 121 ? 20.25 -0.584 11.148 1 94.81 121 ALA B C 1
ATOM 2852 O O . ALA B 1 121 ? 21.375 -0.893 10.727 1 94.81 121 ALA B O 1
ATOM 2853 N N . SER B 1 122 ? 19.781 -0.987 12.305 1 94.56 122 SER B N 1
ATOM 2854 C CA . SER B 1 122 ? 20.562 -1.889 13.148 1 94.56 122 SER B CA 1
ATOM 2855 C C . SER B 1 122 ? 20.781 -3.238 12.469 1 94.56 122 SER B C 1
ATOM 2857 O O . SER B 1 122 ? 21.828 -3.861 12.617 1 94.56 122 SER B O 1
ATOM 2859 N N . LEU B 1 123 ? 19.797 -3.684 11.75 1 93.12 123 LEU B N 1
ATOM 2860 C CA . LEU B 1 123 ? 19.906 -4.941 11.023 1 93.12 123 LEU B CA 1
ATOM 2861 C C . LEU B 1 123 ? 20.953 -4.832 9.906 1 93.12 123 LEU B C 1
ATOM 2863 O O . LEU B 1 123 ? 21.656 -5.793 9.625 1 93.12 123 LEU B O 1
ATOM 2867 N N . VAL B 1 124 ? 21.016 -3.666 9.289 1 92.88 124 VAL B N 1
ATOM 2868 C CA . VAL B 1 124 ? 22 -3.447 8.242 1 92.88 124 VAL B CA 1
ATOM 2869 C C . VAL B 1 124 ? 23.406 -3.596 8.82 1 92.88 124 VAL B C 1
ATOM 2871 O O . VAL B 1 124 ? 24.266 -4.23 8.219 1 92.88 124 VAL B O 1
ATOM 2874 N N . ILE B 1 125 ? 23.594 -3.115 10.016 1 92.81 125 ILE B N 1
ATOM 2875 C CA . ILE B 1 125 ? 24.891 -3.223 10.695 1 92.81 125 ILE B CA 1
ATOM 2876 C C . ILE B 1 125 ? 25.125 -4.668 11.125 1 92.81 125 ILE B C 1
ATOM 2878 O O . ILE B 1 125 ? 26.219 -5.199 10.961 1 92.81 125 ILE B O 1
ATOM 2882 N N . PHE B 1 126 ? 24.094 -5.254 11.547 1 92 126 PHE B N 1
ATOM 2883 C CA . PHE B 1 126 ? 24.172 -6.629 12.023 1 92 126 PHE B CA 1
ATOM 2884 C C . PHE B 1 126 ? 24.516 -7.578 10.883 1 92 126 PHE B C 1
ATOM 2886 O O . PHE B 1 126 ? 25.203 -8.586 11.086 1 92 126 PHE B O 1
ATOM 2893 N N . PHE B 1 127 ? 24.109 -7.289 9.711 1 90 127 PHE B N 1
ATOM 2894 C CA . PHE B 1 127 ? 24.297 -8.195 8.586 1 90 127 PHE B CA 1
ATOM 2895 C C . PHE B 1 127 ? 25.594 -7.879 7.844 1 90 127 PHE B C 1
ATOM 2897 O O . PHE B 1 127 ? 25.844 -8.414 6.762 1 90 127 PHE B O 1
ATOM 2904 N N . GLY B 1 128 ? 26.375 -6.922 8.383 1 87.81 128 GLY B N 1
ATOM 2905 C CA . GLY B 1 128 ? 27.719 -6.867 7.812 1 87.81 128 GLY B CA 1
ATOM 2906 C C . GLY B 1 128 ? 28.203 -5.449 7.582 1 87.81 128 GLY B C 1
ATOM 2907 O O . GLY B 1 128 ? 29.375 -5.242 7.246 1 87.81 128 GLY B O 1
ATOM 2908 N N . ALA B 1 129 ? 27.406 -4.512 7.723 1 90.88 129 ALA B N 1
ATOM 2909 C CA . ALA B 1 129 ? 27.844 -3.135 7.523 1 90.88 129 ALA B CA 1
ATOM 2910 C C . ALA B 1 129 ? 28.781 -2.693 8.648 1 90.88 129 ALA B C 1
ATOM 2912 O O . ALA B 1 129 ? 28.438 -2.787 9.828 1 90.88 129 ALA B O 1
ATOM 2913 N N . PRO B 1 130 ? 30 -2.244 8.234 1 91.62 130 PRO B N 1
ATOM 2914 C CA . PRO B 1 130 ? 30.891 -1.736 9.273 1 91.62 130 PRO B CA 1
ATOM 2915 C C . PRO B 1 130 ? 30.359 -0.482 9.961 1 91.62 130 PRO B C 1
ATOM 2917 O O . PRO B 1 130 ? 29.656 0.316 9.336 1 91.62 130 PRO B O 1
ATOM 2920 N N . ILE B 1 131 ? 30.703 -0.283 11.133 1 90.12 131 ILE B N 1
ATOM 2921 C CA . ILE B 1 131 ? 30.203 0.812 11.961 1 90.12 131 ILE B CA 1
ATOM 2922 C C . ILE B 1 131 ? 30.625 2.148 11.352 1 90.12 131 ILE B C 1
ATOM 2924 O O . ILE B 1 131 ? 29.891 3.133 11.43 1 90.12 131 ILE B O 1
ATOM 2928 N N . PHE B 1 132 ? 31.734 2.137 10.672 1 90.06 132 PHE B N 1
ATOM 2929 C CA . PHE B 1 132 ? 32.25 3.381 10.109 1 90.06 132 PHE B CA 1
ATOM 2930 C C . PHE B 1 132 ? 31.406 3.826 8.922 1 90.06 132 PHE B C 1
ATOM 2932 O O . PHE B 1 132 ? 31.531 4.965 8.461 1 90.06 132 PHE B O 1
ATOM 2939 N N . SER B 1 133 ? 30.5 2.93 8.492 1 93.19 133 SER B N 1
ATOM 2940 C CA . SER B 1 133 ? 29.656 3.268 7.355 1 93.19 133 SER B CA 1
ATOM 2941 C C . SER B 1 133 ? 28.375 3.959 7.805 1 93.19 133 SER B C 1
ATOM 2943 O O . SER B 1 133 ? 27.516 4.281 6.98 1 93.19 133 SER B O 1
ATOM 2945 N N . ILE B 1 134 ? 28.297 4.258 9.094 1 93.69 134 ILE B N 1
ATOM 2946 C CA . ILE B 1 134 ? 27.094 4.852 9.672 1 93.69 134 ILE B CA 1
ATOM 2947 C C . ILE B 1 134 ? 26.812 6.199 9.016 1 93.69 134 ILE B C 1
ATOM 2949 O O . ILE B 1 134 ? 25.672 6.492 8.641 1 93.69 134 ILE B O 1
ATOM 2953 N N . PRO B 1 135 ? 27.859 7.016 8.797 1 95.44 135 PRO B N 1
ATOM 2954 C CA . PRO B 1 135 ? 27.578 8.281 8.125 1 95.44 135 PRO B CA 1
ATOM 2955 C C . PRO B 1 135 ? 27.031 8.094 6.715 1 95.44 135 PRO B C 1
ATOM 2957 O O . PRO B 1 135 ? 26.141 8.844 6.285 1 95.44 135 PRO B O 1
ATOM 2960 N N . LEU B 1 136 ? 27.547 7.105 5.992 1 95.94 136 LEU B N 1
ATOM 2961 C CA . LEU B 1 136 ? 27.047 6.809 4.656 1 95.94 136 LEU B CA 1
ATOM 2962 C C . LEU B 1 136 ? 25.594 6.355 4.707 1 95.94 136 LEU B C 1
ATOM 2964 O O . LEU B 1 136 ? 24.781 6.738 3.855 1 95.94 136 LEU B O 1
ATOM 2968 N N . LEU B 1 137 ? 25.312 5.59 5.715 1 96.5 137 LEU B N 1
ATOM 2969 C CA . LEU B 1 137 ? 23.953 5.094 5.91 1 96.5 137 LEU B CA 1
ATOM 2970 C C . LEU B 1 137 ? 23 6.242 6.207 1 96.5 137 LEU B C 1
ATOM 2972 O O . LEU B 1 137 ? 21.922 6.328 5.609 1 96.5 137 LEU B O 1
ATOM 2976 N N . VAL B 1 138 ? 23.375 7.129 7.086 1 96.75 138 VAL B N 1
ATOM 2977 C CA . VAL B 1 138 ? 22.547 8.266 7.473 1 96.75 138 VAL B CA 1
ATOM 2978 C C . VAL B 1 138 ? 22.328 9.18 6.27 1 96.75 138 VAL B C 1
ATOM 2980 O O . VAL B 1 138 ? 21.219 9.656 6.027 1 96.75 138 VAL B O 1
ATOM 2983 N N . ALA B 1 139 ? 23.391 9.406 5.531 1 97.62 139 ALA B N 1
ATOM 2984 C CA . ALA B 1 139 ? 23.281 10.227 4.328 1 97.62 139 ALA B CA 1
ATOM 2985 C C . ALA B 1 139 ? 22.297 9.617 3.332 1 97.62 139 ALA B C 1
ATOM 2987 O O . ALA B 1 139 ? 21.484 10.328 2.752 1 97.62 139 ALA B O 1
ATOM 2988 N N . THR B 1 140 ? 22.406 8.32 3.146 1 97.69 140 THR B N 1
ATOM 2989 C CA . THR B 1 140 ? 21.516 7.617 2.23 1 97.69 140 THR B CA 1
ATOM 2990 C C . THR B 1 140 ? 20.062 7.738 2.691 1 97.69 140 THR B C 1
ATOM 2992 O O . THR B 1 140 ? 19.172 8.023 1.889 1 97.69 140 THR B O 1
ATOM 2995 N N . ILE B 1 141 ? 19.859 7.598 3.979 1 97.31 141 ILE B N 1
ATOM 2996 C CA . ILE B 1 141 ? 18.531 7.676 4.582 1 97.31 141 ILE B CA 1
ATOM 2997 C C . ILE B 1 141 ? 17.922 9.047 4.312 1 97.31 141 ILE B C 1
ATOM 2999 O O . ILE B 1 141 ? 16.781 9.156 3.834 1 97.31 141 ILE B O 1
ATOM 3003 N N . LEU B 1 142 ? 18.672 10.086 4.539 1 97.19 142 LEU B N 1
ATOM 3004 C CA . LEU B 1 142 ? 18.172 11.445 4.391 1 97.19 142 LEU B CA 1
ATOM 3005 C C . LEU B 1 142 ? 17.891 11.766 2.928 1 97.19 142 LEU B C 1
ATOM 3007 O O . LEU B 1 142 ? 16.906 12.438 2.613 1 97.19 142 LEU B O 1
ATOM 3011 N N . LEU B 1 143 ? 18.734 11.266 2.074 1 98.31 143 LEU B N 1
ATOM 3012 C CA . LEU B 1 143 ? 18.594 11.586 0.656 1 98.31 143 LEU B CA 1
ATOM 3013 C C . LEU B 1 143 ? 17.375 10.906 0.064 1 98.31 143 LEU B C 1
ATOM 3015 O O . LEU B 1 143 ? 16.578 11.547 -0.623 1 98.31 143 LEU B O 1
ATOM 3019 N N . ILE B 1 144 ? 17.203 9.594 0.316 1 98.12 144 ILE B N 1
ATOM 3020 C CA . ILE B 1 144 ? 16.078 8.883 -0.264 1 98.12 144 ILE B CA 1
ATOM 3021 C C . ILE B 1 144 ? 14.773 9.336 0.402 1 98.12 144 ILE B C 1
ATOM 3023 O O . ILE B 1 144 ? 13.773 9.57 -0.275 1 98.12 144 ILE B O 1
ATOM 3027 N N . TRP B 1 145 ? 14.789 9.5 1.724 1 97.62 145 TRP B N 1
ATOM 3028 C CA . TRP B 1 145 ? 13.617 9.992 2.443 1 97.62 145 TRP B CA 1
ATOM 3029 C C . TRP B 1 145 ? 13.219 11.383 1.949 1 97.62 145 TRP B C 1
ATOM 3031 O O . TRP B 1 145 ? 12.047 11.633 1.68 1 97.62 145 TRP B O 1
ATOM 3041 N N . GLY B 1 146 ? 14.18 12.242 1.852 1 97.69 146 GLY B N 1
ATOM 3042 C CA . GLY B 1 146 ? 13.922 13.586 1.361 1 97.69 146 GLY B CA 1
ATOM 3043 C C . GLY B 1 146 ? 13.359 13.609 -0.047 1 97.69 146 GLY B C 1
ATOM 3044 O O . GLY B 1 146 ? 12.406 14.336 -0.327 1 97.69 146 GLY B O 1
ATOM 3045 N N . SER B 1 147 ? 13.93 12.836 -0.951 1 98.06 147 SER B N 1
ATOM 3046 C CA . SER B 1 147 ? 13.477 12.781 -2.334 1 98.06 147 SER B CA 1
ATOM 3047 C C . SER B 1 147 ? 12.039 12.281 -2.42 1 98.06 147 SER B C 1
ATOM 3049 O O . SER B 1 147 ? 11.219 12.852 -3.143 1 98.06 147 SER B O 1
ATOM 3051 N N . MET B 1 148 ? 11.789 11.289 -1.643 1 97.69 148 MET B N 1
ATOM 3052 C CA . MET B 1 148 ? 10.453 10.711 -1.668 1 97.69 148 MET B CA 1
ATOM 3053 C C . MET B 1 148 ? 9.438 11.656 -1.04 1 97.69 148 MET B C 1
ATOM 3055 O O . MET B 1 148 ? 8.281 11.711 -1.472 1 97.69 148 MET B O 1
ATOM 3059 N N . SER B 1 149 ? 9.828 12.367 -0.012 1 97.44 149 SER B N 1
ATOM 3060 C CA . SER B 1 149 ? 8.953 13.367 0.584 1 97.44 149 SER B CA 1
ATOM 3061 C C . SER B 1 149 ? 8.602 14.469 -0.418 1 97.44 149 SER B C 1
ATOM 3063 O O . SER B 1 149 ? 7.453 14.898 -0.494 1 97.44 149 SER B O 1
ATOM 3065 N N . ALA B 1 150 ? 9.594 14.828 -1.156 1 97.31 150 ALA B N 1
ATOM 3066 C CA . ALA B 1 150 ? 9.383 15.883 -2.146 1 97.31 150 ALA B CA 1
ATOM 3067 C C . ALA B 1 150 ? 8.422 15.414 -3.238 1 97.31 150 ALA B C 1
ATOM 3069 O O . ALA B 1 150 ? 7.52 16.156 -3.639 1 97.31 150 ALA B O 1
ATOM 3070 N N . ILE B 1 151 ? 8.594 14.211 -3.682 1 96.31 151 ILE B N 1
ATOM 3071 C CA . ILE B 1 151 ? 7.711 13.695 -4.719 1 96.31 151 ILE B CA 1
ATOM 3072 C C . ILE B 1 151 ? 6.301 13.523 -4.16 1 96.31 151 ILE B C 1
ATOM 3074 O O . ILE B 1 151 ? 5.312 13.773 -4.859 1 96.31 151 ILE B O 1
ATOM 3078 N N . GLY B 1 152 ? 6.195 13.047 -2.951 1 95.5 152 GLY B N 1
ATOM 3079 C CA . GLY B 1 152 ? 4.895 12.961 -2.311 1 95.5 152 GLY B CA 1
ATOM 3080 C C . GLY B 1 152 ? 4.18 14.297 -2.229 1 95.5 152 GLY B C 1
ATOM 3081 O O . GLY B 1 152 ? 2.979 14.383 -2.494 1 95.5 152 GLY B O 1
ATOM 3082 N N . PHE B 1 153 ? 4.93 15.305 -1.855 1 95.12 153 PHE B N 1
ATOM 3083 C CA . PHE B 1 153 ? 4.375 16.656 -1.785 1 95.12 153 PHE B CA 1
ATOM 3084 C C . PHE B 1 153 ? 3.893 17.109 -3.156 1 95.12 153 PHE B C 1
ATOM 3086 O O . PHE B 1 153 ? 2.775 17.625 -3.289 1 95.12 153 PHE B O 1
ATOM 3093 N N . PHE B 1 154 ? 4.695 16.906 -4.145 1 95.31 154 PHE B N 1
ATOM 3094 C CA . PHE B 1 154 ? 4.383 17.328 -5.508 1 95.31 154 PHE B CA 1
ATOM 3095 C C . PHE B 1 154 ? 3.123 16.625 -6.012 1 95.31 154 PHE B C 1
ATOM 3097 O O . PHE B 1 154 ? 2.197 17.281 -6.496 1 95.31 154 PHE B O 1
ATOM 3104 N N . LEU B 1 155 ? 3.061 15.352 -5.871 1 93.62 155 LEU B N 1
ATOM 3105 C CA . LEU B 1 155 ? 1.932 14.578 -6.375 1 93.62 155 LEU B CA 1
ATOM 3106 C C . LEU B 1 155 ? 0.642 14.969 -5.66 1 93.62 155 LEU B C 1
ATOM 3108 O O . LEU B 1 155 ? -0.391 15.172 -6.305 1 93.62 155 LEU B O 1
ATOM 3112 N N . SER B 1 156 ? 0.763 15.086 -4.367 1 90.56 156 SER B N 1
ATOM 3113 C CA . SER B 1 156 ? -0.434 15.359 -3.578 1 90.56 156 SER B CA 1
ATOM 3114 C C . SER B 1 156 ? -0.927 16.781 -3.785 1 90.56 156 SER B C 1
ATOM 3116 O O . SER B 1 156 ? -2.123 17.062 -3.658 1 90.56 156 SER B O 1
ATOM 3118 N N . SER B 1 157 ? -0.015 17.672 -4.078 1 89.62 157 SER B N 1
ATOM 3119 C CA . SER B 1 157 ? -0.415 19.062 -4.324 1 89.62 157 SER B CA 1
ATOM 3120 C C . SER B 1 157 ? -1.324 19.156 -5.543 1 89.62 157 SER B C 1
ATOM 3122 O O . SER B 1 157 ? -2.109 20.109 -5.66 1 89.62 157 SER B O 1
ATOM 3124 N N . HIS B 1 158 ? -1.265 18.188 -6.43 1 89.81 158 HIS B N 1
ATOM 3125 C CA . HIS B 1 158 ? -2.051 18.219 -7.656 1 89.81 158 HIS B CA 1
ATOM 3126 C C . HIS B 1 158 ? -3.326 17.391 -7.52 1 89.81 158 HIS B C 1
ATOM 3128 O O . HIS B 1 158 ? -4.105 17.297 -8.469 1 89.81 158 HIS B O 1
ATOM 3134 N N . MET B 1 159 ? -3.529 16.812 -6.422 1 85.25 159 MET B N 1
ATOM 3135 C CA . MET B 1 159 ? -4.727 16.016 -6.199 1 85.25 159 MET B CA 1
ATOM 3136 C C . MET B 1 159 ? -5.738 16.766 -5.336 1 85.25 159 MET B C 1
ATOM 3138 O O . MET B 1 159 ? -5.375 17.344 -4.312 1 85.25 159 MET B O 1
ATOM 3142 N N . LEU B 1 160 ? -6.926 16.73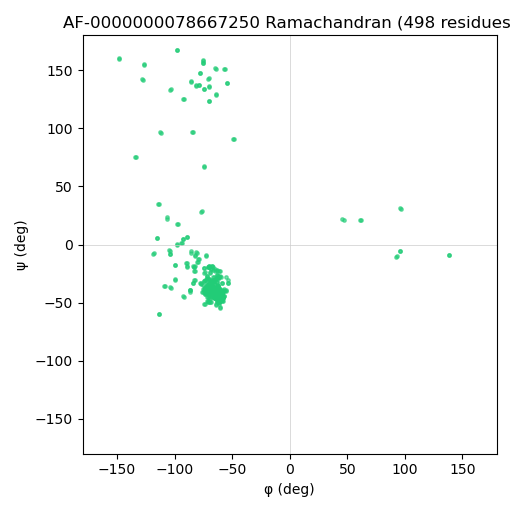4 -5.766 1 76.81 160 LEU B N 1
ATOM 3143 C CA . LEU B 1 160 ? -7.961 17.484 -5.066 1 76.81 160 LEU B CA 1
ATOM 3144 C C . LEU B 1 160 ? -8.602 16.641 -3.975 1 76.81 160 LEU B C 1
ATOM 3146 O O . LEU B 1 160 ? -9.258 17.172 -3.074 1 76.81 160 LEU B O 1
ATOM 3150 N N . HIS B 1 161 ? -8.438 15.312 -4.105 1 79.69 161 HIS B N 1
ATOM 3151 C CA . HIS B 1 161 ? -9.094 14.43 -3.152 1 79.69 161 HIS B CA 1
ATOM 3152 C C . HIS B 1 161 ? -8.109 13.445 -2.529 1 79.69 161 HIS B C 1
ATOM 3154 O O . HIS B 1 161 ? -7.191 12.977 -3.203 1 79.69 161 HIS B O 1
ATOM 3160 N N . MET B 1 162 ? -8.391 13.266 -1.269 1 81.06 162 MET B N 1
ATOM 3161 C CA . MET B 1 162 ? -7.508 12.391 -0.499 1 81.06 162 MET B CA 1
ATOM 3162 C C . MET B 1 162 ? -7.438 11 -1.126 1 81.06 162 MET B C 1
ATOM 3164 O O . MET B 1 162 ? -6.367 10.391 -1.174 1 81.06 162 MET B O 1
ATOM 3168 N N . ARG B 1 163 ? -8.531 10.531 -1.616 1 77.69 163 ARG B N 1
ATOM 3169 C CA . ARG B 1 163 ? -8.57 9.195 -2.199 1 77.69 163 ARG B CA 1
ATOM 3170 C C . ARG B 1 163 ? -7.68 9.109 -3.436 1 77.69 163 ARG B C 1
ATOM 3172 O O . ARG B 1 163 ? -6.941 8.141 -3.607 1 77.69 163 ARG B O 1
ATOM 3179 N N . ASN B 1 164 ? -7.777 10.156 -4.266 1 83.44 164 ASN B N 1
ATOM 3180 C CA . ASN B 1 164 ? -6.945 10.195 -5.461 1 83.44 164 ASN B CA 1
ATOM 3181 C C . ASN B 1 164 ? -5.461 10.227 -5.109 1 83.44 164 ASN B C 1
ATOM 3183 O O . ASN B 1 164 ? -4.66 9.508 -5.715 1 83.44 164 ASN B O 1
ATOM 3187 N N . ALA B 1 165 ? -5.16 11.047 -4.129 1 86.81 165 ALA B N 1
ATOM 3188 C CA . ALA B 1 165 ? -3.77 11.164 -3.697 1 86.81 165 ALA B CA 1
ATOM 3189 C C . ALA B 1 165 ? -3.244 9.836 -3.168 1 86.81 165 ALA B C 1
ATOM 3191 O O . ALA B 1 165 ? -2.125 9.43 -3.49 1 86.81 165 ALA B O 1
ATOM 3192 N N . THR B 1 166 ? -4.055 9.203 -2.383 1 83.56 166 THR B N 1
ATOM 3193 C CA . THR B 1 166 ? -3.662 7.93 -1.795 1 83.56 166 THR B CA 1
ATOM 3194 C C . THR B 1 166 ? -3.404 6.891 -2.881 1 83.56 166 THR B C 1
ATOM 3196 O O . THR B 1 166 ? -2.441 6.125 -2.799 1 83.56 166 THR B O 1
ATOM 3199 N N . GLN B 1 167 ? -4.203 6.887 -3.904 1 83.38 167 GLN B N 1
ATOM 3200 C CA . GLN B 1 167 ? -4.062 5.906 -4.98 1 83.38 167 GLN B CA 1
ATOM 3201 C C . GLN B 1 167 ? -2.803 6.168 -5.801 1 83.38 167 GLN B C 1
ATOM 3203 O O . GLN B 1 167 ? -2.072 5.234 -6.141 1 83.38 167 GLN B O 1
ATOM 3208 N N . VAL B 1 168 ? -2.576 7.414 -6.102 1 87.94 168 VAL B N 1
ATOM 3209 C CA . VAL B 1 168 ? -1.4 7.777 -6.887 1 87.94 168 VAL B CA 1
ATOM 3210 C C . VAL B 1 168 ? -0.133 7.438 -6.105 1 87.94 168 VAL B C 1
ATOM 3212 O O . VAL B 1 168 ? 0.812 6.871 -6.656 1 87.94 168 VAL B O 1
ATOM 3215 N N . ILE B 1 169 ? -0.12 7.77 -4.844 1 90.12 169 ILE B N 1
ATOM 3216 C CA . ILE B 1 169 ? 1.021 7.504 -3.979 1 90.12 169 ILE B CA 1
ATOM 3217 C C . ILE B 1 169 ? 1.268 5.996 -3.896 1 90.12 169 ILE B C 1
ATOM 3219 O O . ILE B 1 169 ? 2.41 5.543 -3.988 1 90.12 169 ILE B O 1
ATOM 3223 N N . SER B 1 170 ? 0.175 5.281 -3.76 1 84.19 170 SER B N 1
ATOM 3224 C CA . SER B 1 170 ? 0.302 3.83 -3.684 1 84.19 170 SER B CA 1
ATOM 3225 C C . SER B 1 170 ? 0.867 3.258 -4.98 1 84.19 170 SER B C 1
ATOM 3227 O O . SER B 1 170 ? 1.658 2.312 -4.953 1 84.19 170 SER B O 1
ATOM 3229 N N . PHE B 1 171 ? 0.44 3.785 -6.051 1 85.94 171 PHE B N 1
ATOM 3230 C CA . PHE B 1 171 ? 0.935 3.34 -7.348 1 85.94 171 PHE B CA 1
ATOM 3231 C C . PHE B 1 171 ? 2.438 3.564 -7.461 1 85.94 171 PHE B C 1
ATOM 3233 O O . PHE B 1 171 ? 3.178 2.66 -7.859 1 85.94 171 PHE B O 1
ATOM 3240 N N . VAL B 1 172 ? 2.82 4.719 -7.102 1 90.31 172 VAL B N 1
ATOM 3241 C CA . VAL B 1 172 ? 4.238 5.062 -7.156 1 90.31 172 VAL B CA 1
ATOM 3242 C C . VAL B 1 172 ? 5.027 4.152 -6.219 1 90.31 172 VAL B C 1
ATOM 3244 O O . VAL B 1 172 ? 6.098 3.66 -6.578 1 90.31 172 VAL B O 1
ATOM 3247 N N . ASN B 1 173 ? 4.496 3.914 -5.039 1 89.5 173 ASN B N 1
ATOM 3248 C CA . ASN B 1 173 ? 5.152 3.062 -4.055 1 89.5 173 ASN B CA 1
ATOM 3249 C C . ASN B 1 173 ? 5.383 1.654 -4.598 1 89.5 173 ASN B C 1
ATOM 3251 O O . ASN B 1 173 ? 6.484 1.11 -4.473 1 89.5 173 ASN B O 1
ATOM 3255 N N . VAL B 1 174 ? 4.434 1.133 -5.285 1 84.12 174 VAL B N 1
ATOM 3256 C CA . VAL B 1 174 ? 4.52 -0.234 -5.789 1 84.12 174 VAL B CA 1
ATOM 3257 C C . VAL B 1 174 ? 5.539 -0.304 -6.922 1 84.12 174 VAL B C 1
ATOM 3259 O O . VAL B 1 174 ? 6.359 -1.222 -6.969 1 84.12 174 VAL B O 1
ATOM 3262 N N . ILE B 1 175 ? 5.48 0.611 -7.785 1 86.56 175 ILE B N 1
ATOM 3263 C CA . ILE B 1 175 ? 6.406 0.652 -8.914 1 86.56 175 ILE B CA 1
ATOM 3264 C C . ILE B 1 175 ? 7.84 0.731 -8.406 1 86.56 175 ILE B C 1
ATOM 3266 O O . ILE B 1 175 ? 8.719 0.024 -8.898 1 86.56 175 ILE B O 1
ATOM 3270 N N . LEU B 1 176 ? 8.031 1.519 -7.355 1 91.5 176 LEU B N 1
ATOM 3271 C CA . LEU B 1 176 ? 9.367 1.718 -6.812 1 91.5 176 LEU B CA 1
ATOM 3272 C C . LEU B 1 176 ? 9.828 0.488 -6.039 1 91.5 176 LEU B C 1
ATOM 3274 O O . LEU B 1 176 ? 11.023 0.317 -5.789 1 91.5 176 LEU B O 1
ATOM 3278 N N . ALA B 1 177 ? 8.875 -0.318 -5.648 1 87.06 177 ALA B N 1
ATOM 3279 C CA . ALA B 1 177 ? 9.211 -1.507 -4.867 1 87.06 177 ALA B CA 1
ATOM 3280 C C . ALA B 1 177 ? 9.625 -2.662 -5.777 1 87.06 177 ALA B C 1
ATOM 3282 O O . ALA B 1 177 ? 10.5 -3.455 -5.426 1 87.06 177 ALA B O 1
ATOM 3283 N N . ILE B 1 178 ? 9.047 -2.752 -6.945 1 80.56 178 ILE B N 1
ATOM 3284 C CA . ILE B 1 178 ? 9.148 -4 -7.691 1 80.56 178 ILE B CA 1
ATOM 3285 C C . ILE B 1 178 ? 10.055 -3.805 -8.898 1 80.56 178 ILE B C 1
ATOM 3287 O O . ILE B 1 178 ? 10.859 -4.684 -9.227 1 80.56 178 ILE B O 1
ATOM 3291 N N . LEU B 1 179 ? 10.023 -2.664 -9.516 1 82.31 179 LEU B N 1
ATOM 3292 C CA . LEU B 1 179 ? 10.742 -2.471 -10.766 1 82.31 179 LEU B CA 1
ATOM 3293 C C . LEU B 1 179 ? 12.242 -2.359 -10.523 1 82.31 179 LEU B C 1
ATOM 3295 O O . LEU B 1 179 ? 13.031 -3.07 -11.148 1 82.31 179 LEU B O 1
ATOM 3299 N N . PRO B 1 180 ? 12.656 -1.484 -9.594 1 88.56 180 PRO B N 1
ATOM 3300 C CA . PRO B 1 180 ? 14.094 -1.398 -9.344 1 88.56 180 PRO B CA 1
ATOM 3301 C C . PRO B 1 180 ? 14.625 -2.58 -8.531 1 88.56 180 PRO B C 1
ATOM 3303 O O . PRO B 1 180 ? 13.844 -3.275 -7.867 1 88.56 180 PRO B O 1
ATOM 3306 N N . PRO B 1 181 ? 15.914 -2.861 -8.594 1 87.69 181 PRO B N 1
ATOM 3307 C CA . PRO B 1 181 ? 16.516 -3.979 -7.863 1 87.69 181 PRO B CA 1
ATOM 3308 C C . PRO B 1 181 ? 16.656 -3.693 -6.371 1 87.69 181 PRO B C 1
ATOM 3310 O O . PRO B 1 181 ? 17.781 -3.705 -5.84 1 87.69 181 PRO B O 1
ATOM 3313 N N . VAL B 1 182 ? 15.57 -3.594 -5.727 1 89.56 182 VAL B N 1
ATOM 3314 C CA . VAL B 1 182 ? 15.531 -3.291 -4.297 1 89.56 182 VAL B CA 1
ATOM 3315 C C . VAL B 1 182 ? 15.648 -4.582 -3.492 1 89.56 182 VAL B C 1
ATOM 3317 O O . VAL B 1 182 ? 16.391 -4.652 -2.516 1 89.56 182 VAL B O 1
ATOM 3320 N N . PHE B 1 183 ? 14.977 -5.621 -4.008 1 85.81 183 PHE B N 1
ATOM 3321 C CA . PHE B 1 183 ? 14.93 -6.867 -3.25 1 85.81 183 PHE B CA 1
ATOM 3322 C C . PHE B 1 183 ? 15.641 -7.988 -4 1 85.81 183 PHE B C 1
ATOM 3324 O O . PHE B 1 183 ? 15.562 -9.148 -3.605 1 85.81 183 PHE B O 1
ATOM 3331 N N . TYR B 1 184 ? 16.25 -7.633 -5.098 1 81.31 184 TYR B N 1
ATOM 3332 C CA . TYR B 1 184 ? 16.953 -8.609 -5.918 1 81.31 184 TYR B CA 1
ATOM 3333 C C . TYR B 1 184 ? 18.156 -7.98 -6.609 1 81.31 184 TYR B C 1
ATOM 3335 O O . TYR B 1 184 ? 18.234 -6.754 -6.727 1 81.31 184 TYR B O 1
ATOM 3343 N N . PRO B 1 185 ? 19.047 -8.875 -7.012 1 83.44 185 PRO B N 1
ATOM 3344 C CA . PRO B 1 185 ? 20.219 -8.352 -7.734 1 83.44 185 PRO B CA 1
ATOM 3345 C C . PRO B 1 185 ? 19.859 -7.84 -9.133 1 83.44 185 PRO B C 1
ATOM 3347 O O . PRO B 1 185 ? 19 -8.422 -9.797 1 83.44 185 PRO B O 1
ATOM 3350 N N . ILE B 1 186 ? 20.516 -6.773 -9.469 1 82.06 186 ILE B N 1
ATOM 3351 C CA . ILE B 1 186 ? 20.219 -6.125 -10.734 1 82.06 186 ILE B CA 1
ATOM 3352 C C . ILE B 1 186 ? 20.484 -7.09 -11.891 1 82.06 186 ILE B C 1
ATOM 3354 O O . ILE B 1 186 ? 19.875 -6.992 -12.945 1 82.06 186 ILE B O 1
ATOM 3358 N N . ASP B 1 187 ? 21.328 -8.094 -11.695 1 80.81 187 ASP B N 1
ATOM 3359 C CA . ASP B 1 187 ? 21.734 -9.031 -12.742 1 80.81 187 ASP B CA 1
ATOM 3360 C C . ASP B 1 187 ? 20.578 -9.938 -13.133 1 80.81 187 ASP B C 1
ATOM 3362 O O . ASP B 1 187 ? 20.578 -10.523 -14.219 1 80.81 187 ASP B O 1
ATOM 3366 N N . ILE B 1 188 ? 19.562 -10.055 -12.281 1 75.94 188 ILE B N 1
ATOM 3367 C CA . ILE B 1 188 ? 18.422 -10.906 -12.562 1 75.94 188 ILE B CA 1
ATOM 3368 C C . ILE B 1 188 ? 17.469 -10.188 -13.508 1 75.94 188 ILE B C 1
ATOM 3370 O O . ILE B 1 188 ? 16.641 -10.828 -14.172 1 75.94 188 ILE B O 1
ATOM 3374 N N . MET B 1 189 ? 17.656 -8.883 -13.648 1 78.56 189 MET B N 1
ATOM 3375 C CA . MET B 1 189 ? 16.75 -8.102 -14.469 1 78.56 189 MET B CA 1
ATOM 3376 C C . MET B 1 189 ? 17.109 -8.219 -15.945 1 78.56 189 MET B C 1
ATOM 3378 O O . MET B 1 189 ? 18.281 -8.195 -16.312 1 78.56 189 MET B O 1
ATOM 3382 N N . PRO B 1 190 ? 16 -8.398 -16.688 1 80.62 190 PRO B N 1
ATOM 3383 C CA . PRO B 1 190 ? 16.266 -8.375 -18.141 1 80.62 190 PRO B CA 1
ATOM 3384 C C . PRO B 1 190 ? 17 -7.113 -18.578 1 80.62 190 PRO B C 1
ATOM 3386 O O . PRO B 1 190 ? 16.688 -6.02 -18.109 1 80.62 190 PRO B O 1
ATOM 3389 N N . PRO B 1 191 ? 17.969 -7.312 -19.484 1 82.25 191 PRO B N 1
ATOM 3390 C CA . PRO B 1 191 ? 18.781 -6.184 -19.938 1 82.25 191 PRO B CA 1
ATOM 3391 C C . PRO B 1 191 ? 17.953 -5.012 -20.453 1 82.25 191 PRO B C 1
ATOM 3393 O O . PRO B 1 191 ? 18.312 -3.852 -20.234 1 82.25 191 PRO B O 1
ATOM 3396 N N . ALA B 1 192 ? 16.828 -5.312 -21.047 1 81.19 192 ALA B N 1
ATOM 3397 C CA . ALA B 1 192 ? 15.984 -4.27 -21.625 1 81.19 192 ALA B CA 1
ATOM 3398 C C . ALA B 1 192 ? 15.406 -3.367 -20.531 1 81.19 192 ALA B C 1
ATOM 3400 O O . ALA B 1 192 ? 15.102 -2.201 -20.781 1 81.19 192 ALA B O 1
ATOM 3401 N N . LEU B 1 193 ? 15.383 -3.832 -19.281 1 83.19 193 LEU B N 1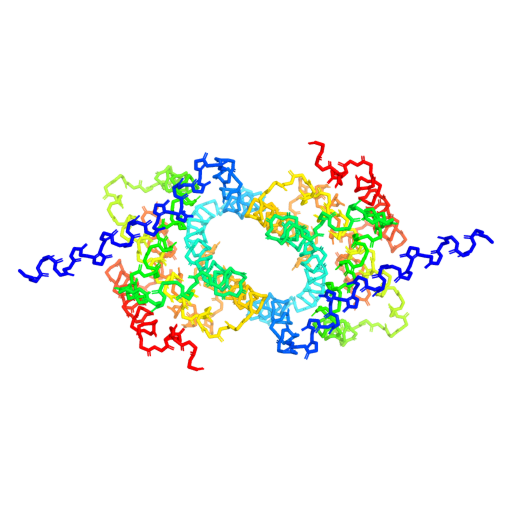
ATOM 3402 C CA . LEU B 1 193 ? 14.734 -3.088 -18.203 1 83.19 193 LEU B CA 1
ATOM 3403 C C . LEU B 1 193 ? 15.766 -2.416 -17.312 1 83.19 193 LEU B C 1
ATOM 3405 O O . LEU B 1 193 ? 15.414 -1.59 -16.469 1 83.19 193 LEU B O 1
ATOM 3409 N N . GLN B 1 194 ? 16.953 -2.732 -17.531 1 86.5 194 GLN B N 1
ATOM 3410 C CA . GLN B 1 194 ? 18.016 -2.248 -16.656 1 86.5 194 GLN B CA 1
ATOM 3411 C C . GLN B 1 194 ? 18.156 -0.731 -16.734 1 86.5 194 GLN B C 1
ATOM 3413 O O . GLN B 1 194 ? 18.297 -0.059 -15.711 1 86.5 194 GLN B O 1
ATOM 3418 N N . PRO B 1 195 ? 18.031 -0.169 -17.984 1 86.44 195 PRO B N 1
ATOM 3419 C CA . PRO B 1 195 ? 18.109 1.294 -18.016 1 86.44 195 PRO B CA 1
ATOM 3420 C C . PRO B 1 195 ? 16.969 1.967 -17.25 1 86.44 195 PRO B C 1
ATOM 3422 O O . PRO B 1 195 ? 17.188 2.992 -16.594 1 86.44 195 PRO B O 1
ATOM 3425 N N . LEU B 1 196 ? 15.836 1.404 -17.266 1 86.62 196 LEU B N 1
ATOM 3426 C CA . LEU B 1 196 ? 14.703 1.934 -16.516 1 86.62 196 LEU B CA 1
ATOM 3427 C C . LEU B 1 196 ? 14.922 1.769 -15.016 1 86.62 196 LEU B C 1
ATOM 3429 O O . LEU B 1 196 ? 14.57 2.65 -14.227 1 86.62 196 LEU B O 1
ATOM 3433 N N . ALA B 1 197 ? 15.461 0.698 -14.695 1 87.69 197 ALA B N 1
ATOM 3434 C CA . ALA B 1 197 ? 15.742 0.428 -13.289 1 87.69 197 ALA B CA 1
ATOM 3435 C C . ALA B 1 197 ? 16.75 1.434 -12.727 1 87.69 197 ALA B C 1
ATOM 3437 O O . ALA B 1 197 ? 16.578 1.938 -11.617 1 87.69 197 ALA B O 1
ATOM 3438 N N . TYR B 1 198 ? 17.75 1.797 -13.523 1 88.06 198 TYR B N 1
ATOM 3439 C CA . TYR B 1 198 ? 18.781 2.721 -13.062 1 88.06 198 TYR B CA 1
ATOM 3440 C C . TYR B 1 198 ? 18.219 4.133 -12.922 1 88.06 198 TYR B C 1
ATOM 3442 O O . TYR B 1 198 ? 18.75 4.938 -12.148 1 88.06 198 TYR B O 1
ATOM 3450 N N . ALA B 1 199 ? 17.109 4.324 -13.594 1 91.88 199 ALA B N 1
ATOM 3451 C CA . ALA B 1 199 ? 16.516 5.656 -13.562 1 91.88 199 ALA B CA 1
ATOM 3452 C C . ALA B 1 199 ? 15.609 5.828 -12.352 1 91.88 199 ALA B C 1
ATOM 3454 O O . ALA B 1 199 ? 15.211 6.945 -12.016 1 91.88 199 ALA B O 1
ATOM 3455 N N . MET B 1 200 ? 15.398 4.812 -11.625 1 94.06 200 MET B N 1
ATOM 3456 C CA . MET B 1 200 ? 14.516 4.891 -10.461 1 94.06 200 MET B CA 1
ATOM 3457 C C . MET B 1 200 ? 15.273 5.371 -9.227 1 94.06 200 MET B C 1
ATOM 3459 O O . MET B 1 200 ? 16.406 4.965 -8.992 1 94.06 200 MET B O 1
ATOM 3463 N N . PRO B 1 201 ? 14.648 6.195 -8.461 1 94.5 201 PRO B N 1
ATOM 3464 C CA . PRO B 1 201 ? 15.336 6.797 -7.316 1 94.5 201 PRO B CA 1
ATOM 3465 C C . PRO B 1 201 ? 15.734 5.77 -6.258 1 94.5 201 PRO B C 1
ATOM 3467 O O . PRO B 1 201 ? 16.672 5.992 -5.496 1 94.5 201 PRO B O 1
ATOM 3470 N N . THR B 1 202 ? 15.07 4.676 -6.242 1 96.44 202 THR B N 1
ATOM 3471 C CA . THR B 1 202 ? 15.336 3.689 -5.199 1 96.44 202 THR B CA 1
ATOM 3472 C C . THR B 1 202 ? 16.531 2.824 -5.57 1 96.44 202 THR B C 1
ATOM 3474 O O . THR B 1 202 ? 17.141 2.188 -4.703 1 96.44 202 THR B O 1
ATOM 3477 N N . THR B 1 203 ? 16.875 2.795 -6.816 1 95.69 203 THR B N 1
ATOM 3478 C CA . THR B 1 203 ? 17.938 1.906 -7.277 1 95.69 203 THR B CA 1
ATOM 3479 C C . THR B 1 203 ? 19.25 2.238 -6.586 1 95.69 203 THR B C 1
ATOM 3481 O O . THR B 1 203 ? 19.859 1.379 -5.938 1 95.69 203 THR B O 1
ATOM 3484 N N . HIS B 1 204 ? 19.672 3.447 -6.656 1 95.94 204 HIS B N 1
ATOM 3485 C CA . HIS B 1 204 ? 20.984 3.807 -6.141 1 95.94 204 HIS B CA 1
ATOM 3486 C C . HIS B 1 204 ? 21 3.809 -4.617 1 95.94 204 HIS B C 1
ATOM 3488 O O . HIS B 1 204 ? 22.031 3.547 -3.998 1 95.94 204 HIS B O 1
ATOM 3494 N N . ALA B 1 205 ? 19.859 4.117 -3.99 1 97.06 205 ALA B N 1
ATOM 3495 C CA . ALA B 1 205 ? 19.781 3.951 -2.541 1 97.06 205 ALA B CA 1
ATOM 3496 C C . ALA B 1 205 ? 20 2.494 -2.143 1 97.06 205 ALA B C 1
ATOM 3498 O O . ALA B 1 205 ? 20.734 2.207 -1.199 1 97.06 205 ALA B O 1
ATOM 3499 N N . SER B 1 206 ? 19.375 1.632 -2.898 1 95.56 206 SER B N 1
ATOM 3500 C CA . SER B 1 206 ? 19.516 0.206 -2.619 1 95.56 206 SER B CA 1
ATOM 3501 C C . SER B 1 206 ? 20.938 -0.268 -2.865 1 95.56 206 SER B C 1
ATOM 3503 O O . SER B 1 206 ? 21.484 -1.032 -2.07 1 95.56 206 SER B O 1
ATOM 3505 N N . LEU B 1 207 ? 21.562 0.175 -3.941 1 94.81 207 LEU B N 1
ATOM 3506 C CA . LEU B 1 207 ? 22.922 -0.227 -4.262 1 94.81 207 LEU B CA 1
ATOM 3507 C C . LEU B 1 207 ? 23.891 0.261 -3.197 1 94.81 207 LEU B C 1
ATOM 3509 O O . LEU B 1 207 ? 24.859 -0.438 -2.859 1 94.81 207 LEU B O 1
ATOM 3513 N N . ILE B 1 208 ? 23.688 1.443 -2.662 1 96.19 208 ILE B N 1
ATOM 3514 C CA . ILE B 1 208 ? 24.547 1.983 -1.622 1 96.19 208 ILE B CA 1
ATOM 3515 C C . ILE B 1 208 ? 24.453 1.115 -0.369 1 96.19 208 ILE B C 1
ATOM 3517 O O . ILE B 1 208 ? 25.469 0.755 0.223 1 96.19 208 ILE B O 1
ATOM 3521 N N . ILE B 1 209 ? 23.25 0.749 0.027 1 95.62 209 ILE B N 1
ATOM 3522 C CA . ILE B 1 209 ? 23.078 -0.055 1.231 1 95.62 209 ILE B CA 1
ATOM 3523 C C . ILE B 1 209 ? 23.641 -1.451 1.009 1 95.62 209 ILE B C 1
ATOM 3525 O O . ILE B 1 209 ? 24.281 -2.02 1.903 1 95.62 209 ILE B O 1
ATOM 3529 N N . GLN B 1 210 ? 23.422 -1.959 -0.17 1 93.81 210 GLN B N 1
ATOM 3530 C CA . GLN B 1 210 ? 24.016 -3.252 -0.499 1 93.81 210 GLN B CA 1
ATOM 3531 C C . GLN B 1 210 ? 25.531 -3.189 -0.437 1 93.81 210 GLN B C 1
ATOM 3533 O O . GLN B 1 210 ? 26.188 -4.117 0.06 1 93.81 210 GLN B O 1
ATOM 3538 N N . TYR B 1 211 ? 26.062 -2.113 -0.917 1 92.88 211 TYR B N 1
ATOM 3539 C CA . TYR B 1 211 ? 27.5 -1.888 -0.851 1 92.88 211 TYR B CA 1
ATOM 3540 C C . TYR B 1 211 ? 27.984 -1.835 0.595 1 92.88 211 TYR B C 1
ATOM 3542 O O . TYR B 1 211 ? 28.984 -2.455 0.946 1 92.88 211 TYR B O 1
ATOM 3550 N N . ILE B 1 212 ? 27.25 -1.095 1.416 1 94.12 212 ILE B N 1
ATOM 3551 C CA . ILE B 1 212 ? 27.609 -0.91 2.816 1 94.12 212 ILE B CA 1
ATOM 3552 C C . ILE B 1 212 ? 27.594 -2.256 3.537 1 94.12 212 ILE B C 1
ATOM 3554 O O . ILE B 1 212 ? 28.438 -2.518 4.402 1 94.12 212 ILE B O 1
ATOM 3558 N N . ILE B 1 213 ? 26.656 -3.139 3.162 1 92.81 213 ILE B N 1
ATOM 3559 C CA . ILE B 1 213 ? 26.547 -4.457 3.775 1 92.81 213 ILE B CA 1
ATOM 3560 C C . ILE B 1 213 ? 27.672 -5.352 3.277 1 92.81 213 ILE B C 1
ATOM 3562 O O . ILE B 1 213 ? 28.094 -6.285 3.971 1 92.81 213 ILE B O 1
ATOM 3566 N N . GLY B 1 214 ? 28.25 -5.078 2.086 1 90 214 GLY B N 1
ATOM 3567 C CA . GLY B 1 214 ? 29.344 -5.855 1.531 1 90 214 GLY B CA 1
ATOM 3568 C C . GLY B 1 214 ? 28.891 -6.91 0.542 1 90 214 GLY B C 1
ATOM 3569 O O . GLY B 1 214 ? 29.5 -7.973 0.432 1 90 214 GLY B O 1
ATOM 3570 N N . MET B 1 215 ? 27.766 -6.555 -0.143 1 87.38 215 MET B N 1
ATOM 3571 C CA . MET B 1 215 ? 27.266 -7.512 -1.129 1 87.38 215 MET B CA 1
ATOM 3572 C C . MET B 1 215 ? 28.094 -7.453 -2.408 1 87.38 215 MET B C 1
ATOM 3574 O O . MET B 1 215 ? 28.562 -6.383 -2.805 1 87.38 215 MET B O 1
ATOM 3578 N N . ASP B 1 216 ? 28.25 -8.555 -3.078 1 80.56 216 ASP B N 1
ATOM 3579 C CA . ASP B 1 216 ? 29.078 -8.672 -4.266 1 80.56 216 ASP B CA 1
ATOM 3580 C C . ASP B 1 216 ? 28.25 -8.562 -5.539 1 80.56 216 ASP B C 1
ATOM 3582 O O . ASP B 1 216 ? 28.719 -8.906 -6.625 1 80.56 216 ASP B O 1
ATOM 3586 N N . THR B 1 217 ? 27.109 -8.078 -5.461 1 80.06 217 THR B N 1
ATOM 3587 C CA . THR B 1 217 ? 26.203 -8.102 -6.605 1 80.06 217 THR B CA 1
ATOM 3588 C C . THR B 1 217 ? 26.078 -6.711 -7.215 1 80.06 217 THR B C 1
ATOM 3590 O O . THR B 1 217 ? 25.141 -6.445 -7.973 1 80.06 217 THR B O 1
ATOM 3593 N N . LEU B 1 218 ? 27.031 -5.848 -7 1 84.56 218 LEU B N 1
ATOM 3594 C CA . LEU B 1 218 ? 26.969 -4.492 -7.535 1 84.56 218 LEU B CA 1
ATOM 3595 C C . LEU B 1 218 ? 27.344 -4.477 -9.016 1 84.56 218 LEU B C 1
ATOM 3597 O O . LEU B 1 218 ? 28.172 -5.258 -9.461 1 84.56 218 LEU B O 1
ATOM 3601 N N . PRO B 1 219 ? 26.578 -3.701 -9.812 1 86.75 219 PRO B N 1
ATOM 3602 C CA . PRO B 1 219 ? 26.859 -3.633 -11.25 1 86.75 219 PRO B CA 1
ATOM 3603 C C . PRO B 1 219 ? 28.297 -3.191 -11.547 1 86.75 219 PRO B C 1
ATOM 3605 O O . PRO B 1 219 ? 28.875 -2.404 -10.789 1 86.75 219 PRO B O 1
ATOM 3608 N N . GLU B 1 220 ? 28.75 -3.717 -12.719 1 85.06 220 GLU B N 1
ATOM 3609 C CA . GLU B 1 220 ? 30.094 -3.318 -13.141 1 85.06 220 GLU B CA 1
ATOM 3610 C C . GLU B 1 220 ? 30.156 -1.821 -13.43 1 85.06 220 GLU B C 1
ATOM 3612 O O . GLU B 1 220 ? 29.266 -1.267 -14.062 1 85.06 220 GLU B O 1
ATOM 3617 N N . GLY B 1 221 ? 31.125 -1.102 -12.844 1 87.25 221 GLY B N 1
ATOM 3618 C CA . GLY B 1 221 ? 31.312 0.313 -13.117 1 87.25 221 GLY B CA 1
ATOM 3619 C C . GLY B 1 221 ? 30.578 1.214 -12.133 1 87.25 221 GLY B C 1
ATOM 3620 O O . GLY B 1 221 ? 30.781 2.43 -12.133 1 87.25 221 GLY B O 1
ATOM 3621 N N . TRP B 1 222 ? 29.719 0.649 -11.297 1 90.81 222 TRP B N 1
ATOM 3622 C CA . TRP B 1 222 ? 29.016 1.438 -10.297 1 90.81 222 TRP B CA 1
ATOM 3623 C C . TRP B 1 222 ? 29.938 1.822 -9.148 1 90.81 222 TRP B C 1
ATOM 3625 O O . TRP B 1 222 ? 30.766 1.018 -8.719 1 90.81 222 TRP B O 1
ATOM 3635 N N . SER B 1 223 ? 29.938 3.096 -8.711 1 93.25 223 SER B N 1
ATOM 3636 C CA . SER B 1 223 ? 30.734 3.566 -7.586 1 93.25 223 SER B CA 1
ATOM 3637 C C . SER B 1 223 ? 29.875 4.277 -6.551 1 93.25 223 SER B C 1
ATOM 3639 O O . SER B 1 223 ? 28.766 4.742 -6.867 1 93.25 223 SER B O 1
ATOM 3641 N N . LEU B 1 224 ? 30.375 4.25 -5.391 1 94.31 224 LEU B N 1
ATOM 3642 C CA . LEU B 1 224 ? 29.688 4.91 -4.289 1 94.31 224 LEU B CA 1
ATOM 3643 C C . LEU B 1 224 ? 29.469 6.391 -4.594 1 94.31 224 LEU B C 1
ATOM 3645 O O . LEU B 1 224 ? 28.375 6.926 -4.352 1 94.31 224 LEU B O 1
ATOM 3649 N N . GLY B 1 225 ? 30.453 6.992 -5.176 1 95.31 225 GLY B N 1
ATOM 3650 C CA . GLY B 1 225 ? 30.359 8.391 -5.551 1 95.31 225 GLY B CA 1
ATOM 3651 C C . GLY B 1 225 ? 29.25 8.656 -6.566 1 95.31 225 GLY B C 1
ATOM 3652 O O . GLY B 1 225 ? 28.5 9.617 -6.434 1 95.31 225 GLY B O 1
ATOM 3653 N N . PHE B 1 226 ? 29.172 7.801 -7.523 1 95.56 226 PHE B N 1
ATOM 3654 C CA . PHE B 1 226 ? 28.141 7.938 -8.547 1 95.56 226 PHE B CA 1
ATOM 3655 C C . PHE B 1 226 ? 26.75 7.77 -7.934 1 95.56 226 PHE B C 1
ATOM 3657 O O . PHE B 1 226 ? 25.844 8.531 -8.242 1 95.56 226 PHE B O 1
ATOM 3664 N N . GLY B 1 227 ? 26.609 6.789 -7.051 1 96.06 227 GLY B N 1
ATOM 3665 C CA . GLY B 1 227 ? 25.328 6.566 -6.383 1 96.06 227 GLY B CA 1
ATOM 3666 C C . GLY B 1 227 ? 24.859 7.77 -5.594 1 96.06 227 GLY B C 1
ATOM 3667 O O . GLY B 1 227 ? 23.703 8.18 -5.711 1 96.06 227 GLY B O 1
ATOM 3668 N N . PHE B 1 228 ? 25.766 8.375 -4.848 1 97.56 228 PHE B N 1
ATOM 3669 C CA . PHE B 1 228 ? 25.406 9.531 -4.0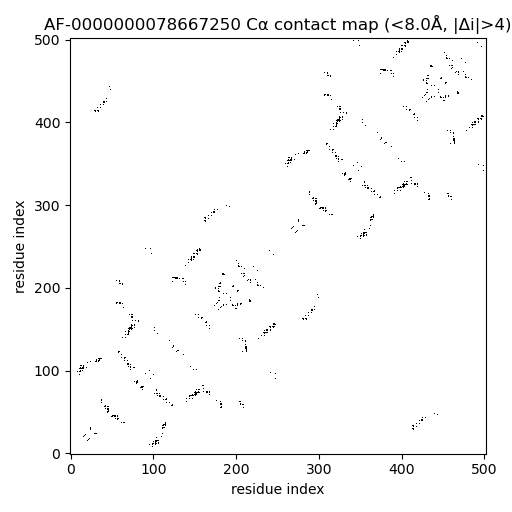43 1 97.56 228 PHE B CA 1
ATOM 3670 C C . PHE B 1 228 ? 25.094 10.734 -4.926 1 97.56 228 PHE B C 1
ATOM 3672 O O . PHE B 1 228 ? 24.203 11.531 -4.617 1 97.56 228 PHE B O 1
ATOM 3679 N N . THR B 1 229 ? 25.844 10.836 -6.023 1 97.75 229 THR B N 1
ATOM 3680 C CA . THR B 1 229 ? 25.578 11.938 -6.945 1 97.75 229 THR B CA 1
ATOM 3681 C C . THR B 1 229 ? 24.172 11.844 -7.523 1 97.75 229 THR B C 1
ATOM 3683 O O . THR B 1 229 ? 23.453 12.852 -7.602 1 97.75 229 THR B O 1
ATOM 3686 N N . VAL B 1 230 ? 23.766 10.656 -7.91 1 97.31 230 VAL B N 1
ATOM 3687 C CA . VAL B 1 230 ? 22.453 10.445 -8.477 1 97.31 230 VAL B CA 1
ATOM 3688 C C . VAL B 1 230 ? 21.375 10.742 -7.426 1 97.31 230 VAL B C 1
ATOM 3690 O O . VAL B 1 230 ? 20.375 11.383 -7.723 1 97.31 230 VAL B O 1
ATOM 3693 N N . LEU B 1 231 ? 21.594 10.297 -6.16 1 98 231 LEU B N 1
ATOM 3694 C CA . LEU B 1 231 ? 20.625 10.531 -5.09 1 98 231 LEU B CA 1
ATOM 3695 C C . LEU B 1 231 ? 20.484 12.023 -4.801 1 98 231 LEU B C 1
ATOM 3697 O O . LEU B 1 231 ? 19.375 12.508 -4.555 1 98 231 LEU B O 1
ATOM 3701 N N . ILE B 1 232 ? 21.609 12.734 -4.809 1 98.31 232 ILE B N 1
ATOM 3702 C CA . ILE B 1 232 ? 21.578 14.18 -4.594 1 98.31 232 ILE B CA 1
ATOM 3703 C C . ILE B 1 232 ? 20.828 14.852 -5.738 1 98.31 232 ILE B C 1
ATOM 3705 O O . ILE B 1 232 ? 20.016 15.758 -5.512 1 98.31 232 ILE B O 1
ATOM 3709 N N . ALA B 1 233 ? 21.094 14.398 -6.934 1 98.19 233 ALA B N 1
ATOM 3710 C CA . ALA B 1 233 ? 20.406 14.945 -8.102 1 98.19 233 ALA B CA 1
ATOM 3711 C C . ALA B 1 233 ? 18.891 14.742 -7.98 1 98.19 233 ALA B C 1
ATOM 3713 O O . ALA B 1 233 ? 18.109 15.641 -8.312 1 98.19 233 ALA B O 1
ATOM 3714 N N . TYR B 1 234 ? 18.484 13.57 -7.512 1 97.94 234 TYR B N 1
ATOM 3715 C CA . TYR B 1 234 ? 17.062 13.305 -7.309 1 97.94 234 TYR B CA 1
ATOM 3716 C C . TYR B 1 234 ? 16.484 14.242 -6.254 1 97.94 234 TYR B C 1
ATOM 3718 O O . TYR B 1 234 ? 15.398 14.805 -6.441 1 97.94 234 TYR B O 1
ATOM 3726 N N . LEU B 1 235 ? 17.172 14.367 -5.105 1 97.94 235 LEU B N 1
ATOM 3727 C CA . LEU B 1 235 ? 16.672 15.234 -4.043 1 97.94 235 LEU B CA 1
ATOM 3728 C C . LEU B 1 235 ? 16.516 16.672 -4.535 1 97.94 235 LEU B C 1
ATOM 3730 O O . LEU B 1 235 ? 15.445 17.266 -4.371 1 97.94 235 LEU B O 1
ATOM 3734 N N . VAL B 1 236 ? 17.531 17.203 -5.188 1 97.69 236 VAL B N 1
ATOM 3735 C CA . VAL B 1 236 ? 17.5 18.578 -5.68 1 97.69 236 VAL B CA 1
ATOM 3736 C C . VAL B 1 236 ? 16.438 18.719 -6.758 1 97.69 236 VAL B C 1
ATOM 3738 O O . VAL B 1 236 ? 15.664 19.688 -6.75 1 97.69 236 VAL B O 1
ATOM 3741 N N . GLY B 1 237 ? 16.438 17.75 -7.656 1 97.56 237 GLY B N 1
ATOM 3742 C CA . GLY B 1 237 ? 15.445 17.797 -8.727 1 97.56 237 GLY B CA 1
ATOM 3743 C C . GLY B 1 237 ? 14.016 17.766 -8.219 1 97.56 237 GLY B C 1
ATOM 3744 O O . GLY B 1 237 ? 13.188 18.578 -8.625 1 97.56 237 GLY B O 1
ATOM 3745 N N . PHE B 1 238 ? 13.703 16.828 -7.316 1 97.12 238 PHE B N 1
ATOM 3746 C CA . PHE B 1 238 ? 12.336 16.672 -6.824 1 97.12 238 PHE B CA 1
ATOM 3747 C C . PHE B 1 238 ? 11.945 17.844 -5.934 1 97.12 238 PHE B C 1
ATOM 3749 O O . PHE B 1 238 ? 10.789 18.281 -5.934 1 97.12 238 PHE B O 1
ATOM 3756 N N . VAL B 1 239 ? 12.875 18.406 -5.129 1 95.94 239 VAL B N 1
ATOM 3757 C CA . VAL B 1 239 ? 12.586 19.578 -4.309 1 95.94 239 VAL B CA 1
ATOM 3758 C C . VAL B 1 239 ? 12.32 20.781 -5.211 1 95.94 239 VAL B C 1
ATOM 3760 O O . VAL B 1 239 ? 11.406 21.578 -4.953 1 95.94 239 VAL B O 1
ATOM 3763 N N . ALA B 1 240 ? 13.117 20.891 -6.234 1 96.12 240 ALA B N 1
ATOM 3764 C CA . ALA B 1 240 ? 12.898 21.984 -7.188 1 96.12 240 ALA B CA 1
ATOM 3765 C C . ALA B 1 240 ? 11.531 21.859 -7.855 1 96.12 240 ALA B C 1
ATOM 3767 O O . ALA B 1 240 ? 10.82 22.859 -8.008 1 96.12 240 ALA B O 1
ATOM 3768 N N . LEU B 1 241 ? 11.211 20.656 -8.211 1 94.75 241 LEU B N 1
ATOM 3769 C CA . LEU B 1 241 ? 9.898 20.422 -8.805 1 94.75 241 LEU B CA 1
ATOM 3770 C C . LEU B 1 241 ? 8.781 20.781 -7.824 1 94.75 241 LEU B C 1
ATOM 3772 O O . LEU B 1 241 ? 7.785 21.391 -8.211 1 94.75 241 LEU B O 1
ATOM 3776 N N . ALA B 1 242 ? 8.938 20.375 -6.586 1 92.44 242 ALA B N 1
ATOM 3777 C CA . ALA B 1 242 ? 7.953 20.672 -5.551 1 92.44 242 ALA B CA 1
ATOM 3778 C C . ALA B 1 242 ? 7.848 22.172 -5.32 1 92.44 242 ALA B C 1
ATOM 3780 O O . ALA B 1 242 ? 6.746 22.703 -5.148 1 92.44 242 ALA B O 1
ATOM 3781 N N . LYS B 1 243 ? 8.922 22.891 -5.367 1 89.75 243 LYS B N 1
ATOM 3782 C CA . LYS B 1 243 ? 8.969 24.328 -5.117 1 89.75 243 LYS B CA 1
ATOM 3783 C C . LYS B 1 243 ? 8.336 25.094 -6.273 1 89.75 243 LYS B C 1
ATOM 3785 O O . LYS B 1 243 ? 7.637 26.094 -6.055 1 89.75 243 LYS B O 1
ATOM 3790 N N . THR B 1 244 ? 8.469 24.641 -7.461 1 89.12 244 THR B N 1
ATOM 3791 C CA . THR B 1 244 ? 8.102 25.438 -8.617 1 89.12 244 THR B CA 1
ATOM 3792 C C . THR B 1 244 ? 6.727 25.031 -9.148 1 89.12 244 THR B C 1
ATOM 3794 O O . THR B 1 244 ? 5.977 25.875 -9.648 1 89.12 244 THR B O 1
ATOM 3797 N N . LYS B 1 245 ? 6.375 23.766 -8.969 1 85.5 245 LYS B N 1
ATOM 3798 C CA . LYS B 1 245 ? 5.191 23.297 -9.688 1 85.5 245 LYS B CA 1
ATOM 3799 C C . LYS B 1 245 ? 4.105 22.844 -8.719 1 85.5 245 LYS B C 1
ATOM 3801 O O . LYS B 1 245 ? 2.971 22.594 -9.125 1 85.5 245 LYS B O 1
ATOM 3806 N N . ALA B 1 246 ? 4.438 22.797 -7.523 1 85 246 ALA B N 1
ATOM 3807 C CA . ALA B 1 246 ? 3.42 22.391 -6.559 1 85 246 ALA B CA 1
ATOM 3808 C C . ALA B 1 246 ? 2.355 23.469 -6.398 1 85 246 ALA B C 1
ATOM 3810 O O . ALA B 1 246 ? 2.664 24.672 -6.41 1 85 246 ALA B O 1
ATOM 3811 N N . ILE B 1 247 ? 1.113 23.062 -6.359 1 78.88 247 ILE B N 1
ATOM 3812 C CA . ILE B 1 247 ? -0.005 23.984 -6.191 1 78.88 247 ILE B CA 1
ATOM 3813 C C . ILE B 1 247 ? -0.22 24.266 -4.707 1 78.88 247 ILE B C 1
ATOM 3815 O O . ILE B 1 247 ? -0.721 23.406 -3.973 1 78.88 247 ILE B O 1
ATOM 3819 N N . TRP B 1 248 ? 0.302 25.281 -4.297 1 75.75 248 TRP B N 1
ATOM 3820 C CA . TRP B 1 248 ? 0.241 25.688 -2.9 1 75.75 248 TRP B CA 1
ATOM 3821 C C . TRP B 1 248 ? -1.021 26.5 -2.629 1 75.75 248 TRP B C 1
ATOM 3823 O O . TRP B 1 248 ? -1.689 26.297 -1.611 1 75.75 248 TRP B O 1
ATOM 3833 N N . ARG B 1 249 ? -1.393 27.344 -3.541 1 63.38 249 ARG B N 1
ATOM 3834 C CA . ARG B 1 249 ? -2.578 28.188 -3.375 1 63.38 249 ARG B CA 1
ATOM 3835 C C . ARG B 1 249 ? -3.668 27.797 -4.367 1 63.38 249 ARG B C 1
ATOM 3837 O O . ARG B 1 249 ? -3.387 27.547 -5.539 1 63.38 249 ARG B O 1
ATOM 3844 N N . GLU B 1 250 ? -4.656 26.969 -3.945 1 55.94 250 GLU B N 1
ATOM 3845 C CA . GLU B 1 250 ? -5.75 26.766 -4.891 1 55.94 250 GLU B CA 1
ATOM 3846 C C . GLU B 1 250 ? -6.266 28.094 -5.434 1 55.94 250 GLU B C 1
ATOM 3848 O O . GLU B 1 250 ? -6.477 29.031 -4.676 1 55.94 250 GLU B O 1
ATOM 3853 N N . SER B 1 251 ? -5.637 28.438 -6.52 1 43 251 SER B N 1
ATOM 3854 C CA . SER B 1 251 ? -6.227 29.641 -7.102 1 43 251 SER B CA 1
ATOM 3855 C C . SER B 1 251 ? -7.734 29.5 -7.266 1 43 251 SER B C 1
ATOM 3857 O O . SER B 1 251 ? -8.234 28.391 -7.504 1 43 251 SER B O 1
#

Sequence (502 aa):
MAEASMMLPVRQAFLIAYMTGVLWLRRNPMSLVFTAISPFSLLFVLFVISGGQYTDFAVAGSLVMALVGYGLALGQDISFYKTEYKVQDVFVASPVSPLTYMMGLALSELLFGLPALVVLASLVIFFGAPIFSIPLLVATILLIWGSMSAIGFFLSSHMLHMRNATQVISFVNVILAILPPVFYPIDIMPPALQPLAYAMPTTHASLIIQYIIGMDTLPEGWSLGFGFTVLIAYLVGFVALAKTKAIWRESMAEASMMLPVRQAFLIAYMTGVLWLRRNPMSLVFTAISPFSLLFVLFVISGGQYTDFAVAGSLVMALVGYGLALGQDISFYKTEYKVQDVFVASPVSPLTYMMGLALSELLFGLPALVVLASLVIFFGAPIFSIPLLVATILLIWGSMSAIGFFLSSHMLHMRNATQVISFVNVILAILPPVFYPIDIMPPALQPLAYAMPTTHASLIIQYIIGMDTLPEGWSLGFGFTVLIAYLVGFVALAKTKAIWRES

Radius of gyration: 23.16 Å; Cα contacts (8 Å, |Δi|>4): 740; chains: 2; bounding box: 76×73×48 Å

Nearest PDB structures (foldseek):
  8dku-assembly1_B  TM=7.190E-01  e=9.173E-04  Aquifex aeolicus VF5
  7k2t-assembly1_B  TM=6.982E-01  e=1.697E-03  Aquifex aeolicus VF5
  8wtm-assembly1_A  TM=6.678E-01  e=1.304E-03  Arabidopsis thaliana
  8wto-assembly1_B  TM=6.407E-01  e=1.362E-03  Arabidopsis thaliana
  6oih-assembly1_D  TM=7.007E-01  e=2.874E-03  Aquifex aeolicus VF5

Solvent-accessible surface area (backbone atoms only — not comparable to full-atom values): 24842 Å² total; per-residue (Å²): 110,68,65,65,55,56,43,48,46,51,52,50,15,52,50,44,15,38,61,68,24,51,54,45,34,72,76,38,58,66,42,42,59,33,50,30,46,40,43,45,47,59,30,50,49,43,33,65,72,48,70,50,76,48,39,68,33,26,49,40,21,28,44,49,50,36,33,40,48,40,12,31,44,34,11,43,50,49,20,38,33,48,57,73,66,45,47,43,57,56,44,61,72,37,98,54,48,70,66,31,52,49,48,4,44,38,49,17,32,48,60,44,37,40,65,38,48,52,52,40,53,50,46,43,40,71,67,49,21,55,74,86,46,48,66,58,51,51,51,48,50,52,34,48,24,49,23,27,24,23,47,16,44,31,55,16,38,74,33,84,39,44,67,37,24,43,27,52,47,51,34,52,52,50,50,56,54,64,65,20,47,31,64,45,57,58,82,77,48,55,75,88,47,45,66,60,22,67,68,34,79,51,24,42,54,26,51,48,44,35,50,50,33,65,54,87,64,68,61,90,90,68,46,71,66,56,34,52,51,52,41,50,48,45,26,54,50,28,41,48,46,30,70,72,66,34,52,78,64,84,123,109,70,64,64,56,57,45,48,48,52,52,50,15,51,49,43,15,38,61,68,24,51,54,45,35,72,75,38,58,65,42,42,60,33,50,31,46,40,44,46,48,60,30,50,48,44,32,64,72,48,70,50,75,47,38,68,33,24,49,41,23,27,43,50,48,37,33,40,48,40,14,31,45,34,11,43,51,49,19,37,33,48,56,72,66,45,48,42,56,57,45,63,72,39,98,54,49,70,66,32,53,50,48,4,44,40,49,18,32,48,59,46,37,39,67,39,48,52,52,39,52,49,46,43,42,71,67,48,22,56,75,86,44,46,65,59,51,53,51,46,50,52,34,50,24,49,23,27,24,22,44,17,44,29,56,17,38,74,34,85,38,45,68,37,25,42,26,51,48,49,34,52,50,50,50,56,54,64,64,20,45,30,64,46,56,58,81,77,48,54,74,88,48,45,66,60,22,68,68,34,78,51,23,40,52,26,52,49,46,35,50,50,35,63,55,87,65,67,62,89,90,68,45,72,68,56,33,52,49,52,40,49,48,44,26,53,49,28,42,49,46,30,71,72,66,34,52,76,65,84,123

Foldseek 3Di:
DVVVVVVVLVVLLQVLLCVLAVVVCVVPVCLLVVLLPVLCVQLVVCCVVVVNPLNLLSLLLSLLLSLLVLLLVLLLVVQCCVAPVVVLVVCLPDPHALLSNLSSSLSRSCNSNVVNNVVSVVVLVVLAFPPVCVVVLVLLSCLSNLLSNLLSQQQSLPDNHSVVSVVVSVVLSVCLSPLAQRRHFLVVDDPVSSVVNVLRLSNLSSLSSCVSSPHPRHDPPDDNVVSSVSSNVSSVVSNVSSNPPGNSDPD/DVVVVVVVLVVLLQVLLCVLAVVVCVVPVCLLVVLLPVLCVQLVVCCVVVVNPLNLLSLLLSLLLSLLVLLLVLLLVVQCCVAPVVVLVVCLVDPHALLSNLSSSLSRSCNSNVVNNVVSVVVLVVLAFPPVCVVVLVLLSCLSNLLSNLLSQQQSLPDNHSVVSVVVSVVLSVCLSPLAQRRHFLVVDDPVSSVVNVLRLSNLSSLSSCVSSPHPRHDPPDDNVVSSVSSNVSNVVSNVSSNPPRNSDPD

pLDDT: mean 86.86, std 10.0, range [38.91, 98.31]

Secondary structure (DSSP, 8-state):
-HHHHHHHHHHHHHHHHIIIIIHHHHH-THHHHHHHHHHHHHHHHHHHHHTTTTHHHHHHHHHHHHHHHHHHHHHHHHHHHHHTS--HHHHHHTT--HHHHHHHHHHHHHHHHHHHHHHHHHHHHHTT--GGGHHHHHHHHHHHHHHHHHHHHHHHHT-SSHHHHHHHHHHHHHHHHHSSSSSS-GGGS-GGGHHHHHHSHHHHHHHHHHHHHT-S-PPTT--HHHHHHHHHHHHHHHHHHHHHH---S--/-HHHHHHHHHHHHHHHHIIIIIHHHHH-THHHHHHHHHHHHHHHHHHHHHTTTTHHHHHHHHHHHHHHHHHHHHHHHHHHHHHTS--HHHHHHTT--HHHHHHHHHHHHHHHHHHHHHHHHHHHHHTT--GGGHHHHHHHHHHHHHHHHHHHHHHHHT-SSHHHHHHHHHHHHHHHHHSSTTSS-GGGS-GGGHHHHHHSHHHHHHHHHHHHHT-S-PPTT--HHHHHHHHHHHHHHHHHHHHHH---S--